Protein AF-A0A430F607-F1 (afdb_monomer_lite)

Radius of gyration: 24.44 Å; chains: 1; bounding box: 68×57×82 Å

Secondary structure (DSSP, 8-state):
-----------HHHHHHHHHHHHHHHHHHHHHHHHHHHS--TTSS-HHHHHHHHHHHHHHHHHHHHHHHHHHHHHGGGS-HHHHHHHHHHHHHHHHHHHHHHHTTS--S-HHHHHHHHHHHHHHHHHHHHHHH---HHHHHHHHHHHHHHHHHHHHHHHHHHTT--HHHHHHHHHHHHHHHHHHHHHHH----GGGT--HHHHHHH-TT---PPPTT--PPPHHHHHHHHHHHHHHHHHHHHHHHHHHHHHHHHHHHT--TT-HHHHHHHHHHHHHHHHHHHHGGGG---HHHHHHHHHHHHHHHHHHHHTHHHH-TT--GGGGHHHHHHHHHHHHHHHHHHHHHHTT---HHHHHHHHHHHHHHHHHHHHHHHHHTTHHHHHTT--

Sequence (387 aa):
MRVRGTVRGRSVAAWRRDNTLIAAYGSGLLISVCMVLIAFPASDMPSTARLAYAFGLGAVFLVCLISVDVLCVTKALATNRIIQFSVLGLTVLCSCGLGIVISQTIVATDSALLGLCMAMGCIAVNCSVLICCLKEPHLYGAVSMVWMLALLVFVSVAIVFLFDLPSAVAAATMVALGVYGIQLMPNLVVHVPDRYLVQWRDYMTQRWTVRGAIPENARALSLSDVDKDMSRFLSRYDAGVTMCGICALAGYVMLIRDIDGSSPLVRIGMIALSVALIVFLELKPRQSGRVFERMMMRFLGLAVLLMALMDMGTMVPAVHKADMLWPMLACVIVGLAMVVAILAQHGGFYSLLLSRIGDGLCVLSVLVLLPSAFFAAGGFELLRGGM

pLDDT: mean 76.17, std 14.22, range [27.59, 94.56]

Organism: NCBI:txid2306972

Foldseek 3Di:
DDPPDCPPDDDPVVVVVLVVVLVCLVVVLVVLVVCVVVVPPPVPDDPVVLVVVLVVSLVVLVVSLVVLLCCLLPVVVPDDPVSNVSSVVSNLSSLLSNQLSVLSNDDDPDSPLSSLLRSLVSLLVSLVVSCVRDPQLLSNLLSVLSNVLSVVLNVLSVVCVVVVHDPLSSLLVLLLCLLVLLVCLVVVLDDDPPLVPDLVVVVCVVDVPDDDDDPPPNDDDDPVNVVSSVSSSVSNSLSSNLSSLVSSLRSLVSLLVPDPLPDLLLLVLNVLQLVLLLLQLQLVLVVDPDPSSNVSSNVSSLSSLVSCLVSVCSSDVPDDPVCNVVSVVVSVVVVVVSVVVVVVVVVPDDDPVVNVVSVVSNVVSSVSNSVSSCSNSVVVCVVVVND

Structure (mmCIF, N/CA/C/O backbone):
data_AF-A0A430F607-F1
#
_entry.id   AF-A0A430F607-F1
#
loop_
_atom_site.group_PDB
_atom_site.id
_atom_site.type_symbol
_atom_site.label_atom_id
_atom_site.label_alt_id
_atom_site.label_comp_id
_atom_site.label_asym_id
_atom_site.label_entity_id
_atom_site.label_seq_id
_atom_site.pdbx_PDB_ins_code
_atom_site.Cartn_x
_atom_site.Cartn_y
_atom_site.Cartn_z
_atom_site.occupancy
_atom_site.B_iso_or_equiv
_atom_site.auth_seq_id
_atom_site.auth_comp_id
_atom_site.auth_asym_id
_atom_site.auth_atom_id
_atom_site.pdbx_PDB_model_num
ATOM 1 N N . MET A 1 1 ? -42.901 8.539 31.758 1.00 38.03 1 MET A N 1
ATOM 2 C CA . MET A 1 1 ? -41.540 9.093 31.591 1.00 38.03 1 MET A CA 1
ATOM 3 C C . MET A 1 1 ? -41.227 9.192 30.101 1.00 38.03 1 MET A C 1
ATOM 5 O O . MET A 1 1 ? -41.033 8.171 29.460 1.00 38.03 1 MET A O 1
ATOM 9 N N . ARG A 1 2 ? -41.280 10.403 29.523 1.00 27.59 2 ARG A N 1
ATOM 10 C CA . ARG A 1 2 ? -40.883 10.679 28.128 1.00 27.59 2 ARG A CA 1
ATOM 11 C C . ARG A 1 2 ? -39.381 10.950 28.099 1.00 27.59 2 ARG A C 1
ATOM 13 O O . ARG A 1 2 ? -38.935 11.934 28.682 1.00 27.59 2 ARG A O 1
ATOM 20 N N . VAL A 1 3 ? -38.621 10.099 27.418 1.00 33.84 3 VAL A N 1
ATOM 21 C CA . VAL A 1 3 ? -37.200 10.326 27.141 1.00 33.84 3 VAL A CA 1
ATOM 22 C C . VAL A 1 3 ? -37.100 11.472 26.130 1.00 33.84 3 VAL A C 1
ATOM 24 O O . VAL A 1 3 ? -37.459 11.321 24.964 1.00 33.84 3 VAL A O 1
ATOM 27 N N . ARG A 1 4 ? -36.672 12.653 26.592 1.00 30.00 4 ARG A N 1
ATOM 28 C CA . ARG A 1 4 ? -36.294 13.780 25.729 1.00 30.00 4 ARG A CA 1
ATOM 29 C C . ARG A 1 4 ? -35.013 13.402 24.984 1.00 30.00 4 ARG A C 1
ATOM 31 O O . ARG A 1 4 ? -33.932 13.443 25.560 1.00 30.00 4 ARG A O 1
ATOM 38 N N . GLY A 1 5 ? -35.146 13.051 23.708 1.00 33.41 5 GLY A N 1
ATOM 39 C CA . GLY A 1 5 ? -34.027 12.967 22.777 1.00 33.41 5 GLY A CA 1
ATOM 40 C C . GLY A 1 5 ? -33.478 14.363 22.491 1.00 33.41 5 GLY A C 1
ATOM 41 O O . GLY A 1 5 ? -34.105 15.158 21.796 1.00 33.41 5 GLY A O 1
ATOM 42 N N . THR A 1 6 ? -32.305 14.671 23.031 1.00 31.47 6 THR A N 1
ATOM 43 C CA . THR A 1 6 ? -31.511 15.849 22.676 1.00 31.47 6 THR A CA 1
ATOM 44 C C . THR A 1 6 ? -30.666 15.537 21.441 1.00 31.47 6 THR A C 1
ATOM 46 O O . THR A 1 6 ? -29.456 15.341 21.517 1.00 31.47 6 THR A O 1
ATOM 49 N N . VAL A 1 7 ? -31.302 15.512 20.266 1.00 40.38 7 VAL A N 1
ATOM 50 C CA . VAL A 1 7 ? -30.575 15.655 18.996 1.00 40.38 7 VAL A CA 1
ATOM 51 C C . VAL A 1 7 ? -30.113 17.109 18.922 1.00 40.38 7 VAL A C 1
ATOM 53 O O . VAL A 1 7 ? -30.897 18.026 18.687 1.00 40.38 7 VAL A O 1
ATOM 56 N N . ARG A 1 8 ? -28.832 17.327 19.223 1.00 45.06 8 ARG A N 1
ATOM 57 C CA . ARG A 1 8 ? -28.172 18.636 19.205 1.00 45.06 8 ARG A CA 1
ATOM 58 C C . ARG A 1 8 ? -28.191 19.167 17.766 1.00 45.06 8 ARG A C 1
ATOM 60 O O . ARG A 1 8 ? -27.429 18.708 16.919 1.00 45.06 8 ARG A O 1
ATOM 67 N N . GLY A 1 9 ? -29.093 20.107 17.492 1.00 42.44 9 GLY A N 1
ATOM 68 C CA . GLY A 1 9 ? -29.226 20.769 16.199 1.00 42.44 9 GLY A CA 1
ATOM 69 C C . GLY A 1 9 ? -27.960 21.540 15.834 1.00 42.44 9 GLY A C 1
ATOM 70 O O . GLY A 1 9 ? -27.730 22.643 16.322 1.00 42.44 9 GLY A O 1
ATOM 71 N N . ARG A 1 10 ? -27.139 20.972 14.949 1.00 48.53 10 ARG A N 1
ATOM 72 C CA . ARG A 1 10 ? -26.260 21.774 14.095 1.00 48.53 10 ARG A CA 1
ATOM 73 C C . ARG A 1 10 ? -27.111 22.329 12.964 1.00 48.53 10 ARG A C 1
ATOM 75 O O . ARG A 1 10 ? -27.865 21.582 12.343 1.00 48.53 10 ARG A O 1
ATOM 82 N N . SER A 1 11 ? -26.998 23.627 12.693 1.00 49.12 11 SER A N 1
ATOM 83 C CA . SER A 1 11 ? -27.644 24.211 11.522 1.00 49.12 11 SER A CA 1
ATOM 84 C C . SER A 1 11 ? -27.142 23.482 10.273 1.00 49.12 11 SER A C 1
ATOM 86 O O . SER A 1 11 ? -25.942 23.247 10.112 1.00 49.12 11 SER A O 1
ATOM 88 N N . VAL A 1 12 ? -28.058 23.113 9.379 1.00 52.56 12 VAL A N 1
ATOM 89 C CA . VAL A 1 12 ? -27.748 22.476 8.084 1.00 52.56 12 VAL A CA 1
ATOM 90 C C . VAL A 1 12 ? -26.685 23.280 7.312 1.00 52.56 12 VAL A C 1
ATOM 92 O O . VAL A 1 12 ? -25.878 22.711 6.582 1.00 52.56 12 VAL A O 1
ATOM 95 N N . ALA A 1 13 ? -26.613 24.594 7.554 1.00 48.12 13 ALA A N 1
ATOM 96 C CA . ALA A 1 13 ? -25.596 25.501 7.034 1.00 48.12 13 ALA A CA 1
ATOM 97 C C . ALA A 1 13 ? -24.163 25.188 7.508 1.00 48.12 13 ALA A C 1
ATOM 99 O O . ALA A 1 13 ? -23.243 25.254 6.698 1.00 48.12 13 ALA A O 1
ATOM 100 N N . ALA A 1 14 ? -23.951 24.818 8.777 1.00 52.56 14 ALA A N 1
ATOM 101 C CA . ALA A 1 14 ? -22.624 24.461 9.290 1.00 52.56 14 ALA A CA 1
ATOM 102 C C . ALA A 1 14 ? -22.129 23.134 8.693 1.00 52.56 14 ALA A C 1
ATOM 104 O O . ALA A 1 14 ? -20.986 23.039 8.256 1.00 52.56 14 ALA A O 1
ATOM 105 N N . TRP A 1 15 ? -23.021 22.143 8.582 1.00 49.53 15 TRP A N 1
ATOM 106 C CA . TRP A 1 15 ? -22.718 20.862 7.938 1.00 49.53 15 TRP A CA 1
ATOM 107 C C . TRP A 1 15 ? -22.427 21.020 6.439 1.00 49.53 15 TRP A C 1
ATOM 109 O O . TRP A 1 15 ? -21.465 20.452 5.925 1.00 49.53 15 TRP A O 1
ATOM 119 N N . ARG A 1 16 ? -23.212 21.851 5.738 1.00 54.03 16 ARG A N 1
ATOM 120 C CA . ARG A 1 16 ? -22.987 22.157 4.321 1.00 54.03 16 ARG A CA 1
ATOM 121 C C . ARG A 1 16 ? -21.667 22.913 4.119 1.00 54.03 16 ARG A C 1
ATOM 123 O O . ARG A 1 16 ? -20.938 22.568 3.200 1.00 54.03 16 ARG A O 1
ATOM 130 N N . ARG A 1 17 ? -21.327 23.864 5.002 1.00 57.41 17 ARG A N 1
ATOM 131 C CA . ARG A 1 17 ? -20.063 24.624 4.965 1.00 57.41 17 ARG A CA 1
ATOM 132 C C . ARG A 1 17 ? -18.837 23.729 5.197 1.00 57.41 17 ARG A C 1
ATOM 134 O O . ARG A 1 17 ? -17.857 23.856 4.467 1.00 57.41 17 ARG A O 1
ATOM 141 N N . ASP A 1 18 ? -18.894 22.801 6.154 1.00 57.28 18 ASP A N 1
ATOM 142 C CA . ASP A 1 18 ? -17.804 21.846 6.406 1.00 57.28 18 ASP A CA 1
ATOM 143 C C . ASP A 1 18 ? -17.602 20.880 5.224 1.00 57.28 18 ASP A C 1
ATOM 145 O O . ASP A 1 18 ? -16.469 20.675 4.791 1.00 57.28 18 ASP A O 1
ATOM 149 N N . ASN A 1 19 ? -18.684 20.366 4.627 1.00 55.91 19 ASN A N 1
ATOM 150 C CA . ASN A 1 19 ? -18.596 19.512 3.436 1.00 55.91 19 ASN A CA 1
ATOM 151 C C . ASN A 1 19 ? -18.080 20.264 2.205 1.00 55.91 19 ASN A C 1
ATOM 153 O O . ASN A 1 19 ? -17.307 19.701 1.437 1.00 55.91 19 ASN A O 1
ATOM 157 N N . THR A 1 20 ? -18.461 21.532 2.015 1.00 58.59 20 THR A N 1
ATOM 158 C CA . THR A 1 20 ? -17.921 22.348 0.917 1.00 58.59 20 THR A CA 1
ATOM 159 C C . THR A 1 20 ? -16.447 22.671 1.112 1.00 58.59 20 THR A C 1
ATOM 161 O O . THR A 1 20 ? -15.720 22.713 0.130 1.00 58.59 20 THR A O 1
ATOM 164 N N . LEU A 1 21 ? -15.986 22.852 2.355 1.00 57.88 21 LEU A N 1
ATOM 165 C CA . LEU A 1 21 ? -14.567 23.058 2.641 1.00 57.88 21 LEU A CA 1
ATOM 166 C C . LEU A 1 21 ? -13.770 21.788 2.345 1.00 57.88 21 LEU A C 1
ATOM 168 O O . LEU A 1 21 ? -12.776 21.859 1.640 1.00 57.88 21 LEU A O 1
ATOM 172 N N . ILE A 1 22 ? -14.226 20.620 2.804 1.00 59.88 22 ILE A N 1
ATOM 173 C CA . ILE A 1 22 ? -13.549 19.340 2.534 1.00 59.88 22 ILE A CA 1
ATOM 174 C C . ILE A 1 22 ? -13.567 19.010 1.042 1.00 59.88 22 ILE A C 1
ATOM 176 O O . ILE A 1 22 ? -12.558 18.560 0.513 1.00 59.88 22 ILE A O 1
ATOM 180 N N . ALA A 1 23 ? -14.677 19.269 0.349 1.00 56.94 23 ALA A N 1
ATOM 181 C CA . ALA A 1 23 ? -14.753 19.105 -1.096 1.00 56.94 23 ALA A CA 1
ATOM 182 C C . ALA A 1 23 ? -13.825 20.084 -1.827 1.00 56.94 23 ALA A C 1
ATOM 184 O O . ALA A 1 23 ? -13.179 19.665 -2.774 1.00 56.94 23 ALA A O 1
ATOM 185 N N . ALA A 1 24 ? -13.703 21.335 -1.370 1.00 56.69 24 ALA A N 1
ATOM 186 C CA . ALA A 1 24 ? -12.810 22.335 -1.957 1.00 56.69 24 ALA A CA 1
ATOM 187 C C . ALA A 1 24 ? -11.325 22.039 -1.692 1.00 56.69 24 ALA A C 1
ATOM 189 O O . ALA A 1 24 ? -10.508 22.181 -2.598 1.00 56.69 24 ALA A O 1
ATOM 190 N N . TYR A 1 25 ? -10.968 21.589 -0.484 1.00 57.53 25 TYR A N 1
ATOM 191 C CA . TYR A 1 25 ? -9.615 21.126 -0.168 1.00 57.53 25 TYR A CA 1
ATOM 192 C C . TYR A 1 25 ? -9.292 19.829 -0.914 1.00 57.53 25 TYR A C 1
ATOM 194 O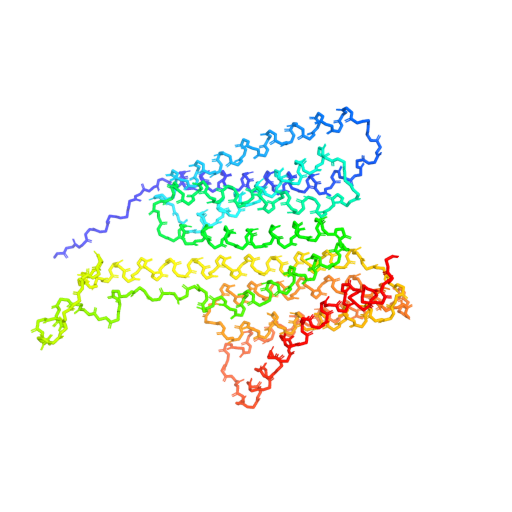 O . TYR A 1 25 ? -8.221 19.712 -1.493 1.00 57.53 25 TYR A O 1
ATOM 202 N N . GLY A 1 26 ? -10.237 18.888 -0.963 1.00 57.66 26 GLY A N 1
ATOM 203 C CA . GLY A 1 26 ? -10.117 17.636 -1.702 1.00 57.66 26 GLY A CA 1
ATOM 204 C C . GLY A 1 26 ? -9.954 17.869 -3.200 1.00 57.66 26 GLY A C 1
ATOM 205 O O . GLY A 1 26 ? -9.019 17.340 -3.781 1.00 57.66 26 GLY A O 1
ATOM 206 N N . SER A 1 27 ? -10.789 18.708 -3.820 1.00 52.12 27 SER A N 1
ATOM 207 C CA . SER A 1 27 ? -10.674 19.062 -5.238 1.00 52.12 27 SER A CA 1
ATOM 208 C C . SER A 1 27 ? -9.432 19.899 -5.519 1.00 52.12 27 SER A C 1
ATOM 210 O O . SER A 1 27 ? -8.754 19.649 -6.504 1.00 52.12 27 SER A O 1
ATOM 212 N N . GLY A 1 28 ? -9.094 20.859 -4.652 1.00 53.44 28 GLY A N 1
ATOM 213 C CA . GLY A 1 28 ? -7.896 21.688 -4.788 1.00 53.44 28 GLY A CA 1
ATOM 214 C C . GLY A 1 28 ? -6.607 20.875 -4.689 1.00 53.44 28 GLY A C 1
ATOM 215 O O . GLY A 1 28 ? -5.662 21.139 -5.426 1.00 53.44 28 GLY A O 1
ATOM 216 N N . LEU A 1 29 ? -6.592 19.839 -3.850 1.00 57.72 29 LEU A N 1
ATOM 217 C CA . LEU A 1 29 ? -5.453 18.944 -3.698 1.00 57.72 29 LEU A CA 1
ATOM 218 C C . LEU A 1 29 ? -5.397 17.864 -4.778 1.00 57.72 29 LEU A C 1
ATOM 220 O O . LEU A 1 29 ? -4.316 17.537 -5.241 1.00 57.72 29 LEU A O 1
ATOM 224 N N . LEU A 1 30 ? -6.539 17.358 -5.251 1.00 55.69 30 LEU A N 1
ATOM 225 C CA . LEU A 1 30 ? -6.581 16.495 -6.436 1.00 55.69 30 LEU A CA 1
ATOM 226 C C . LEU A 1 30 ? -6.088 17.255 -7.669 1.00 55.69 30 LEU A C 1
ATOM 228 O O . LEU A 1 30 ? -5.336 16.701 -8.459 1.00 55.69 30 LEU A O 1
ATOM 232 N N . ILE A 1 31 ? -6.442 18.538 -7.788 1.00 55.31 31 ILE A N 1
ATOM 233 C CA . ILE A 1 31 ? -5.936 19.435 -8.828 1.00 55.31 31 ILE A CA 1
ATOM 234 C C . ILE A 1 31 ? -4.448 19.733 -8.614 1.00 55.31 31 ILE A C 1
ATOM 236 O O . ILE A 1 31 ? -3.722 19.734 -9.597 1.00 55.31 31 ILE A O 1
ATOM 240 N N . SER A 1 32 ? -3.950 19.927 -7.384 1.00 52.12 32 SER A N 1
ATOM 241 C CA . SER A 1 32 ? -2.516 20.179 -7.158 1.00 52.12 32 SER A CA 1
ATOM 242 C C . SER A 1 32 ? -1.654 18.928 -7.348 1.00 52.12 32 SER A C 1
ATOM 244 O O . SER A 1 32 ? -0.588 19.020 -7.941 1.00 52.12 32 SER A O 1
ATOM 246 N N . VAL A 1 33 ? -2.125 17.749 -6.935 1.00 57.66 33 VAL A N 1
ATOM 247 C CA . VAL A 1 33 ? -1.471 16.455 -7.177 1.00 57.66 33 VAL A CA 1
ATOM 248 C C . VAL A 1 33 ? -1.526 16.106 -8.662 1.00 57.66 33 VAL A C 1
ATOM 250 O O . VAL A 1 33 ? -0.512 15.699 -9.217 1.00 57.66 33 VAL A O 1
ATOM 253 N N . CYS A 1 34 ? -2.654 16.343 -9.342 1.00 51.72 34 CYS A N 1
ATOM 254 C CA . CYS A 1 34 ? -2.720 16.229 -10.799 1.00 51.72 34 CYS A CA 1
ATOM 255 C C . CYS A 1 34 ? -1.806 17.252 -11.478 1.00 51.72 34 CYS A C 1
ATOM 257 O O . CYS A 1 34 ? -1.140 16.888 -12.427 1.00 51.72 34 CYS A O 1
ATOM 259 N N . MET A 1 35 ? -1.690 18.488 -10.989 1.00 49.00 35 MET A N 1
ATOM 260 C CA . MET A 1 35 ? -0.744 19.474 -11.527 1.00 49.00 35 MET A CA 1
ATOM 261 C C . MET A 1 35 ? 0.710 19.050 -11.298 1.00 49.00 35 MET A C 1
ATOM 263 O O . MET A 1 35 ? 1.508 19.180 -12.210 1.00 49.00 35 MET A O 1
ATOM 267 N N . VAL A 1 36 ? 1.063 18.477 -10.145 1.00 54.41 36 VAL A N 1
ATOM 268 C CA . VAL A 1 36 ? 2.414 17.941 -9.886 1.00 54.41 36 VAL A CA 1
ATOM 269 C C . VAL A 1 36 ? 2.708 16.714 -10.758 1.00 54.41 36 VAL A C 1
ATOM 271 O O . VAL A 1 36 ? 3.832 16.557 -11.220 1.00 54.41 36 VAL A O 1
ATOM 274 N N . LEU A 1 37 ? 1.708 15.871 -11.031 1.00 53.41 37 LEU A N 1
ATOM 275 C CA . LEU A 1 37 ? 1.841 14.700 -11.907 1.00 53.41 37 LEU A CA 1
ATOM 276 C C . LEU A 1 37 ? 1.809 15.052 -13.409 1.00 53.41 37 LEU A C 1
ATOM 278 O O . LEU A 1 37 ? 2.431 14.349 -14.197 1.00 53.41 37 LEU A O 1
ATOM 282 N N . ILE A 1 38 ? 1.099 16.114 -13.811 1.00 48.44 38 ILE A N 1
ATOM 283 C CA . ILE A 1 38 ? 0.925 16.556 -15.210 1.00 48.44 38 ILE A CA 1
ATOM 284 C C . ILE A 1 38 ? 1.999 17.582 -15.621 1.00 48.44 38 ILE A C 1
ATOM 286 O O . ILE A 1 38 ? 2.375 17.626 -16.788 1.00 48.44 38 ILE A O 1
ATOM 290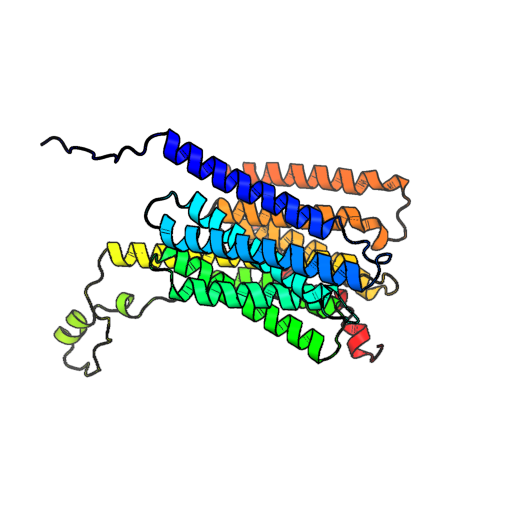 N N . ALA A 1 39 ? 2.539 18.388 -14.698 1.00 44.97 39 ALA A N 1
ATOM 291 C CA . ALA A 1 39 ? 3.506 19.449 -15.011 1.00 44.97 39 ALA A CA 1
ATOM 292 C C . ALA A 1 39 ? 4.969 18.978 -15.140 1.00 44.97 39 ALA A C 1
ATOM 294 O O . ALA A 1 39 ? 5.861 19.813 -15.280 1.00 44.97 39 ALA A O 1
ATOM 295 N N . PHE A 1 40 ? 5.242 17.670 -15.119 1.00 49.78 40 PHE A N 1
ATOM 296 C CA . PHE A 1 40 ? 6.590 17.138 -15.334 1.00 49.78 40 PHE A CA 1
ATOM 297 C C . PHE A 1 40 ? 6.804 16.696 -16.788 1.00 49.78 40 PHE A C 1
ATOM 299 O O . PHE A 1 40 ? 6.791 15.510 -17.104 1.00 49.78 40 PHE A O 1
ATOM 306 N N . PRO A 1 41 ? 7.119 17.663 -17.660 1.00 49.06 41 PRO A N 1
ATOM 307 C CA . PRO A 1 41 ? 8.376 17.589 -18.380 1.00 49.06 41 PRO A CA 1
ATOM 308 C C . PRO A 1 41 ? 9.208 18.806 -17.973 1.00 49.06 41 PRO A C 1
ATOM 310 O O . PRO A 1 41 ? 9.325 19.796 -18.686 1.00 49.06 41 PRO A O 1
ATOM 313 N N . ALA A 1 42 ? 9.795 18.746 -16.778 1.00 49.06 42 ALA A N 1
ATOM 314 C CA . ALA A 1 42 ? 10.729 19.762 -16.306 1.00 49.06 42 ALA A CA 1
ATOM 315 C C . ALA A 1 42 ? 12.111 19.647 -16.981 1.00 49.06 42 ALA A C 1
ATOM 317 O O . ALA A 1 42 ? 13.074 20.173 -16.433 1.00 49.06 42 ALA A O 1
ATOM 318 N N . SER A 1 43 ? 12.252 18.966 -18.125 1.00 53.00 43 SER A N 1
ATOM 319 C CA . SER A 1 43 ? 13.536 18.836 -18.830 1.00 53.00 43 SER A CA 1
ATOM 320 C C . SER A 1 43 ? 14.040 20.170 -19.388 1.00 53.00 43 SER A C 1
ATOM 322 O O . SER A 1 43 ? 15.249 20.359 -19.473 1.00 53.00 43 SER A O 1
ATOM 324 N N . ASP A 1 44 ? 13.138 21.120 -19.660 1.00 56.72 44 ASP A N 1
ATOM 325 C CA . ASP A 1 44 ? 13.458 22.298 -20.481 1.00 56.72 44 ASP A CA 1
ATOM 326 C C . ASP A 1 44 ? 13.547 23.616 -19.683 1.00 56.72 44 ASP A C 1
ATOM 328 O O . ASP A 1 44 ? 13.822 24.676 -20.246 1.00 56.72 44 ASP A O 1
ATOM 332 N N . MET A 1 45 ? 13.323 23.588 -18.361 1.00 64.06 45 MET A N 1
ATOM 333 C CA . MET A 1 45 ? 13.379 24.792 -17.517 1.00 64.06 45 MET A CA 1
ATOM 334 C C . MET A 1 45 ? 14.779 25.050 -16.931 1.00 64.06 45 MET A C 1
ATOM 336 O O . MET A 1 45 ? 15.414 24.117 -16.431 1.00 64.06 45 MET A O 1
ATOM 340 N N . PRO A 1 46 ? 15.235 26.321 -16.884 1.00 75.25 46 PRO A N 1
ATOM 341 C CA . PRO A 1 46 ? 16.484 26.686 -16.224 1.00 75.25 46 PRO A CA 1
ATOM 342 C C . PRO A 1 46 ? 16.438 26.350 -14.723 1.00 75.25 46 PRO A C 1
ATOM 344 O O . PRO A 1 46 ? 15.404 26.483 -14.063 1.00 75.25 46 PRO A O 1
ATOM 347 N N . SER A 1 47 ? 17.580 25.933 -14.170 1.00 74.12 47 SER A N 1
ATOM 348 C CA . SER A 1 47 ? 17.720 25.416 -12.795 1.00 74.12 47 SER A CA 1
ATOM 349 C C . SER A 1 47 ? 17.193 26.365 -11.710 1.00 74.12 47 SER A C 1
ATOM 351 O O . SER A 1 47 ? 16.620 25.919 -10.716 1.00 74.12 47 SER A O 1
ATOM 353 N N . THR A 1 48 ? 17.314 27.676 -11.920 1.00 76.12 48 THR A N 1
ATOM 354 C CA . THR A 1 48 ? 16.814 28.716 -11.009 1.00 76.12 48 THR A CA 1
ATOM 355 C C . THR A 1 48 ? 15.285 28.795 -10.977 1.00 76.12 48 THR A C 1
ATOM 357 O O . THR A 1 48 ? 14.702 28.933 -9.902 1.00 76.12 48 THR A O 1
ATOM 360 N N . ALA A 1 49 ? 14.621 28.644 -12.127 1.00 73.38 49 ALA A N 1
ATOM 361 C CA . ALA A 1 49 ? 13.161 28.623 -12.217 1.00 73.38 49 ALA A CA 1
ATOM 362 C C . ALA A 1 49 ? 12.575 27.348 -11.590 1.00 73.38 49 ALA A C 1
ATOM 364 O O . ALA A 1 49 ? 11.549 27.409 -10.912 1.00 73.38 49 ALA A O 1
ATOM 365 N N . ARG A 1 50 ? 13.266 26.208 -11.745 1.00 71.94 50 ARG A N 1
ATOM 366 C CA . ARG A 1 50 ? 12.868 24.929 -11.138 1.00 71.94 50 ARG A CA 1
ATOM 367 C C . ARG A 1 50 ? 12.887 24.994 -9.608 1.00 71.94 50 ARG A C 1
ATOM 369 O O . ARG A 1 50 ? 11.924 24.576 -8.971 1.00 71.94 50 ARG A O 1
ATOM 376 N N . LEU A 1 51 ? 13.941 25.569 -9.023 1.00 76.56 51 LEU A N 1
ATOM 377 C CA . LEU A 1 51 ? 14.040 25.757 -7.571 1.00 76.56 51 LEU A CA 1
ATOM 378 C C . LEU A 1 51 ? 12.962 26.713 -7.050 1.00 76.56 51 LEU A C 1
ATOM 380 O O . LEU A 1 51 ? 12.271 26.379 -6.092 1.00 76.56 51 LEU A O 1
ATOM 384 N N . ALA A 1 52 ? 12.762 27.865 -7.698 1.00 79.12 52 ALA A N 1
ATOM 385 C CA . ALA A 1 52 ? 11.735 28.826 -7.291 1.00 79.12 52 ALA A CA 1
ATOM 386 C C . ALA A 1 52 ? 10.318 28.220 -7.324 1.00 79.12 52 ALA A C 1
ATOM 388 O O . ALA A 1 52 ? 9.529 28.431 -6.401 1.00 79.12 52 ALA A O 1
ATOM 389 N N . TYR A 1 53 ? 10.014 27.419 -8.349 1.00 76.81 53 TYR A N 1
ATOM 390 C CA . TYR A 1 53 ? 8.743 26.707 -8.465 1.00 76.81 53 TYR A CA 1
ATOM 391 C C . TYR A 1 53 ? 8.575 25.625 -7.387 1.00 76.81 53 TYR A C 1
ATOM 393 O O . TYR A 1 53 ? 7.522 25.558 -6.750 1.00 76.81 53 TYR A O 1
ATOM 401 N N . ALA A 1 54 ? 9.622 24.836 -7.115 1.00 76.94 54 ALA A N 1
ATOM 402 C CA . ALA A 1 54 ? 9.615 23.831 -6.051 1.00 76.94 54 ALA A CA 1
ATOM 403 C C . ALA A 1 54 ? 9.413 24.464 -4.662 1.00 76.94 54 ALA A C 1
ATOM 405 O O . ALA A 1 54 ? 8.597 23.979 -3.881 1.00 76.94 54 ALA A O 1
ATOM 406 N N . PHE A 1 55 ? 10.068 25.592 -4.365 1.00 81.12 55 PHE A N 1
ATOM 407 C CA . PHE A 1 55 ? 9.844 26.331 -3.116 1.00 81.12 55 PHE A CA 1
ATOM 408 C C . PHE A 1 55 ? 8.414 26.875 -3.009 1.00 81.12 55 PHE A C 1
ATOM 410 O O . PHE A 1 55 ? 7.787 26.744 -1.955 1.00 81.12 55 PHE A O 1
ATOM 417 N N . GLY A 1 56 ? 7.877 27.444 -4.094 1.00 80.31 56 GLY A N 1
ATOM 418 C CA . GLY A 1 56 ? 6.504 27.946 -4.138 1.00 80.31 56 GLY A CA 1
ATOM 419 C C . GLY A 1 56 ? 5.471 26.846 -3.883 1.00 80.31 56 GLY A C 1
ATOM 420 O O . GLY A 1 56 ? 4.614 26.990 -3.010 1.00 80.31 56 GLY A O 1
ATOM 421 N N . LEU A 1 57 ? 5.584 25.715 -4.584 1.00 81.31 57 LEU A N 1
ATOM 422 C CA . LEU A 1 57 ? 4.712 24.558 -4.370 1.00 81.31 57 LEU A CA 1
ATOM 423 C C . LEU A 1 57 ? 4.890 23.948 -2.978 1.00 81.31 57 LEU A C 1
ATOM 425 O O . LEU A 1 57 ? 3.898 23.636 -2.320 1.00 81.31 57 LEU A O 1
ATOM 429 N N . GLY A 1 58 ? 6.130 23.808 -2.507 1.00 81.81 58 GLY A N 1
ATOM 430 C CA . GLY A 1 58 ? 6.435 23.258 -1.189 1.00 81.81 58 GLY A CA 1
ATOM 431 C C . GLY A 1 58 ? 5.782 24.067 -0.069 1.00 81.81 58 GLY A C 1
ATOM 432 O O . GLY A 1 58 ? 5.161 23.493 0.825 1.00 81.81 58 GLY A O 1
ATOM 433 N N . ALA A 1 59 ? 5.822 25.401 -0.159 1.00 83.19 59 ALA A N 1
ATOM 434 C CA . ALA A 1 59 ? 5.142 26.282 0.787 1.00 83.19 59 ALA A CA 1
ATOM 435 C C . ALA A 1 59 ? 3.615 26.090 0.769 1.00 83.19 59 ALA A C 1
ATOM 437 O O . ALA A 1 59 ? 2.993 26.024 1.829 1.00 83.19 59 ALA A O 1
ATOM 438 N N . VAL A 1 60 ? 3.007 25.939 -0.415 1.00 83.69 60 VAL A N 1
ATOM 439 C CA . VAL A 1 60 ? 1.564 25.673 -0.547 1.00 83.69 60 VAL A CA 1
ATOM 440 C C . VAL A 1 60 ? 1.188 24.335 0.093 1.00 83.69 60 VAL A C 1
ATOM 442 O O . VAL A 1 60 ? 0.233 24.282 0.870 1.00 83.69 60 VAL A O 1
ATOM 445 N N . PHE A 1 61 ? 1.948 23.268 -0.175 1.00 82.88 61 PHE A N 1
ATOM 446 C CA . PHE A 1 61 ? 1.706 21.959 0.436 1.00 82.88 61 PHE A CA 1
ATOM 447 C C . PHE A 1 61 ? 1.885 21.988 1.953 1.00 82.88 61 PHE A C 1
ATOM 449 O O . PHE A 1 61 ? 1.082 21.384 2.657 1.00 82.88 61 PHE A O 1
ATOM 456 N N . LEU A 1 62 ? 2.871 22.723 2.469 1.00 86.31 62 LEU A N 1
ATOM 457 C CA . LEU A 1 62 ? 3.116 22.846 3.905 1.00 86.31 62 LEU A CA 1
ATOM 458 C C . LEU A 1 62 ? 1.999 23.627 4.615 1.00 86.31 62 LEU A C 1
ATOM 460 O O . LEU A 1 62 ? 1.501 23.184 5.649 1.00 86.31 62 LEU A O 1
ATOM 464 N N . VAL A 1 63 ? 1.544 24.747 4.044 1.00 86.56 63 VAL A N 1
ATOM 465 C CA . VAL A 1 63 ? 0.395 25.500 4.580 1.00 86.56 63 VAL A CA 1
ATOM 466 C C . VAL A 1 63 ? -0.874 24.649 4.536 1.00 86.56 63 VAL A C 1
ATOM 468 O O . VAL A 1 63 ? -1.631 24.619 5.509 1.00 86.56 63 VAL A O 1
ATOM 471 N N . CYS A 1 64 ? -1.094 23.919 3.437 1.00 84.44 64 CYS A N 1
ATOM 472 C CA . CYS A 1 64 ? -2.220 23.001 3.318 1.00 84.44 64 CYS A CA 1
ATOM 473 C C . CYS A 1 64 ? -2.141 21.901 4.384 1.00 84.44 64 CYS A C 1
ATOM 475 O O . CYS A 1 64 ? -3.108 21.708 5.117 1.00 84.44 64 CYS A O 1
ATOM 477 N N . LEU A 1 65 ? -0.981 21.265 4.552 1.00 86.44 65 LEU A N 1
ATOM 478 C CA . LEU A 1 65 ? -0.742 20.228 5.552 1.00 86.44 65 LEU A CA 1
ATOM 479 C C . LEU A 1 65 ? -1.092 20.712 6.963 1.00 86.44 65 LEU A C 1
ATOM 481 O O . LEU A 1 65 ? -1.982 20.147 7.594 1.00 86.44 65 LEU A O 1
ATOM 485 N N . ILE A 1 66 ? -0.500 21.830 7.398 1.00 87.62 66 ILE A N 1
ATOM 486 C CA . ILE A 1 66 ? -0.762 22.415 8.720 1.00 87.62 66 ILE A CA 1
ATOM 487 C C . ILE A 1 66 ? -2.250 22.737 8.886 1.00 87.62 66 ILE A C 1
ATOM 489 O O . ILE A 1 66 ? -2.836 22.455 9.931 1.00 87.62 66 ILE A O 1
ATOM 493 N N . SER A 1 67 ? -2.893 23.306 7.860 1.00 85.25 67 SER A N 1
ATOM 494 C CA . SER A 1 67 ? -4.318 23.643 7.934 1.00 85.25 67 SER A CA 1
ATOM 495 C C . SER A 1 67 ? -5.201 22.402 8.120 1.00 85.25 67 SER A C 1
ATOM 497 O O . SER A 1 67 ? -6.139 22.426 8.920 1.00 85.25 67 SER A O 1
ATOM 499 N N . VAL A 1 68 ? -4.874 21.299 7.440 1.00 84.50 68 VAL A N 1
ATOM 500 C CA . VAL A 1 68 ? -5.614 20.037 7.522 1.00 84.50 68 VAL A CA 1
ATOM 501 C C . VAL A 1 68 ? -5.322 19.320 8.844 1.00 84.50 68 VAL A C 1
ATOM 503 O O . VAL A 1 68 ? -6.256 18.805 9.458 1.00 84.50 68 VAL A O 1
ATOM 506 N N . ASP A 1 69 ? -4.088 19.350 9.347 1.00 86.56 69 ASP A N 1
ATOM 507 C CA . ASP A 1 69 ? -3.733 18.768 10.648 1.00 86.56 69 ASP A CA 1
ATOM 508 C C . ASP A 1 69 ? -4.417 19.512 11.802 1.00 86.56 69 ASP A C 1
ATOM 510 O O . ASP A 1 69 ? -4.992 18.889 12.698 1.00 86.56 69 ASP A O 1
ATOM 514 N N . VAL A 1 70 ? -4.460 20.849 11.752 1.00 85.38 70 VAL A N 1
ATOM 515 C CA . VAL A 1 70 ? -5.215 21.659 12.720 1.00 85.38 70 VAL A CA 1
ATOM 516 C C . VAL A 1 70 ? -6.701 21.310 12.666 1.00 85.38 70 VAL A C 1
ATOM 518 O O . VAL A 1 70 ? -7.333 21.153 13.714 1.00 85.38 70 VAL A O 1
ATOM 521 N N . LEU A 1 71 ? -7.278 21.134 11.472 1.00 83.00 71 LEU A N 1
ATOM 522 C CA . LEU A 1 71 ? -8.660 20.668 11.320 1.00 83.00 71 LEU A CA 1
ATOM 523 C C . LEU A 1 71 ? -8.851 19.261 11.902 1.00 83.00 71 LEU A C 1
ATOM 525 O O . LEU A 1 71 ? -9.853 19.023 12.577 1.00 83.00 71 LEU A O 1
ATOM 529 N N . CYS A 1 72 ? -7.895 18.356 11.689 1.00 79.75 72 CYS A N 1
ATOM 530 C CA . CYS A 1 72 ? -7.916 16.996 12.218 1.00 79.75 72 CYS A CA 1
ATOM 531 C C . CYS A 1 72 ? -7.944 17.007 13.752 1.00 79.75 72 CYS A C 1
ATOM 533 O O . CYS A 1 72 ? -8.823 16.397 14.354 1.00 79.75 72 CYS A O 1
ATOM 535 N N . VAL A 1 73 ? -7.065 17.779 14.395 1.00 82.06 73 VAL A N 1
ATOM 536 C CA . VAL A 1 73 ? -6.976 17.857 15.861 1.00 82.06 73 VAL A CA 1
ATOM 537 C C . VAL A 1 73 ? -8.180 18.584 16.474 1.00 82.06 73 VAL A C 1
ATOM 539 O O . VAL A 1 73 ? -8.745 18.123 17.466 1.00 82.06 73 VAL A O 1
ATOM 542 N N . THR A 1 74 ? -8.607 19.710 15.894 1.00 78.25 74 THR A N 1
ATOM 543 C CA . THR A 1 74 ? -9.650 20.569 16.489 1.00 78.25 74 THR A CA 1
ATOM 544 C C . THR A 1 74 ? -11.075 20.093 16.203 1.00 78.25 74 THR A C 1
ATOM 546 O O . THR A 1 74 ? -11.929 20.144 17.090 1.00 78.25 74 THR A O 1
ATOM 549 N N . LYS A 1 75 ? -11.363 19.611 14.984 1.00 66.56 75 LYS A N 1
ATOM 550 C CA . LYS A 1 75 ? -12.716 19.190 14.570 1.00 66.56 75 LYS A CA 1
ATOM 551 C C . LYS A 1 75 ? -12.986 17.694 14.752 1.00 66.56 75 LYS A C 1
ATOM 553 O O . LYS A 1 75 ? -14.136 17.279 14.553 1.00 66.56 75 LYS A O 1
ATOM 558 N N . ALA A 1 76 ? -11.996 16.898 15.179 1.00 58.94 76 ALA A N 1
ATOM 559 C CA . ALA A 1 76 ? -12.190 15.487 15.532 1.00 58.94 76 ALA A CA 1
ATOM 560 C C . ALA A 1 76 ? -13.303 15.289 16.573 1.00 58.94 76 ALA A C 1
ATOM 562 O O . ALA A 1 76 ? -14.079 14.350 16.462 1.00 58.94 76 ALA A O 1
ATOM 563 N N . LEU A 1 77 ? -13.478 16.215 17.514 1.00 52.50 77 LEU A N 1
ATOM 564 C CA . LEU A 1 77 ? -14.425 16.059 18.625 1.00 52.50 77 LEU A CA 1
ATOM 565 C C . LEU A 1 77 ? -15.913 16.180 18.243 1.00 52.50 77 LEU A C 1
ATOM 567 O O . LEU A 1 77 ? -16.775 15.929 19.082 1.00 52.50 77 LEU A O 1
ATOM 571 N N . ALA A 1 78 ? -16.251 16.609 17.020 1.00 52.91 78 ALA A N 1
ATOM 572 C CA . ALA A 1 78 ? -17.613 17.071 16.741 1.00 52.91 78 ALA A CA 1
ATOM 573 C C . ALA A 1 78 ? -18.229 16.603 15.411 1.00 52.91 78 ALA A C 1
ATOM 575 O O . ALA A 1 78 ? -19.328 17.045 15.078 1.00 52.91 78 ALA A O 1
ATOM 576 N N . THR A 1 79 ? -17.562 15.744 14.636 1.00 59.91 79 THR A N 1
ATOM 577 C CA . THR A 1 79 ? -17.918 15.503 13.223 1.00 59.91 79 THR A CA 1
ATOM 578 C C . THR A 1 79 ? -18.027 14.008 12.880 1.00 59.91 79 THR A C 1
ATOM 580 O O . THR A 1 79 ? -17.398 13.177 13.526 1.00 59.91 79 THR A O 1
ATOM 583 N N . ASN A 1 80 ? -18.841 13.654 11.873 1.00 71.88 80 ASN A N 1
ATOM 584 C CA . ASN A 1 80 ? -19.057 12.274 11.406 1.00 71.88 80 ASN A CA 1
ATOM 585 C C . ASN A 1 80 ? -17.740 11.538 11.087 1.00 71.88 80 ASN A C 1
ATOM 587 O O . ASN A 1 80 ? -16.828 12.126 10.507 1.00 71.88 80 ASN A O 1
ATOM 591 N N . ARG A 1 81 ? -17.693 10.222 11.351 1.00 70.25 81 ARG A N 1
ATOM 592 C CA . ARG A 1 81 ? -16.523 9.353 11.090 1.00 70.25 81 ARG A CA 1
ATOM 593 C C . ARG A 1 81 ? -15.981 9.470 9.659 1.00 70.25 81 ARG A C 1
ATOM 595 O O . ARG A 1 81 ? -14.775 9.532 9.468 1.00 70.25 81 ARG A O 1
ATOM 602 N N . ILE A 1 82 ? -16.865 9.564 8.662 1.00 70.69 82 ILE A N 1
ATOM 603 C CA . ILE A 1 82 ? -16.493 9.684 7.238 1.00 70.69 82 ILE A CA 1
ATOM 604 C C . ILE A 1 82 ? -15.617 10.918 6.992 1.00 70.69 82 ILE A C 1
ATOM 606 O O . ILE A 1 82 ? -14.607 10.841 6.300 1.00 70.69 82 ILE A O 1
ATOM 610 N N . ILE A 1 83 ? -15.976 12.046 7.605 1.00 72.56 83 ILE A N 1
ATOM 611 C CA . ILE A 1 83 ? -15.240 13.300 7.452 1.00 72.56 83 ILE A CA 1
ATOM 612 C C . ILE A 1 83 ? -13.849 13.173 8.076 1.00 72.56 83 ILE A C 1
ATOM 614 O O . ILE A 1 83 ? -12.866 13.571 7.462 1.00 72.56 83 ILE A O 1
ATOM 618 N N . GLN A 1 84 ? -13.742 12.558 9.251 1.00 75.06 84 GLN A N 1
ATOM 619 C CA . GLN A 1 84 ? -12.452 12.372 9.915 1.00 75.06 84 GLN A CA 1
ATOM 620 C C . GLN A 1 84 ? -11.493 11.502 9.084 1.00 75.06 84 GLN A C 1
ATOM 622 O O . GLN A 1 84 ? -10.328 11.858 8.935 1.00 75.06 84 GLN A O 1
ATOM 627 N N . PHE A 1 85 ? -11.985 10.415 8.479 1.00 76.38 85 PHE A N 1
ATOM 628 C CA . PHE A 1 85 ? -11.174 9.591 7.573 1.00 76.38 85 PHE A CA 1
ATOM 629 C C . PHE A 1 85 ? -10.823 10.315 6.269 1.00 76.38 85 PHE A C 1
ATOM 631 O O . PHE A 1 85 ? -9.712 10.153 5.776 1.00 76.38 85 PHE A O 1
ATOM 638 N N . SER A 1 86 ? -11.717 11.152 5.733 1.00 77.44 86 SER A N 1
ATOM 639 C CA . SER A 1 86 ? -11.401 11.967 4.551 1.00 77.44 86 SER A CA 1
ATOM 640 C C . SER A 1 86 ? -10.320 13.014 4.832 1.00 77.44 86 SER A C 1
ATOM 642 O O . SER A 1 86 ? -9.431 13.213 4.012 1.00 77.44 86 SER A O 1
ATOM 644 N N . VAL A 1 87 ? -10.349 13.630 6.019 1.00 79.88 87 VAL A N 1
ATOM 645 C CA . VAL A 1 87 ? -9.328 14.582 6.473 1.00 79.88 87 VAL A CA 1
ATOM 646 C C . VAL A 1 87 ? -7.996 13.864 6.672 1.00 79.88 87 VAL A C 1
ATOM 648 O O . VAL A 1 87 ? -6.984 14.365 6.204 1.00 79.88 87 VAL A O 1
ATOM 651 N N . LEU A 1 88 ? -7.989 12.667 7.269 1.00 83.38 88 LEU A N 1
ATOM 652 C CA . LEU A 1 88 ? -6.781 11.843 7.375 1.00 83.38 88 LEU A CA 1
ATOM 653 C C . LEU A 1 88 ? -6.219 11.441 6.000 1.00 83.38 88 LEU A C 1
ATOM 655 O O . LEU A 1 88 ? -5.014 11.484 5.786 1.00 83.38 88 LEU A O 1
ATOM 659 N N . GLY A 1 89 ? -7.074 11.067 5.047 1.00 81.06 89 GLY A N 1
ATOM 660 C CA . GLY A 1 89 ? -6.627 10.802 3.677 1.00 81.06 89 GLY A CA 1
ATOM 661 C C . GLY A 1 89 ? -5.977 12.036 3.048 1.00 81.06 89 GLY A C 1
ATOM 662 O O . GLY A 1 89 ? -4.932 11.937 2.409 1.00 81.06 89 GLY A O 1
ATOM 663 N N . LEU A 1 90 ? -6.554 13.213 3.293 1.00 82.31 90 LEU A N 1
ATOM 664 C CA . LEU A 1 90 ? -6.018 14.478 2.811 1.00 82.31 90 LEU A CA 1
ATOM 665 C C . LEU A 1 90 ? -4.665 14.824 3.453 1.00 82.31 90 LEU A C 1
ATOM 667 O O . LEU A 1 90 ? -3.773 15.257 2.730 1.00 82.31 90 LEU A O 1
ATOM 671 N N . THR A 1 91 ? -4.470 14.593 4.759 1.00 86.06 91 THR A N 1
ATOM 672 C CA . THR A 1 91 ? -3.163 14.832 5.404 1.00 86.06 91 THR A CA 1
ATOM 673 C C . THR A 1 91 ? -2.075 13.954 4.792 1.00 86.06 91 THR A C 1
ATOM 675 O O . THR A 1 91 ? -1.003 14.457 4.465 1.00 86.06 91 THR A O 1
ATOM 678 N N . VAL A 1 92 ? -2.361 12.669 4.555 1.00 86.19 92 VAL A N 1
ATOM 679 C CA . VAL A 1 92 ? -1.414 11.737 3.920 1.00 86.19 92 VAL A CA 1
ATOM 680 C C . VAL A 1 92 ? -1.061 12.188 2.501 1.00 86.19 92 VAL A C 1
ATOM 682 O O . VAL A 1 92 ? 0.114 12.186 2.134 1.00 86.19 92 VAL A O 1
ATOM 685 N N . LEU A 1 93 ? -2.045 12.631 1.713 1.00 84.56 93 LEU A N 1
ATOM 686 C CA . LEU A 1 93 ? -1.806 13.138 0.359 1.00 84.56 93 LEU A CA 1
ATOM 687 C C . LEU A 1 93 ? -1.000 14.449 0.356 1.00 84.56 93 LEU A C 1
ATOM 689 O O . LEU A 1 93 ? -0.073 14.577 -0.443 1.00 84.56 93 LEU A O 1
ATOM 693 N N . CYS A 1 94 ? -1.293 15.390 1.264 1.00 83.62 94 CYS A N 1
ATOM 694 C CA . CYS A 1 94 ? -0.491 16.605 1.458 1.00 83.62 94 CYS A CA 1
ATOM 695 C C . CYS A 1 94 ? 0.971 16.261 1.777 1.00 83.62 94 CYS A C 1
ATOM 697 O O . CYS A 1 94 ? 1.883 16.827 1.177 1.00 83.62 94 CYS A O 1
ATOM 699 N N . SER A 1 95 ? 1.196 15.337 2.720 1.00 87.50 95 SER A N 1
ATOM 700 C CA . SER A 1 95 ? 2.540 14.910 3.123 1.00 87.50 95 SER A CA 1
ATOM 701 C C . SER A 1 95 ? 3.287 14.220 1.980 1.00 87.50 95 SER A C 1
ATOM 703 O O . SER A 1 95 ? 4.474 14.475 1.791 1.00 87.50 95 SER A O 1
ATOM 705 N N . CYS A 1 96 ? 2.592 13.396 1.190 1.00 86.69 96 CYS A N 1
ATOM 706 C CA . CYS A 1 96 ? 3.150 12.760 -0.000 1.00 86.69 96 CYS A CA 1
ATOM 707 C C . CYS A 1 96 ? 3.589 13.805 -1.039 1.00 86.69 96 CYS A C 1
ATOM 709 O O . CYS A 1 96 ? 4.733 13.789 -1.489 1.00 86.69 96 CYS A O 1
ATOM 711 N N . GLY A 1 97 ? 2.710 14.765 -1.355 1.00 82.12 97 GLY A N 1
ATOM 712 C CA . GLY A 1 97 ? 3.008 15.857 -2.284 1.00 82.12 97 GLY A CA 1
ATOM 713 C C . GLY A 1 97 ? 4.199 16.702 -1.833 1.00 82.12 97 GLY A C 1
ATOM 714 O O . GLY A 1 97 ? 5.079 17.000 -2.638 1.00 82.12 97 GLY A O 1
ATOM 715 N N . LEU A 1 98 ? 4.282 17.015 -0.535 1.00 85.12 98 LEU A N 1
ATOM 716 C CA . LEU A 1 98 ? 5.418 17.737 0.035 1.00 85.12 98 LEU A CA 1
ATOM 717 C C . LEU A 1 98 ? 6.737 16.975 -0.160 1.00 85.12 98 LEU A C 1
ATOM 719 O O . LEU A 1 98 ? 7.721 17.572 -0.590 1.00 85.12 98 LEU A O 1
ATOM 723 N N . GLY A 1 99 ? 6.761 15.667 0.105 1.00 84.19 99 GLY A N 1
ATOM 724 C CA . GLY A 1 99 ? 7.970 14.860 -0.076 1.00 84.19 99 GLY A CA 1
ATOM 725 C C . GLY A 1 99 ? 8.412 14.744 -1.537 1.00 84.19 99 GLY A C 1
ATOM 726 O O . GLY A 1 99 ? 9.604 14.858 -1.820 1.00 84.19 99 GLY A O 1
ATOM 727 N N . ILE A 1 100 ? 7.469 14.622 -2.478 1.00 83.88 100 ILE A N 1
ATOM 728 C CA . ILE A 1 100 ? 7.773 14.628 -3.921 1.00 83.88 100 ILE A CA 1
ATOM 729 C C . ILE A 1 100 ? 8.409 15.962 -4.332 1.00 83.88 100 ILE A C 1
ATOM 731 O O . ILE A 1 100 ? 9.411 15.972 -5.043 1.00 83.88 100 ILE A O 1
ATOM 735 N N . VAL A 1 101 ? 7.877 17.089 -3.851 1.00 83.50 101 VAL A N 1
ATOM 736 C CA . VAL A 1 101 ? 8.440 18.418 -4.137 1.00 83.50 101 VAL A CA 1
ATOM 737 C C . VAL A 1 101 ? 9.838 18.579 -3.530 1.00 83.50 101 VAL A C 1
ATOM 739 O O . VAL A 1 101 ? 10.736 19.092 -4.196 1.00 83.50 101 VAL A O 1
ATOM 742 N N . ILE A 1 102 ? 10.064 18.097 -2.301 1.00 83.62 102 ILE A N 1
ATOM 743 C CA . ILE A 1 102 ? 11.392 18.122 -1.663 1.00 83.62 102 ILE A CA 1
ATOM 744 C C . ILE A 1 102 ? 12.401 17.328 -2.495 1.00 83.62 102 ILE A C 1
ATOM 746 O O . ILE A 1 102 ? 13.503 17.815 -2.750 1.00 83.62 102 ILE A O 1
ATOM 750 N N . SER A 1 103 ? 12.020 16.150 -2.989 1.00 83.06 103 SER A N 1
ATOM 751 C CA . SER A 1 103 ? 12.898 15.332 -3.829 1.00 83.06 103 SER A CA 1
ATOM 752 C C . SER A 1 103 ? 13.372 16.050 -5.091 1.00 83.06 103 SER A C 1
ATOM 754 O O . SER A 1 103 ? 14.445 15.732 -5.587 1.00 83.06 103 SER A O 1
ATOM 756 N N . GLN A 1 104 ? 12.615 17.011 -5.617 1.00 76.06 104 GLN A N 1
ATOM 757 C CA . GLN A 1 104 ? 12.977 17.733 -6.843 1.00 76.06 104 GLN A CA 1
ATOM 758 C C . GLN A 1 104 ? 14.045 18.804 -6.619 1.00 76.06 104 GLN A C 1
ATOM 760 O O . GLN A 1 104 ? 14.633 19.301 -7.579 1.00 76.06 104 GLN A O 1
ATOM 765 N N . THR A 1 105 ? 14.300 19.167 -5.362 1.00 75.75 105 THR A N 1
ATOM 766 C CA . THR A 1 105 ? 15.394 20.079 -5.003 1.00 75.75 105 THR A CA 1
ATOM 767 C C . THR A 1 105 ? 16.755 19.381 -5.009 1.00 75.75 105 THR A C 1
ATOM 769 O O . THR A 1 105 ? 17.785 20.045 -5.108 1.00 75.75 105 THR A O 1
ATOM 772 N N . ILE A 1 106 ? 16.760 18.048 -4.938 1.00 79.81 106 ILE A N 1
ATOM 773 C CA . ILE A 1 106 ? 17.959 17.220 -4.885 1.00 79.81 106 ILE A CA 1
ATOM 774 C C . ILE A 1 106 ? 18.173 16.610 -6.269 1.00 79.81 106 ILE A C 1
ATOM 776 O O . ILE A 1 106 ? 17.282 15.983 -6.837 1.00 79.81 106 ILE A O 1
ATOM 780 N N . VAL A 1 107 ? 19.370 16.789 -6.822 1.00 74.44 107 VAL A N 1
ATOM 781 C CA . VAL A 1 107 ? 19.765 16.117 -8.063 1.00 74.44 107 VAL A CA 1
ATOM 782 C C . VAL A 1 107 ? 20.208 14.701 -7.704 1.00 74.44 107 VAL A C 1
ATOM 784 O O . VAL A 1 107 ? 21.197 14.529 -6.997 1.00 74.44 107 VAL A O 1
ATOM 787 N N . ALA A 1 108 ? 19.467 13.700 -8.173 1.00 71.75 108 ALA A N 1
ATOM 788 C CA . ALA A 1 108 ? 19.772 12.286 -7.984 1.00 71.75 108 ALA A CA 1
ATOM 789 C C . ALA A 1 108 ? 19.573 11.518 -9.294 1.00 71.75 108 ALA A C 1
ATOM 791 O O . ALA A 1 108 ? 18.796 11.949 -10.148 1.00 71.75 108 ALA A O 1
ATOM 792 N N . THR A 1 109 ? 20.271 10.388 -9.421 1.00 68.38 109 THR A N 1
ATOM 793 C CA . THR A 1 109 ? 20.230 9.496 -10.588 1.00 68.38 109 THR A CA 1
ATOM 794 C C . THR A 1 109 ? 18.809 8.983 -10.838 1.00 68.38 109 THR A C 1
ATOM 796 O O . THR A 1 109 ? 18.294 9.154 -11.938 1.00 68.38 109 THR A O 1
ATOM 799 N N . ASP A 1 110 ? 18.127 8.518 -9.781 1.00 75.25 110 ASP A N 1
ATOM 800 C CA . ASP A 1 110 ? 16.729 8.073 -9.825 1.00 75.25 110 ASP A CA 1
ATOM 801 C C . ASP A 1 110 ? 15.796 9.009 -9.049 1.00 75.25 110 ASP A C 1
ATOM 803 O O . ASP A 1 110 ? 15.515 8.850 -7.855 1.00 75.25 110 ASP A O 1
ATOM 807 N N . SER A 1 111 ? 15.262 9.999 -9.766 1.00 77.06 111 SER A N 1
ATOM 808 C CA . SER A 1 111 ? 14.331 10.993 -9.210 1.00 77.06 111 SER A CA 1
ATOM 809 C C . SER A 1 111 ? 13.029 10.389 -8.657 1.00 77.06 111 SER A C 1
ATOM 811 O O . SER A 1 111 ? 12.464 10.917 -7.698 1.00 77.06 111 SER A O 1
ATOM 813 N N . ALA A 1 112 ? 12.559 9.266 -9.210 1.00 78.25 112 ALA A N 1
ATOM 814 C CA . ALA A 1 112 ? 11.327 8.609 -8.769 1.00 78.25 112 ALA A CA 1
ATOM 815 C C . ALA A 1 112 ? 11.485 7.913 -7.407 1.00 78.25 112 ALA A C 1
ATOM 817 O O . ALA A 1 112 ? 10.613 8.032 -6.541 1.00 78.25 112 ALA A O 1
ATOM 818 N N . LEU A 1 113 ? 12.607 7.218 -7.196 1.00 82.31 113 LEU A N 1
ATOM 819 C CA . LEU A 1 113 ? 12.870 6.479 -5.963 1.00 82.31 113 LEU A CA 1
ATOM 820 C C . LEU A 1 113 ? 13.161 7.427 -4.794 1.00 82.31 113 LEU A C 1
ATOM 822 O O . LEU A 1 113 ? 12.644 7.232 -3.690 1.00 82.31 113 LEU A O 1
ATOM 826 N N . LEU A 1 114 ? 13.896 8.513 -5.055 1.00 84.62 114 LEU A N 1
ATOM 827 C CA . LEU A 1 114 ? 14.094 9.582 -4.078 1.00 84.62 114 LEU A CA 1
ATOM 828 C C . LEU A 1 114 ? 12.767 10.265 -3.707 1.00 84.62 114 LEU A C 1
ATOM 830 O O . LEU A 1 114 ? 12.516 10.517 -2.526 1.00 84.62 114 LEU A O 1
ATOM 834 N N . GLY A 1 115 ? 11.890 10.493 -4.691 1.00 84.31 115 GLY A N 1
ATOM 835 C CA . GLY A 1 115 ? 10.550 11.045 -4.486 1.00 84.31 115 GLY A CA 1
ATOM 836 C C . GLY A 1 115 ? 9.712 10.197 -3.541 1.00 84.31 115 GLY A C 1
ATOM 837 O O . GLY A 1 115 ? 9.130 10.716 -2.588 1.00 84.31 115 GLY A O 1
ATOM 838 N N . LEU A 1 116 ? 9.707 8.882 -3.763 1.00 86.00 116 LEU A N 1
ATOM 839 C CA . LEU A 1 116 ? 9.021 7.929 -2.901 1.00 86.00 116 LEU A CA 1
ATOM 840 C C . LEU A 1 116 ? 9.614 7.909 -1.483 1.00 86.00 116 LEU A C 1
ATOM 842 O O . LEU A 1 116 ? 8.866 7.943 -0.506 1.00 86.00 116 LEU A O 1
ATOM 846 N N . CYS A 1 117 ? 10.944 7.896 -1.361 1.00 89.38 117 CYS A N 1
ATOM 847 C CA . CYS A 1 117 ? 11.631 7.928 -0.071 1.00 89.38 117 CYS A CA 1
ATOM 848 C C . CYS A 1 117 ? 11.231 9.176 0.735 1.00 89.38 117 CYS A C 1
ATOM 850 O O . CYS A 1 117 ? 10.754 9.075 1.867 1.00 89.38 117 CYS A O 1
ATOM 852 N N . MET A 1 118 ? 11.318 10.359 0.124 1.00 90.44 118 MET A N 1
ATOM 853 C CA . MET A 1 118 ? 10.962 11.619 0.779 1.00 90.44 118 MET A CA 1
ATOM 854 C C . MET A 1 118 ? 9.465 11.706 1.102 1.00 90.44 118 MET A C 1
ATOM 856 O O . MET A 1 118 ? 9.104 12.140 2.195 1.00 90.44 118 MET A O 1
ATOM 860 N N . ALA A 1 119 ? 8.584 11.241 0.210 1.00 89.44 119 ALA A N 1
ATOM 861 C CA . ALA A 1 119 ? 7.142 11.179 0.457 1.00 89.44 119 ALA A CA 1
ATOM 862 C C . ALA A 1 119 ? 6.803 10.340 1.697 1.00 89.44 119 ALA A C 1
ATOM 864 O O . ALA A 1 119 ? 6.082 10.804 2.585 1.00 89.44 119 ALA A O 1
ATOM 865 N N . MET A 1 120 ? 7.360 9.132 1.796 1.00 92.00 120 MET A N 1
ATOM 866 C CA . MET A 1 120 ? 7.102 8.233 2.924 1.00 92.00 120 MET A CA 1
ATOM 867 C C . MET A 1 120 ? 7.720 8.752 4.228 1.00 92.00 120 MET A C 1
ATOM 869 O O . MET A 1 120 ? 7.083 8.663 5.280 1.00 92.00 120 MET A O 1
ATOM 873 N N . GLY A 1 121 ? 8.898 9.381 4.158 1.00 92.06 121 GLY A N 1
ATOM 874 C CA . GLY A 1 121 ? 9.508 10.083 5.288 1.00 92.06 121 GLY A CA 1
ATOM 875 C C . GLY A 1 121 ? 8.631 11.229 5.806 1.00 92.06 121 GLY A C 1
ATOM 876 O O . GLY A 1 121 ? 8.350 11.299 7.003 1.00 92.06 121 GLY A O 1
ATOM 877 N N . CYS A 1 122 ? 8.115 12.083 4.916 1.00 91.81 122 CYS A N 1
ATOM 878 C CA . CYS A 1 122 ? 7.204 13.171 5.281 1.00 91.81 122 CYS A CA 1
ATOM 879 C C . CYS A 1 122 ? 5.902 12.660 5.915 1.00 91.81 122 CYS A C 1
ATOM 881 O O . CYS A 1 122 ? 5.448 13.226 6.912 1.00 91.81 122 CYS A O 1
ATOM 883 N N . ILE A 1 123 ? 5.318 11.578 5.384 1.00 92.62 123 ILE A N 1
ATOM 884 C CA . ILE A 1 123 ? 4.127 10.943 5.972 1.00 92.62 123 ILE A CA 1
ATOM 885 C C . ILE A 1 123 ? 4.435 10.432 7.385 1.00 92.62 123 ILE A C 1
ATOM 887 O O . ILE A 1 123 ? 3.654 10.680 8.305 1.00 92.62 123 ILE A O 1
ATOM 891 N N . ALA A 1 124 ? 5.567 9.749 7.581 1.00 93.94 124 ALA A N 1
ATOM 892 C CA . ALA A 1 124 ? 5.960 9.218 8.883 1.00 93.94 124 ALA A CA 1
ATOM 893 C C . ALA A 1 124 ? 6.194 10.339 9.912 1.00 93.94 124 ALA A C 1
ATOM 895 O O . ALA A 1 124 ? 5.683 10.265 11.032 1.00 93.94 124 ALA A O 1
ATOM 896 N N . VAL A 1 125 ? 6.892 11.412 9.529 1.00 94.56 125 VAL A N 1
ATOM 897 C CA . VAL A 1 125 ? 7.102 12.575 10.403 1.00 94.56 125 VAL A CA 1
ATOM 898 C C . VAL A 1 125 ? 5.765 13.222 10.762 1.00 94.56 125 VAL A C 1
ATOM 900 O O . VAL A 1 125 ? 5.497 13.415 11.948 1.00 94.56 125 VAL A O 1
ATOM 903 N N . ASN A 1 126 ? 4.879 13.473 9.794 1.00 93.06 126 ASN A N 1
ATOM 904 C CA . ASN A 1 126 ? 3.587 14.087 10.100 1.00 93.06 126 ASN A CA 1
ATOM 905 C C . ASN A 1 126 ? 2.724 13.205 11.020 1.00 93.06 126 ASN A C 1
ATOM 907 O O . ASN A 1 126 ? 2.180 13.663 12.026 1.00 93.06 126 ASN A O 1
ATOM 911 N N . CYS A 1 127 ? 2.652 11.904 10.733 1.00 92.38 127 CYS A N 1
ATOM 912 C CA . CYS A 1 127 ? 1.890 10.980 11.566 1.00 92.38 127 CYS A CA 1
ATOM 913 C C . CYS A 1 127 ? 2.445 10.903 12.997 1.00 92.38 127 CYS A C 1
ATOM 915 O O . CYS A 1 127 ? 1.661 10.765 13.933 1.00 92.38 127 CYS A O 1
ATOM 917 N N . SER A 1 128 ? 3.761 11.047 13.195 1.00 92.88 128 SER A N 1
ATOM 918 C CA . SER A 1 128 ? 4.354 11.091 14.539 1.00 92.88 128 SER A CA 1
ATOM 919 C C . SER A 1 128 ? 3.874 12.301 15.354 1.00 92.88 128 SER A C 1
ATOM 921 O O 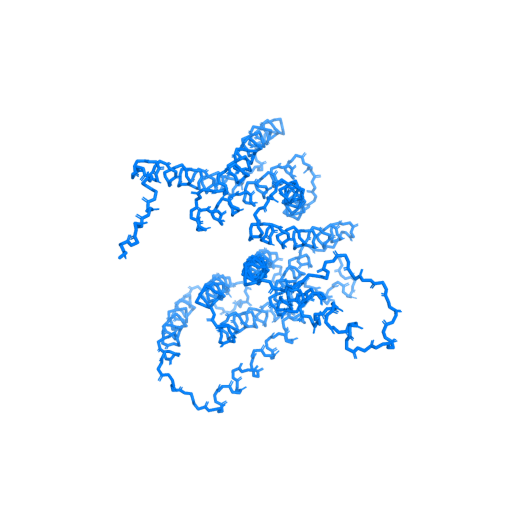. SER A 1 128 ? 3.537 12.155 16.529 1.00 92.88 128 SER A O 1
ATOM 923 N N . VAL A 1 129 ? 3.731 13.469 14.716 1.00 92.50 129 VAL A N 1
ATOM 924 C CA . VAL A 1 129 ? 3.179 14.677 15.347 1.00 92.50 129 VAL A CA 1
ATOM 925 C C . VAL A 1 129 ? 1.698 14.477 15.674 1.00 92.50 129 VAL A C 1
ATOM 927 O O . VAL A 1 129 ? 1.271 14.729 16.802 1.00 92.50 129 VAL A O 1
ATOM 930 N N . LEU A 1 130 ? 0.916 13.948 14.727 1.00 90.00 130 LEU A N 1
ATOM 931 C CA . LEU A 1 130 ? -0.511 13.678 14.927 1.00 90.00 130 LEU A CA 1
ATOM 932 C C . LEU A 1 130 ? -0.767 12.690 16.074 1.00 90.00 130 LEU A C 1
ATOM 934 O O . LEU A 1 130 ? -1.692 12.899 16.858 1.00 90.00 130 LEU A O 1
ATOM 938 N N . ILE A 1 131 ? 0.056 11.649 16.224 1.00 91.06 131 ILE A N 1
ATOM 939 C CA . ILE A 1 131 ? -0.044 10.678 17.329 1.00 91.06 131 ILE A CA 1
ATOM 940 C C . ILE A 1 131 ? 0.064 11.370 18.696 1.00 91.06 131 ILE A C 1
ATOM 942 O O . ILE A 1 131 ? -0.670 11.005 19.614 1.00 91.06 131 ILE A O 1
ATOM 946 N N . CYS A 1 132 ? 0.922 12.385 18.828 1.00 89.50 132 CYS A N 1
ATOM 947 C CA . CYS A 1 132 ? 1.085 13.155 20.065 1.00 89.50 132 CYS A CA 1
ATOM 948 C C . CYS A 1 132 ? -0.095 14.100 20.350 1.00 89.50 132 CYS A C 1
ATOM 950 O O . CYS A 1 132 ? -0.358 14.433 21.506 1.00 89.50 132 CYS A O 1
ATOM 952 N N . CYS A 1 133 ? -0.814 14.541 19.315 1.00 87.31 133 CYS A N 1
ATOM 953 C CA . CYS A 1 133 ? -1.907 15.507 19.444 1.00 87.31 133 CYS A CA 1
ATOM 954 C C . CYS A 1 133 ? -3.301 14.861 19.549 1.00 87.31 133 CYS A C 1
ATOM 956 O O . CYS A 1 133 ? -4.229 15.476 20.085 1.00 87.31 133 CYS A O 1
ATOM 958 N N . LEU A 1 134 ? -3.479 13.642 19.033 1.00 86.38 134 LEU A N 1
ATOM 959 C CA . LEU A 1 134 ? -4.779 12.976 18.953 1.00 86.38 134 LEU A CA 1
ATOM 960 C C . LEU A 1 134 ? -5.195 12.344 20.286 1.00 86.38 134 LEU A C 1
ATOM 962 O O . LEU A 1 134 ? -4.512 11.488 20.840 1.00 86.38 134 LEU A O 1
ATOM 966 N N . LYS A 1 135 ? -6.387 12.721 20.762 1.00 81.00 135 LYS A N 1
ATOM 967 C CA . LYS A 1 135 ? -7.010 12.164 21.978 1.00 81.00 135 LYS A CA 1
ATOM 968 C C . LYS A 1 135 ? -8.059 11.084 21.690 1.00 81.00 135 LYS A C 1
ATOM 970 O O . LYS A 1 135 ? -8.398 10.303 22.574 1.00 81.00 135 LYS A O 1
ATOM 975 N N . GLU A 1 136 ? -8.582 11.050 20.467 1.00 83.44 136 GLU A N 1
ATOM 976 C CA . GLU A 1 136 ? -9.638 10.126 20.046 1.00 83.44 136 GLU A CA 1
ATOM 977 C C . GLU A 1 136 ? -9.061 8.743 19.675 1.00 83.44 136 GLU A C 1
ATOM 979 O O . GLU A 1 136 ? -8.160 8.668 18.831 1.00 83.44 136 GLU A O 1
ATOM 984 N N . PRO A 1 137 ? -9.570 7.633 20.247 1.00 80.69 137 PRO A N 1
ATOM 985 C CA . PRO A 1 137 ? -8.948 6.312 20.126 1.00 80.69 137 PRO A CA 1
ATOM 986 C C . PRO A 1 137 ? -9.010 5.728 18.708 1.00 80.69 137 PRO A C 1
ATOM 988 O O . PRO A 1 137 ? -8.074 5.049 18.283 1.00 80.69 137 PRO A O 1
ATOM 991 N N . HIS A 1 138 ? -10.077 6.002 17.950 1.00 83.44 138 HIS A N 1
ATOM 992 C CA . HIS A 1 138 ? -10.228 5.513 16.576 1.00 83.44 138 HIS A CA 1
ATOM 993 C C . HIS A 1 138 ? -9.270 6.219 15.612 1.00 83.44 138 HIS A C 1
ATOM 995 O O . HIS A 1 138 ? -8.629 5.551 14.801 1.00 83.44 138 HIS A O 1
ATOM 1001 N N . LEU A 1 139 ? -9.116 7.543 15.724 1.00 84.94 139 LEU A N 1
ATOM 1002 C CA . LEU A 1 139 ? -8.174 8.304 14.898 1.00 84.94 139 LEU A CA 1
ATOM 1003 C C . LEU A 1 139 ? -6.733 7.958 15.247 1.00 84.94 139 LEU A C 1
ATOM 1005 O O . LEU A 1 139 ? -5.947 7.668 14.351 1.00 84.94 139 LEU A O 1
ATOM 1009 N N . TYR A 1 140 ? -6.418 7.892 16.541 1.00 88.06 140 TYR A N 1
ATOM 1010 C CA . TYR A 1 140 ? -5.116 7.427 17.008 1.00 88.06 140 TYR A CA 1
ATOM 1011 C C . TYR A 1 140 ? -4.772 6.054 16.415 1.00 88.06 140 TYR A C 1
ATOM 1013 O O . TYR A 1 140 ? -3.660 5.833 15.940 1.00 88.06 140 TYR A O 1
ATOM 1021 N N . GLY A 1 141 ? -5.739 5.128 16.419 1.00 86.25 141 GLY A N 1
ATOM 1022 C CA . GLY A 1 141 ? -5.587 3.810 15.815 1.00 86.25 141 GLY A CA 1
ATOM 1023 C C . GLY A 1 141 ? -5.172 3.883 14.345 1.00 86.25 141 GLY A C 1
ATOM 1024 O O . GLY A 1 141 ? -4.145 3.316 13.977 1.00 86.25 141 GLY A O 1
ATOM 1025 N N . ALA A 1 142 ? -5.920 4.627 13.531 1.00 89.69 142 ALA A N 1
ATOM 1026 C CA . ALA A 1 142 ? -5.640 4.768 12.106 1.00 89.69 142 ALA A CA 1
ATOM 1027 C C . ALA A 1 142 ? -4.266 5.411 11.840 1.00 89.69 142 ALA A C 1
ATOM 1029 O O . ALA A 1 142 ? -3.456 4.836 11.114 1.00 89.69 142 ALA A O 1
ATOM 1030 N N . VAL A 1 143 ? -3.961 6.547 12.481 1.00 91.44 143 VAL A N 1
ATOM 1031 C CA . VAL A 1 143 ? -2.680 7.259 12.298 1.00 91.44 143 VAL A CA 1
ATOM 1032 C C . VAL A 1 143 ? -1.491 6.401 12.728 1.00 91.44 143 VAL A C 1
ATOM 1034 O O . VAL A 1 143 ? -0.483 6.353 12.032 1.00 91.44 143 VAL A O 1
ATOM 1037 N N . SER A 1 144 ? -1.616 5.667 13.835 1.00 90.75 144 SER A N 1
ATOM 1038 C CA . SER A 1 144 ? -0.574 4.757 14.323 1.00 90.75 144 SER A CA 1
ATOM 1039 C C . SER A 1 144 ? -0.214 3.671 13.303 1.00 90.75 144 SER A C 1
ATOM 1041 O O . SER A 1 144 ? 0.957 3.314 13.199 1.00 90.75 144 SER A O 1
ATOM 1043 N N . MET A 1 145 ? -1.181 3.162 12.533 1.00 90.69 145 MET A N 1
ATOM 1044 C CA . MET A 1 145 ? -0.912 2.160 11.492 1.00 90.69 145 MET A CA 1
ATOM 1045 C C . MET A 1 145 ? -0.310 2.773 10.237 1.00 90.69 145 MET A C 1
ATOM 1047 O O . MET A 1 145 ? 0.636 2.213 9.688 1.00 90.69 145 MET A O 1
ATOM 1051 N N . VAL A 1 146 ? -0.826 3.930 9.810 1.00 91.44 146 VAL A N 1
ATOM 1052 C CA . VAL A 1 146 ? -0.258 4.690 8.687 1.00 91.44 146 VAL A CA 1
ATOM 1053 C C . VAL A 1 146 ? 1.206 5.020 8.974 1.00 91.44 146 VAL A C 1
ATOM 1055 O O . VAL A 1 146 ? 2.049 4.805 8.113 1.00 91.44 146 VAL A O 1
ATOM 1058 N N . TRP A 1 147 ? 1.522 5.446 10.200 1.00 94.44 147 TRP A N 1
ATOM 1059 C CA . TRP A 1 147 ? 2.889 5.702 10.649 1.00 94.44 147 TRP A CA 1
ATOM 1060 C C . TRP A 1 147 ? 3.791 4.467 10.535 1.00 94.44 147 TRP A C 1
ATOM 1062 O O . TRP A 1 147 ? 4.846 4.550 9.911 1.00 94.44 147 TRP A O 1
ATOM 1072 N N . MET A 1 148 ? 3.377 3.321 11.093 1.00 91.56 148 MET A N 1
ATOM 1073 C CA . MET A 1 148 ? 4.190 2.095 11.060 1.00 91.56 148 MET A CA 1
ATOM 1074 C C . MET A 1 148 ? 4.462 1.628 9.629 1.00 91.56 148 MET A C 1
ATOM 1076 O O . MET A 1 148 ? 5.600 1.305 9.296 1.00 91.56 148 MET A O 1
ATOM 1080 N N . LEU A 1 149 ? 3.436 1.616 8.774 1.00 91.44 149 LEU A N 1
ATOM 1081 C CA . LEU A 1 149 ? 3.587 1.215 7.375 1.00 91.44 149 LEU A CA 1
ATOM 1082 C C . LEU A 1 149 ? 4.431 2.218 6.589 1.00 91.44 149 LEU A C 1
ATOM 1084 O O . LEU A 1 149 ? 5.276 1.804 5.800 1.00 91.44 149 LEU A O 1
ATOM 1088 N N . ALA A 1 150 ? 4.244 3.519 6.829 1.00 91.94 150 ALA A N 1
ATOM 1089 C CA . ALA A 1 150 ? 5.033 4.548 6.171 1.00 91.94 150 ALA A CA 1
ATOM 1090 C C . ALA A 1 150 ? 6.518 4.442 6.524 1.00 91.94 150 ALA A C 1
ATOM 1092 O O . ALA A 1 150 ? 7.363 4.512 5.637 1.00 91.94 150 ALA A O 1
ATOM 1093 N N . LEU A 1 151 ? 6.825 4.194 7.800 1.00 93.19 151 LEU A N 1
ATOM 1094 C CA . LEU A 1 151 ? 8.186 3.976 8.277 1.00 93.19 151 LEU A CA 1
ATOM 1095 C C . LEU A 1 151 ? 8.797 2.713 7.663 1.00 93.19 151 LEU A C 1
ATOM 1097 O O . LEU A 1 151 ? 9.940 2.749 7.220 1.00 93.19 151 LEU A O 1
ATOM 1101 N N . LEU A 1 152 ? 8.044 1.613 7.592 1.00 91.94 152 LEU A N 1
ATOM 1102 C CA . LEU A 1 152 ? 8.545 0.365 7.016 1.00 91.94 152 LEU A CA 1
ATOM 1103 C C . LEU A 1 152 ? 8.891 0.547 5.529 1.00 91.94 152 LEU A C 1
ATOM 1105 O O . LEU A 1 152 ? 9.995 0.208 5.105 1.00 91.94 152 LEU A O 1
ATOM 1109 N N . VAL A 1 153 ? 7.992 1.163 4.754 1.00 90.81 153 VAL A N 1
ATOM 1110 C CA . VAL A 1 153 ? 8.260 1.466 3.341 1.00 90.81 153 VAL A CA 1
ATOM 1111 C C . VAL A 1 153 ? 9.439 2.432 3.210 1.00 90.81 153 VAL A C 1
ATOM 1113 O O . VAL A 1 153 ? 10.336 2.171 2.415 1.00 90.81 153 VAL A O 1
ATOM 1116 N N . PHE A 1 154 ? 9.500 3.489 4.026 1.00 93.00 154 PHE A N 1
ATOM 1117 C CA . PHE A 1 154 ? 10.625 4.426 4.044 1.00 93.00 154 PHE A CA 1
ATOM 1118 C C . PHE A 1 154 ? 11.964 3.712 4.255 1.00 93.00 154 PHE A C 1
ATOM 1120 O O . PHE A 1 154 ? 12.879 3.898 3.462 1.00 93.00 154 PHE A O 1
ATOM 1127 N N . VAL A 1 155 ? 12.065 2.849 5.270 1.00 92.75 155 VAL A N 1
ATOM 1128 C CA . VAL A 1 155 ? 13.288 2.083 5.547 1.00 92.75 155 VAL A CA 1
ATOM 1129 C C . VAL A 1 155 ? 13.623 1.153 4.382 1.00 92.75 155 VAL A C 1
ATOM 1131 O O . VAL A 1 155 ? 14.777 1.104 3.971 1.00 92.75 155 VAL A O 1
ATOM 1134 N N . SER A 1 156 ? 12.637 0.458 3.806 1.00 90.44 156 SER A N 1
ATOM 1135 C CA . SER A 1 156 ? 12.881 -0.438 2.667 1.00 90.44 156 SER A CA 1
ATOM 1136 C C . SER A 1 156 ? 13.412 0.303 1.435 1.00 90.44 156 SER A C 1
ATOM 1138 O O . SER A 1 156 ? 14.397 -0.126 0.842 1.00 90.44 156 SER A O 1
ATOM 1140 N N . VAL A 1 157 ? 12.828 1.456 1.097 1.00 90.06 157 VAL A N 1
ATOM 1141 C CA . VAL A 1 157 ? 13.249 2.276 -0.047 1.00 90.06 157 VAL A CA 1
ATOM 1142 C C . VAL A 1 157 ? 14.596 2.943 0.232 1.00 90.06 157 VAL A C 1
ATOM 1144 O O . VAL A 1 157 ? 15.446 2.992 -0.651 1.00 90.06 157 VAL A O 1
ATOM 1147 N N . ALA A 1 158 ? 14.833 3.401 1.464 1.00 89.44 158 ALA A N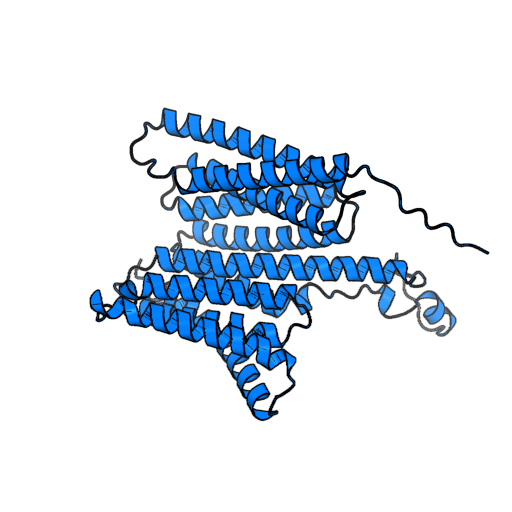 1
ATOM 1148 C CA . ALA A 1 158 ? 16.117 3.962 1.871 1.00 89.44 158 ALA A CA 1
ATOM 1149 C C . ALA A 1 158 ? 17.246 2.927 1.775 1.00 89.44 158 ALA A C 1
ATOM 1151 O O . ALA A 1 158 ? 18.336 3.274 1.341 1.00 89.44 158 ALA A O 1
ATOM 1152 N N . ILE A 1 159 ? 16.991 1.662 2.126 1.00 90.12 159 ILE A N 1
ATOM 1153 C CA . ILE A 1 159 ? 17.953 0.566 1.940 1.00 90.12 159 ILE A CA 1
ATOM 1154 C C . ILE A 1 159 ? 18.262 0.381 0.452 1.00 90.12 159 ILE A C 1
ATOM 1156 O O . ILE A 1 159 ? 19.432 0.352 0.087 1.00 90.12 159 ILE A O 1
ATOM 1160 N N . VAL A 1 160 ? 17.240 0.308 -0.409 1.00 88.38 160 VAL A N 1
ATOM 1161 C CA . VAL A 1 160 ? 17.440 0.178 -1.866 1.00 88.38 160 VAL A CA 1
ATOM 1162 C C . VAL A 1 160 ? 18.285 1.336 -2.404 1.00 88.38 160 VAL A C 1
ATOM 1164 O O . VAL A 1 160 ? 19.236 1.101 -3.140 1.00 88.38 160 VAL A O 1
ATOM 1167 N N . PHE A 1 161 ? 18.009 2.562 -1.957 1.00 86.00 161 PHE A N 1
ATOM 1168 C CA . PHE A 1 161 ? 18.774 3.747 -2.343 1.00 86.00 161 PHE A CA 1
ATOM 1169 C C . PHE A 1 161 ? 20.220 3.733 -1.820 1.00 86.00 161 PHE A C 1
ATOM 1171 O O . PHE A 1 161 ? 21.143 4.069 -2.551 1.00 86.00 161 PHE A O 1
ATOM 1178 N N . LEU A 1 162 ? 20.442 3.341 -0.560 1.00 87.94 162 LEU A N 1
ATOM 1179 C CA . LEU A 1 162 ? 21.774 3.316 0.063 1.00 87.94 162 LEU A CA 1
ATOM 1180 C C . LEU A 1 162 ? 22.708 2.274 -0.562 1.00 87.94 162 LEU A C 1
ATOM 1182 O O . LEU A 1 162 ? 23.921 2.469 -0.548 1.00 87.94 162 LEU A O 1
ATOM 1186 N N . PHE A 1 163 ? 22.151 1.175 -1.071 1.00 87.81 163 PHE A N 1
ATOM 1187 C CA . PHE A 1 163 ? 22.904 0.107 -1.729 1.00 87.81 163 PHE A CA 1
ATOM 1188 C C . PHE A 1 163 ? 22.915 0.217 -3.260 1.00 87.81 163 PHE A C 1
ATOM 1190 O O . PHE A 1 163 ? 23.402 -0.708 -3.903 1.00 87.81 163 PHE A O 1
ATOM 1197 N N . ASP A 1 164 ? 22.399 1.315 -3.825 1.00 84.81 164 ASP A N 1
ATOM 1198 C CA . ASP A 1 164 ? 22.339 1.558 -5.275 1.00 84.81 164 ASP A CA 1
ATOM 1199 C C . ASP A 1 164 ? 21.704 0.382 -6.049 1.00 84.81 164 ASP A C 1
ATOM 1201 O O . ASP A 1 164 ? 22.186 -0.084 -7.080 1.00 84.81 164 ASP A O 1
ATOM 1205 N N . LEU A 1 165 ? 20.631 -0.170 -5.475 1.00 84.94 165 LEU A N 1
ATOM 1206 C CA . LEU A 1 165 ? 19.876 -1.280 -6.050 1.00 84.94 165 LEU A CA 1
ATOM 1207 C C . LEU A 1 165 ? 18.866 -0.759 -7.090 1.00 84.94 165 LEU A C 1
ATOM 1209 O O . LEU A 1 165 ? 18.333 0.339 -6.919 1.00 84.94 165 LEU A O 1
ATOM 1213 N N . PRO A 1 166 ? 18.505 -1.570 -8.105 1.00 84.44 166 PRO A N 1
ATOM 1214 C CA . PRO A 1 166 ? 17.510 -1.182 -9.099 1.00 84.44 166 PRO A CA 1
ATOM 1215 C C . PRO A 1 166 ? 16.170 -0.791 -8.467 1.00 84.44 166 PRO A C 1
ATOM 1217 O O . PRO A 1 166 ? 15.677 -1.456 -7.546 1.00 84.44 166 PRO A O 1
ATOM 1220 N N . SER A 1 167 ? 15.525 0.236 -9.019 1.00 83.88 167 SER A N 1
ATOM 1221 C CA . SER A 1 167 ? 14.201 0.721 -8.604 1.00 83.88 167 SER A CA 1
ATOM 1222 C C . SER A 1 167 ? 13.120 -0.366 -8.618 1.00 83.88 167 SER A C 1
ATOM 1224 O O . SER A 1 167 ? 12.230 -0.382 -7.759 1.00 83.88 167 SER A O 1
ATOM 1226 N N . ALA A 1 168 ? 13.252 -1.342 -9.519 1.00 86.81 168 ALA A N 1
ATOM 1227 C CA . ALA A 1 168 ? 12.387 -2.512 -9.603 1.00 86.81 168 ALA A CA 1
ATOM 1228 C C . ALA A 1 168 ? 12.390 -3.352 -8.308 1.00 86.81 168 ALA A C 1
ATOM 1230 O O . ALA A 1 168 ? 11.358 -3.908 -7.923 1.00 86.81 168 ALA A O 1
ATOM 1231 N N . VAL A 1 169 ? 13.511 -3.394 -7.574 1.00 88.06 169 VAL A N 1
ATOM 1232 C CA . VAL A 1 169 ? 13.604 -4.086 -6.278 1.00 88.06 169 VAL A CA 1
ATOM 1233 C C . VAL A 1 169 ? 12.757 -3.373 -5.227 1.00 88.06 169 VAL A C 1
ATOM 1235 O O . VAL A 1 169 ? 11.981 -4.025 -4.526 1.00 88.06 169 VAL A O 1
ATOM 1238 N N . ALA A 1 170 ? 12.826 -2.039 -5.145 1.00 87.94 170 ALA A N 1
ATOM 1239 C CA . ALA A 1 170 ? 11.951 -1.271 -4.255 1.00 87.94 170 ALA A CA 1
ATOM 1240 C C . ALA A 1 170 ? 10.474 -1.507 -4.598 1.00 87.94 170 ALA A C 1
ATOM 1242 O O . ALA A 1 170 ? 9.672 -1.809 -3.711 1.00 87.94 170 ALA A O 1
ATOM 1243 N N . ALA A 1 171 ? 10.121 -1.466 -5.881 1.00 89.38 171 ALA A N 1
ATOM 1244 C CA . ALA A 1 171 ? 8.755 -1.688 -6.333 1.00 89.38 171 ALA A CA 1
ATOM 1245 C C . ALA A 1 171 ? 8.239 -3.097 -5.962 1.00 89.38 171 ALA A C 1
ATOM 1247 O O . ALA A 1 171 ? 7.149 -3.234 -5.399 1.00 89.38 171 ALA A O 1
ATOM 1248 N N . ALA A 1 172 ? 9.051 -4.141 -6.155 1.00 90.75 172 ALA A N 1
ATOM 1249 C CA . ALA A 1 172 ? 8.713 -5.501 -5.734 1.00 90.75 172 ALA A CA 1
ATOM 1250 C C . ALA A 1 172 ? 8.585 -5.643 -4.211 1.00 90.75 172 ALA A C 1
ATOM 1252 O O . ALA A 1 172 ? 7.663 -6.315 -3.734 1.00 90.75 172 ALA A O 1
ATOM 1253 N N . THR A 1 173 ? 9.448 -4.982 -3.430 1.00 90.44 173 THR A N 1
ATOM 1254 C CA . THR A 1 173 ? 9.324 -4.990 -1.963 1.00 90.44 173 THR A CA 1
ATOM 1255 C C . THR A 1 173 ? 8.020 -4.344 -1.504 1.00 90.44 173 THR A C 1
ATOM 1257 O O . THR A 1 173 ? 7.369 -4.896 -0.622 1.00 90.44 173 THR A O 1
ATOM 1260 N N . MET A 1 174 ? 7.570 -3.254 -2.136 1.00 91.25 174 MET A N 1
ATOM 1261 C CA . MET A 1 174 ? 6.278 -2.625 -1.833 1.00 91.25 174 MET A CA 1
ATOM 1262 C C . MET A 1 174 ? 5.096 -3.552 -2.126 1.00 91.25 174 MET A C 1
ATOM 1264 O O . MET A 1 174 ? 4.182 -3.660 -1.305 1.00 91.25 174 MET A O 1
ATOM 1268 N N . VAL A 1 175 ? 5.129 -4.260 -3.262 1.00 92.62 175 VAL A N 1
ATOM 1269 C CA . VAL A 1 175 ? 4.104 -5.254 -3.617 1.00 92.62 175 VAL A CA 1
ATOM 1270 C C . VAL A 1 175 ? 4.044 -6.366 -2.573 1.00 92.62 175 VAL A C 1
ATOM 1272 O O . VAL A 1 175 ? 2.968 -6.662 -2.044 1.00 92.62 175 VAL A O 1
ATOM 1275 N N . ALA A 1 176 ? 5.197 -6.938 -2.220 1.00 91.75 176 ALA A N 1
ATOM 1276 C CA . ALA A 1 176 ? 5.287 -7.977 -1.202 1.00 91.75 176 ALA A CA 1
ATOM 1277 C C . ALA A 1 176 ? 4.781 -7.475 0.159 1.00 91.75 176 ALA A C 1
ATOM 1279 O O . ALA A 1 176 ? 3.939 -8.120 0.788 1.00 91.75 176 ALA A O 1
ATOM 1280 N N . LEU A 1 177 ? 5.237 -6.297 0.594 1.00 91.12 177 LEU A N 1
ATOM 1281 C CA . LEU A 1 177 ? 4.846 -5.708 1.870 1.00 91.12 177 LEU A CA 1
ATOM 1282 C C . LEU A 1 177 ? 3.343 -5.433 1.941 1.00 91.12 177 LEU A C 1
ATOM 1284 O O . LEU A 1 177 ? 2.723 -5.641 2.981 1.00 91.12 177 LEU A O 1
ATOM 1288 N N . GLY A 1 178 ? 2.749 -4.986 0.834 1.00 91.38 178 GLY A N 1
ATOM 1289 C CA . GLY A 1 178 ? 1.316 -4.766 0.729 1.00 91.38 178 GLY A CA 1
ATOM 1290 C C . GLY A 1 178 ? 0.529 -6.067 0.874 1.00 91.38 178 GLY A C 1
ATOM 1291 O O . GLY A 1 178 ? -0.326 -6.183 1.750 1.00 91.38 178 GLY A O 1
ATOM 1292 N N . VAL A 1 179 ? 0.848 -7.090 0.080 1.00 92.19 179 VAL A N 1
ATOM 1293 C CA . VAL A 1 179 ? 0.124 -8.373 0.094 1.00 92.19 179 VAL A CA 1
ATOM 1294 C C . VAL A 1 179 ? 0.263 -9.093 1.437 1.00 92.19 179 VAL A C 1
ATOM 1296 O O . VAL A 1 179 ? -0.748 -9.457 2.055 1.00 92.19 179 VAL A O 1
ATOM 1299 N N . TYR A 1 180 ? 1.494 -9.263 1.929 1.00 91.12 180 TYR A N 1
ATOM 1300 C CA . TYR A 1 180 ? 1.733 -9.900 3.226 1.00 91.12 180 TYR A CA 1
ATOM 1301 C C . TYR A 1 180 ? 1.221 -9.045 4.379 1.00 91.12 180 TYR A C 1
ATOM 1303 O O . TYR A 1 180 ? 0.691 -9.595 5.342 1.00 91.12 180 TYR A O 1
ATOM 1311 N N . GLY A 1 181 ? 1.282 -7.718 4.263 1.00 89.69 181 GLY A N 1
ATOM 1312 C CA . GLY A 1 181 ? 0.684 -6.796 5.222 1.00 89.69 181 GLY A CA 1
ATOM 1313 C C . GLY A 1 181 ? -0.816 -7.037 5.380 1.00 89.69 181 GLY A C 1
ATOM 1314 O O . GLY A 1 181 ? -1.283 -7.221 6.500 1.00 89.69 181 GLY A O 1
ATOM 1315 N N . ILE A 1 182 ? -1.567 -7.164 4.279 1.00 91.38 182 ILE A N 1
ATOM 1316 C CA . ILE A 1 182 ? -3.002 -7.505 4.331 1.00 91.38 182 ILE A CA 1
ATOM 1317 C C . ILE A 1 182 ? -3.207 -8.899 4.958 1.00 91.38 182 ILE A C 1
ATOM 1319 O O . ILE A 1 182 ? -4.207 -9.135 5.63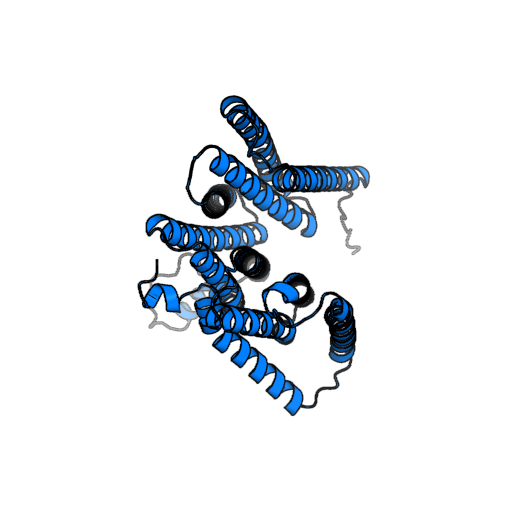1 1.00 91.38 182 ILE A O 1
ATOM 1323 N N . GLN A 1 183 ? -2.310 -9.868 4.735 1.00 89.75 183 GLN A N 1
ATOM 1324 C CA . GLN A 1 183 ? -2.423 -11.222 5.316 1.00 89.75 183 GLN A CA 1
ATOM 1325 C C . GLN A 1 183 ? -2.153 -11.248 6.821 1.00 89.75 183 GLN A C 1
ATOM 1327 O O . GLN A 1 183 ? -2.859 -11.929 7.560 1.00 89.75 183 GLN A O 1
ATOM 1332 N N . LEU A 1 184 ? -1.155 -10.495 7.272 1.00 89.44 184 LEU A N 1
ATOM 1333 C CA . LEU A 1 184 ? -0.731 -10.443 8.666 1.00 89.44 184 LEU A CA 1
ATOM 1334 C C . LEU A 1 184 ? -1.534 -9.431 9.489 1.00 89.44 184 LEU A C 1
ATOM 1336 O O . LEU A 1 184 ? -1.463 -9.466 10.713 1.00 89.44 184 LEU A O 1
ATOM 1340 N N . MET A 1 185 ? -2.333 -8.568 8.851 1.00 88.94 185 MET A N 1
ATOM 1341 C CA . MET A 1 185 ? -3.080 -7.499 9.519 1.00 88.94 185 MET A CA 1
ATOM 1342 C C . MET A 1 185 ? -3.915 -7.968 10.724 1.00 88.94 185 MET A C 1
ATOM 1344 O O . MET A 1 185 ? -3.828 -7.318 11.767 1.00 88.94 185 MET A O 1
ATOM 1348 N N . PRO A 1 186 ? -4.674 -9.086 10.666 1.00 85.62 186 PRO A N 1
ATOM 1349 C CA . PRO A 1 186 ? -5.402 -9.572 11.839 1.00 85.62 186 PRO A CA 1
ATOM 1350 C C . PRO A 1 186 ? -4.474 -9.873 13.025 1.00 85.62 186 PRO A C 1
ATOM 1352 O O . PRO A 1 186 ? -4.788 -9.509 14.154 1.00 85.62 186 PRO A O 1
ATOM 1355 N N . ASN A 1 187 ? -3.304 -10.460 12.759 1.00 87.38 187 ASN A N 1
ATOM 1356 C CA . ASN A 1 187 ? -2.319 -10.813 13.783 1.00 87.38 187 ASN A CA 1
ATOM 1357 C C . ASN A 1 187 ? -1.571 -9.585 14.321 1.00 87.38 187 ASN A C 1
ATOM 1359 O O . ASN A 1 187 ? -1.199 -9.556 15.488 1.00 87.38 187 ASN A O 1
ATOM 1363 N N . LEU A 1 188 ? -1.353 -8.568 13.482 1.00 83.19 188 LEU A N 1
ATOM 1364 C CA . LEU A 1 188 ? -0.660 -7.335 13.867 1.00 83.19 188 LEU A CA 1
ATOM 1365 C C . LEU A 1 188 ? -1.550 -6.387 14.677 1.00 83.19 188 LEU A C 1
ATOM 1367 O O . LEU A 1 188 ? -1.063 -5.646 15.530 1.00 83.19 188 LEU A O 1
ATOM 1371 N N . VAL A 1 189 ? -2.854 -6.377 14.396 1.00 84.00 189 VAL A N 1
ATOM 1372 C CA . VAL A 1 189 ? -3.787 -5.414 14.989 1.00 84.00 189 VAL A CA 1
ATOM 1373 C C . VAL A 1 189 ? -4.432 -5.942 16.265 1.00 84.00 189 VAL A C 1
ATOM 1375 O O . VAL A 1 189 ? -4.649 -5.160 17.196 1.00 84.00 189 VAL A O 1
ATOM 1378 N N . VAL A 1 190 ? -4.739 -7.241 16.332 1.00 77.38 190 VAL A N 1
ATOM 1379 C CA . VAL A 1 190 ? -5.377 -7.847 17.504 1.00 77.38 190 VAL A CA 1
ATOM 1380 C C . VAL A 1 190 ? -4.320 -8.110 18.570 1.00 77.38 190 VAL A C 1
ATOM 1382 O O . VAL A 1 190 ? -3.747 -9.188 18.673 1.00 77.38 190 VAL A O 1
ATOM 1385 N N . HIS A 1 191 ? -4.081 -7.098 19.395 1.00 72.50 191 HIS A N 1
ATOM 1386 C CA . HIS A 1 191 ? -3.333 -7.253 20.632 1.00 72.50 191 HIS A CA 1
ATOM 1387 C C . HIS A 1 191 ? -4.311 -7.133 21.792 1.00 72.50 191 HIS A C 1
ATOM 1389 O O . HIS A 1 191 ? -4.749 -6.028 22.105 1.00 72.50 191 HIS A O 1
ATOM 1395 N N . VAL A 1 192 ? -4.705 -8.265 22.380 1.00 68.25 192 VAL A N 1
ATOM 1396 C CA . VAL A 1 192 ? -5.635 -8.298 23.515 1.00 68.25 192 VAL A CA 1
ATOM 1397 C C . VAL A 1 192 ? -4.900 -7.772 24.749 1.00 68.25 192 VAL A C 1
ATOM 1399 O O . VAL A 1 192 ? -3.957 -8.419 25.194 1.00 68.25 192 VAL A O 1
ATOM 1402 N N . PRO A 1 193 ? -5.294 -6.616 25.314 1.00 68.81 193 PRO A N 1
ATOM 1403 C CA . PRO A 1 193 ? -4.665 -6.113 26.529 1.00 68.81 193 PRO A CA 1
ATOM 1404 C C . PRO A 1 193 ? -4.869 -7.087 27.699 1.00 68.81 193 PRO A C 1
ATOM 1406 O O . PRO A 1 193 ? -5.958 -7.643 27.844 1.00 68.81 193 PRO A O 1
ATOM 1409 N N . ASP A 1 194 ? -3.889 -7.205 28.597 1.00 65.31 194 ASP A N 1
ATOM 1410 C CA . ASP A 1 194 ? -3.924 -8.144 29.738 1.00 65.31 194 ASP A CA 1
ATOM 1411 C C . ASP A 1 194 ? -5.192 -8.030 30.607 1.00 65.31 194 ASP A C 1
ATOM 1413 O O . ASP A 1 194 ? -5.667 -9.016 31.172 1.00 65.31 194 ASP A O 1
ATOM 1417 N N . ARG A 1 195 ? -5.813 -6.840 30.648 1.00 68.50 195 ARG A N 1
ATOM 1418 C CA . ARG A 1 195 ? -7.084 -6.573 31.352 1.00 68.50 195 ARG A CA 1
ATOM 1419 C C . ARG A 1 195 ? -8.280 -7.412 30.874 1.00 68.50 195 ARG A C 1
ATOM 1421 O O . ARG A 1 195 ? -9.273 -7.483 31.590 1.00 68.50 195 ARG A O 1
ATOM 1428 N N . TYR A 1 196 ? -8.221 -8.006 29.681 1.00 65.56 196 TYR A N 1
ATOM 1429 C CA . TYR A 1 196 ? -9.302 -8.832 29.125 1.00 65.56 196 TYR A CA 1
ATOM 1430 C C . TYR A 1 196 ? -9.199 -10.310 29.498 1.00 65.56 196 TYR A C 1
ATOM 1432 O O . TYR A 1 196 ? -10.181 -11.034 29.362 1.00 65.56 196 TYR A O 1
ATOM 1440 N N . LEU A 1 197 ? -8.025 -10.769 29.936 1.00 67.25 197 LEU A N 1
ATOM 1441 C CA . LEU A 1 197 ? -7.774 -12.193 30.150 1.00 67.25 197 LEU A CA 1
ATOM 1442 C C . LEU A 1 197 ? -8.276 -12.656 31.518 1.00 67.25 197 LEU A C 1
ATOM 1444 O O . LEU A 1 197 ? -8.855 -13.733 31.629 1.00 67.25 197 LEU A O 1
ATOM 1448 N N . VAL A 1 198 ? -8.072 -11.846 32.559 1.00 69.25 198 VAL A N 1
ATOM 1449 C CA . VAL A 1 198 ? -8.432 -12.193 33.939 1.00 69.25 198 VAL A CA 1
ATOM 1450 C C . VAL A 1 198 ? -8.794 -10.930 34.721 1.00 69.25 198 VAL A C 1
ATOM 1452 O O . VAL A 1 198 ? -8.052 -9.947 34.719 1.00 69.25 198 VAL A O 1
ATOM 1455 N N . GLN A 1 199 ? -9.904 -10.966 35.466 1.00 72.56 199 GLN A N 1
ATOM 1456 C CA . GLN A 1 199 ? -10.206 -9.943 36.472 1.00 72.56 199 GLN A CA 1
ATOM 1457 C C . GLN A 1 199 ? -9.266 -10.123 37.668 1.00 72.56 199 GLN A C 1
ATOM 1459 O O . GLN A 1 199 ? -9.534 -10.883 38.594 1.00 72.56 199 GLN A O 1
ATOM 1464 N N . TRP A 1 200 ? -8.123 -9.435 37.623 1.00 70.50 200 TRP A N 1
ATOM 1465 C CA . TRP A 1 200 ? -6.998 -9.669 38.534 1.00 70.50 200 TRP A CA 1
ATOM 1466 C C . TRP A 1 200 ? -7.354 -9.503 40.020 1.00 70.50 200 TRP A C 1
ATOM 1468 O O . TRP A 1 200 ? -6.842 -10.242 40.858 1.00 70.50 200 TRP A O 1
ATOM 1478 N N . ARG A 1 201 ? -8.264 -8.570 40.350 1.00 69.31 201 ARG A N 1
ATOM 1479 C CA . ARG A 1 201 ? -8.740 -8.359 41.732 1.00 69.31 201 ARG A CA 1
ATOM 1480 C C . ARG A 1 201 ? -9.528 -9.556 42.257 1.00 69.31 201 ARG A C 1
ATOM 1482 O O . ARG A 1 201 ? -9.256 -9.990 43.369 1.00 69.31 201 ARG A O 1
ATOM 1489 N N . ASP A 1 202 ? -10.433 -10.114 41.461 1.00 73.81 202 ASP A N 1
ATOM 1490 C CA . ASP A 1 202 ? -11.244 -11.269 41.868 1.00 73.81 202 ASP A CA 1
ATOM 1491 C C . ASP A 1 202 ? -10.436 -12.571 41.828 1.00 73.81 202 ASP A C 1
ATOM 1493 O O . ASP A 1 202 ? -10.607 -13.467 42.652 1.00 73.81 202 ASP A O 1
ATOM 1497 N N . TYR A 1 203 ? -9.478 -12.656 40.908 1.00 74.38 203 TYR A N 1
ATOM 1498 C CA . TYR A 1 203 ? -8.582 -13.800 40.813 1.00 74.38 203 TYR A CA 1
ATOM 1499 C C . TYR A 1 203 ? -7.631 -13.902 42.015 1.00 74.38 203 TYR A C 1
ATOM 1501 O O . TYR A 1 203 ? -7.447 -14.991 42.560 1.00 74.38 203 TYR A O 1
ATOM 1509 N N . MET A 1 204 ? -7.070 -12.778 42.481 1.00 71.00 204 MET A N 1
ATOM 1510 C CA . MET A 1 204 ? -6.229 -12.767 43.684 1.00 71.00 204 MET A CA 1
ATOM 1511 C C . MET A 1 204 ? -7.014 -13.047 44.970 1.00 71.00 204 MET A C 1
ATOM 1513 O O . MET A 1 204 ? -6.478 -13.691 45.869 1.00 71.00 204 MET A O 1
ATOM 1517 N N . THR A 1 205 ? -8.270 -12.595 45.081 1.00 72.19 205 THR A N 1
ATOM 1518 C CA . THR A 1 205 ? -9.091 -12.876 46.274 1.00 72.19 205 THR A CA 1
ATOM 1519 C C . THR A 1 205 ? -9.512 -14.342 46.348 1.00 72.19 205 THR A C 1
ATOM 1521 O O . THR A 1 205 ? -9.620 -14.884 47.446 1.00 72.19 205 THR A O 1
ATOM 1524 N N . GLN A 1 206 ? -9.697 -15.011 45.205 1.00 76.44 206 GLN A N 1
ATOM 1525 C CA . GLN A 1 206 ? -10.057 -16.431 45.151 1.00 76.44 206 GLN A CA 1
ATOM 1526 C C . GLN A 1 206 ? -8.853 -17.384 45.228 1.00 76.44 206 GLN A C 1
ATOM 1528 O O . GLN A 1 206 ? -9.009 -18.518 45.685 1.00 76.44 206 GLN A O 1
ATOM 1533 N N . ARG A 1 207 ? -7.650 -16.970 44.801 1.00 74.94 207 ARG A N 1
ATOM 1534 C CA . ARG A 1 207 ? -6.440 -17.814 44.837 1.00 74.94 207 ARG A CA 1
ATOM 1535 C C . ARG A 1 207 ? -5.293 -17.168 45.612 1.00 74.94 207 ARG A C 1
ATOM 1537 O O . ARG A 1 207 ? -4.486 -16.420 45.068 1.00 74.94 207 ARG A O 1
ATOM 1544 N N . TRP A 1 208 ? -5.149 -17.598 46.865 1.00 72.00 208 TRP A N 1
ATOM 1545 C CA . TRP A 1 208 ? -4.119 -17.169 47.825 1.00 72.00 208 TRP A CA 1
ATOM 1546 C C . TRP A 1 208 ? -2.656 -17.434 47.401 1.00 72.00 208 TRP A C 1
ATOM 1548 O O . TRP A 1 208 ? -1.725 -16.925 48.029 1.00 72.00 208 TRP A O 1
ATOM 1558 N N . THR A 1 209 ? -2.435 -18.224 46.346 1.00 79.25 209 THR A N 1
ATOM 1559 C CA . THR A 1 209 ? -1.105 -18.586 45.828 1.00 79.25 209 THR A CA 1
ATOM 1560 C C . THR A 1 209 ? -0.548 -17.592 44.806 1.00 79.25 209 THR A C 1
ATOM 1562 O O . THR A 1 209 ? 0.630 -17.672 44.465 1.00 79.25 209 THR A O 1
ATOM 1565 N N . VAL A 1 210 ? -1.357 -16.658 44.296 1.00 72.19 210 VAL A N 1
ATOM 1566 C CA . VAL A 1 210 ? -0.924 -15.685 43.282 1.00 72.19 210 VAL A CA 1
ATOM 1567 C C . VAL A 1 210 ? -0.350 -14.458 43.985 1.00 72.19 210 VAL A C 1
ATOM 1569 O O . VAL A 1 210 ? -1.081 -13.605 44.474 1.00 72.19 210 VAL A O 1
ATOM 1572 N N . ARG A 1 211 ? 0.981 -14.376 44.052 1.00 66.19 211 ARG A N 1
ATOM 1573 C CA . ARG A 1 211 ? 1.719 -13.234 44.610 1.00 66.19 211 ARG A CA 1
ATOM 1574 C C . ARG A 1 211 ? 2.516 -12.576 43.490 1.00 66.19 211 ARG A C 1
ATOM 1576 O O . ARG A 1 211 ? 3.669 -12.916 43.259 1.00 66.19 211 ARG A O 1
ATOM 1583 N N . GLY A 1 212 ? 1.866 -11.690 42.747 1.00 70.81 212 GLY A N 1
ATOM 1584 C CA . GLY A 1 212 ? 2.487 -10.919 41.673 1.00 70.81 212 GLY A CA 1
ATOM 1585 C C . GLY A 1 212 ? 2.101 -9.452 41.780 1.00 70.81 212 GLY A C 1
ATOM 1586 O O . GLY A 1 212 ? 1.071 -9.125 42.373 1.00 70.81 212 GLY A O 1
ATOM 1587 N N . ALA A 1 213 ? 2.920 -8.570 41.210 1.00 67.44 213 ALA A N 1
ATOM 1588 C CA . ALA A 1 213 ? 2.560 -7.165 41.088 1.00 67.44 213 ALA A CA 1
ATOM 1589 C C . ALA A 1 213 ? 1.234 -7.039 40.319 1.00 67.44 213 ALA A C 1
ATOM 1591 O O . ALA A 1 213 ? 1.014 -7.716 39.312 1.00 67.44 213 ALA A O 1
ATOM 1592 N N . ILE A 1 214 ? 0.328 -6.203 40.824 1.00 67.81 214 ILE A N 1
ATOM 1593 C CA . ILE A 1 214 ? -0.933 -5.901 40.148 1.00 67.81 214 ILE A CA 1
ATOM 1594 C C . ILE A 1 214 ? -0.583 -5.081 38.895 1.00 67.81 214 ILE A C 1
ATOM 1596 O O . ILE A 1 214 ? 0.066 -4.044 39.043 1.00 67.81 214 ILE A O 1
ATOM 1600 N N . PRO A 1 215 ? -0.990 -5.500 37.682 1.00 68.50 215 PRO A N 1
ATOM 1601 C CA . PRO A 1 215 ? -0.804 -4.691 36.484 1.00 68.50 215 PRO A CA 1
ATOM 1602 C C . PRO A 1 215 ? -1.435 -3.308 36.674 1.00 68.50 215 PRO A C 1
ATOM 1604 O O . PRO A 1 215 ? -2.549 -3.215 37.193 1.00 68.50 215 PRO A O 1
ATOM 1607 N N . GLU A 1 216 ? -0.777 -2.244 36.203 1.00 61.00 216 GLU A N 1
ATOM 1608 C CA . GLU A 1 216 ? -1.221 -0.847 36.401 1.00 61.00 216 GLU A CA 1
ATOM 1609 C C . GLU A 1 216 ? -2.671 -0.579 35.942 1.00 61.00 216 GLU A C 1
ATOM 1611 O O . GLU A 1 216 ? -3.314 0.352 36.417 1.00 61.00 216 GLU A O 1
ATOM 1616 N N . ASN A 1 217 ? -3.224 -1.425 35.063 1.00 62.62 217 ASN A N 1
ATOM 1617 C CA . ASN A 1 217 ? -4.569 -1.294 34.494 1.00 62.62 217 ASN A CA 1
ATOM 1618 C C . ASN A 1 217 ? -5.565 -2.394 34.925 1.00 62.62 217 ASN A C 1
ATOM 1620 O O . ASN A 1 217 ? -6.547 -2.644 34.221 1.00 62.62 217 ASN A O 1
ATOM 1624 N N . ALA A 1 218 ? -5.349 -3.062 36.061 1.00 62.19 218 ALA A N 1
ATOM 1625 C CA . ALA A 1 218 ? -6.245 -4.101 36.578 1.00 62.19 218 ALA A CA 1
ATOM 1626 C C . ALA A 1 218 ? -7.530 -3.518 37.213 1.00 62.19 218 ALA A C 1
ATOM 1628 O O . ALA A 1 218 ? -7.694 -3.486 38.435 1.00 62.19 218 ALA A O 1
ATOM 1629 N N . ARG A 1 219 ? -8.463 -3.053 36.375 1.00 70.44 219 ARG A N 1
ATOM 1630 C CA . ARG A 1 219 ? -9.813 -2.622 36.781 1.00 70.44 219 ARG A CA 1
ATOM 1631 C C . ARG A 1 219 ? -10.892 -3.502 36.154 1.00 70.44 219 ARG A C 1
ATOM 1633 O O . ARG A 1 219 ? -10.652 -4.128 35.126 1.00 70.44 219 ARG A O 1
ATOM 1640 N N . ALA A 1 220 ? -12.082 -3.515 36.756 1.00 69.94 220 ALA A N 1
ATOM 1641 C CA . ALA A 1 220 ? -13.240 -4.189 36.177 1.00 69.94 220 ALA A CA 1
ATOM 1642 C C . ALA A 1 220 ? -13.527 -3.636 34.771 1.00 69.94 220 ALA A C 1
ATOM 1644 O O . ALA A 1 220 ? -13.560 -2.419 34.564 1.00 69.94 220 ALA A O 1
ATOM 1645 N N . LEU A 1 221 ? -13.695 -4.541 33.808 1.00 73.38 221 LEU A N 1
ATOM 1646 C CA . LEU A 1 221 ? -13.884 -4.194 32.407 1.00 73.38 221 LEU A CA 1
ATOM 1647 C C . LEU A 1 221 ? -15.288 -3.614 32.203 1.00 73.38 221 LEU A C 1
ATOM 1649 O O . LEU A 1 221 ? -16.287 -4.290 32.447 1.00 73.38 221 LEU A O 1
ATOM 1653 N N . SER A 1 222 ? -15.370 -2.362 31.754 1.00 80.38 222 SER A N 1
ATOM 1654 C CA . SER A 1 222 ? -16.648 -1.733 31.414 1.00 80.38 222 SER A CA 1
ATOM 1655 C C . SER A 1 222 ? -16.960 -1.901 29.926 1.00 80.38 222 SER A C 1
ATOM 1657 O O . SER A 1 222 ? -16.053 -1.907 29.095 1.00 80.38 222 SER A O 1
ATOM 1659 N N . LEU A 1 223 ? -18.246 -1.952 29.561 1.00 81.19 223 LEU A N 1
ATOM 1660 C CA . LEU A 1 223 ? -18.675 -1.989 28.152 1.00 81.19 223 LEU A CA 1
ATOM 1661 C C . LEU A 1 223 ? -18.101 -0.823 27.328 1.00 81.19 223 LEU A C 1
ATOM 1663 O O . LEU A 1 223 ? -17.804 -0.987 26.149 1.00 81.19 223 LEU A O 1
ATOM 1667 N N . SER A 1 224 ? -17.897 0.341 27.954 1.00 83.31 224 SER A N 1
ATOM 1668 C CA . SER A 1 224 ? -17.325 1.506 27.272 1.00 83.31 224 SER A CA 1
ATOM 1669 C C . SER A 1 224 ? -15.828 1.373 26.982 1.00 83.31 224 SER A C 1
ATOM 1671 O O . SER A 1 224 ? -15.340 1.976 26.030 1.00 83.31 224 SER A O 1
ATOM 1673 N N . ASP A 1 225 ? -15.097 0.577 27.767 1.00 80.88 225 ASP A N 1
ATOM 1674 C CA . ASP A 1 225 ? -13.693 0.263 27.492 1.00 80.88 225 ASP A CA 1
ATOM 1675 C C . ASP A 1 225 ? -13.572 -0.719 26.322 1.00 80.88 225 ASP A C 1
ATOM 1677 O O . ASP A 1 225 ? -12.739 -0.519 25.439 1.00 80.88 225 ASP A O 1
ATOM 1681 N N . VAL A 1 226 ? -14.469 -1.713 26.266 1.00 82.88 226 VAL A N 1
ATOM 1682 C CA . VAL A 1 226 ? -14.546 -2.671 25.152 1.00 82.88 226 VAL A CA 1
ATOM 1683 C C . VAL A 1 226 ? -14.835 -1.968 23.834 1.00 82.88 226 VAL A C 1
ATOM 1685 O O . VAL A 1 226 ? -14.150 -2.215 22.845 1.00 82.88 226 VAL A O 1
ATOM 1688 N N . ASP A 1 227 ? -15.808 -1.056 23.819 1.00 84.56 227 ASP A N 1
ATOM 1689 C CA . ASP A 1 227 ? -16.162 -0.315 22.606 1.00 84.56 227 ASP A CA 1
ATOM 1690 C C . ASP A 1 227 ? -15.003 0.574 22.119 1.00 84.56 227 ASP A C 1
ATOM 1692 O O . ASP A 1 227 ? -14.689 0.605 20.928 1.00 84.56 227 ASP A O 1
ATOM 1696 N N . LYS A 1 228 ? -14.283 1.233 23.038 1.00 82.56 228 LYS A N 1
ATOM 1697 C CA . LYS A 1 228 ? -13.104 2.046 22.696 1.00 82.56 228 LYS A CA 1
ATOM 1698 C C . LYS A 1 228 ? -11.981 1.207 22.100 1.00 82.56 228 LYS A C 1
ATOM 1700 O O . LYS A 1 228 ? -11.453 1.574 21.048 1.00 82.56 228 LYS A O 1
ATOM 1705 N N . ASP A 1 229 ? -11.629 0.092 22.730 1.00 83.88 229 ASP A N 1
ATOM 1706 C CA . ASP A 1 229 ? -10.561 -0.777 22.235 1.00 83.88 229 ASP A CA 1
ATOM 1707 C C . ASP A 1 229 ? -10.939 -1.418 20.903 1.00 83.88 229 ASP A C 1
ATOM 1709 O O . ASP A 1 229 ? -10.148 -1.391 19.961 1.00 83.88 229 ASP A O 1
ATOM 1713 N N . MET A 1 230 ? -12.179 -1.899 20.780 1.00 85.88 230 MET A N 1
ATOM 1714 C CA . MET A 1 230 ? -12.698 -2.430 19.527 1.00 85.88 230 MET A CA 1
ATOM 1715 C C . MET A 1 230 ? -12.643 -1.362 18.434 1.00 85.88 230 MET A C 1
ATOM 1717 O O . MET A 1 230 ? -12.084 -1.605 17.372 1.00 85.88 230 MET A O 1
ATOM 1721 N N . SER A 1 231 ? -13.119 -0.141 18.690 1.00 84.00 231 SER A N 1
ATOM 1722 C CA . SER A 1 231 ? -13.068 0.948 17.706 1.00 84.00 231 SER A CA 1
ATOM 1723 C C . SER A 1 231 ? -11.642 1.262 17.234 1.00 84.00 231 SER A C 1
ATOM 1725 O O . SER A 1 231 ? -11.438 1.526 16.048 1.00 84.00 231 SER A O 1
ATOM 1727 N N . ARG A 1 232 ? -10.652 1.161 18.132 1.00 86.50 232 ARG A N 1
ATOM 1728 C CA . ARG A 1 232 ? -9.229 1.331 17.826 1.00 86.50 232 ARG A CA 1
ATOM 1729 C C . ARG A 1 232 ? -8.679 0.171 17.002 1.00 86.50 232 ARG A C 1
ATOM 1731 O O . ARG A 1 232 ? -7.933 0.414 16.061 1.00 86.50 232 ARG A O 1
ATOM 1738 N N . PHE A 1 233 ? -9.023 -1.075 17.322 1.00 87.50 233 PHE A N 1
ATOM 1739 C CA . PHE A 1 233 ? -8.607 -2.229 16.520 1.00 87.50 233 PHE A CA 1
ATOM 1740 C C . PHE A 1 233 ? -9.212 -2.178 15.125 1.00 87.50 233 PHE A C 1
ATOM 1742 O O . PHE A 1 233 ? -8.514 -2.371 14.138 1.00 87.50 233 PHE A O 1
ATOM 1749 N N . LEU A 1 234 ? -10.492 -1.839 15.022 1.00 87.88 234 LEU A N 1
ATOM 1750 C CA . LEU A 1 234 ? -11.170 -1.761 13.738 1.00 87.88 234 LEU A CA 1
ATOM 1751 C C . LEU A 1 234 ? -10.601 -0.642 12.864 1.00 87.88 234 LEU A C 1
ATOM 1753 O O . LEU A 1 234 ? -10.356 -0.874 11.686 1.00 87.88 234 LEU A O 1
ATOM 1757 N N . SER A 1 235 ? -10.326 0.537 13.429 1.00 87.44 235 SER A N 1
ATOM 1758 C CA . SER A 1 235 ? -9.725 1.631 12.661 1.00 87.44 235 SER A CA 1
ATOM 1759 C C . SER A 1 235 ? -8.279 1.345 12.258 1.00 87.44 235 SER A C 1
ATOM 1761 O O . SER A 1 235 ? -7.882 1.692 11.149 1.00 87.44 235 SER A O 1
ATOM 1763 N N . ARG A 1 236 ? -7.502 0.680 13.126 1.00 90.44 236 ARG A N 1
ATOM 1764 C CA . ARG A 1 236 ? -6.157 0.181 12.805 1.00 90.44 236 ARG A CA 1
ATOM 1765 C C . ARG A 1 236 ? -6.194 -0.800 11.645 1.00 90.44 236 ARG A C 1
ATOM 1767 O O . ARG A 1 236 ? -5.417 -0.671 10.707 1.00 90.44 236 ARG A O 1
ATOM 1774 N N . TYR A 1 237 ? -7.109 -1.757 11.713 1.00 90.62 237 TYR A N 1
ATOM 1775 C CA . TYR A 1 237 ? -7.290 -2.761 10.681 1.00 90.62 237 TYR A CA 1
ATOM 1776 C C . TYR A 1 237 ? -7.679 -2.121 9.347 1.00 90.62 237 TYR A C 1
ATOM 1778 O O . TYR A 1 237 ? -6.981 -2.319 8.358 1.00 90.62 237 TYR A O 1
ATOM 1786 N N . ASP A 1 238 ? -8.721 -1.285 9.329 1.00 88.62 238 ASP A N 1
ATOM 1787 C CA . ASP A 1 238 ? -9.199 -0.644 8.102 1.00 88.62 238 ASP A CA 1
ATOM 1788 C C . ASP A 1 238 ? -8.105 0.252 7.480 1.00 88.62 238 ASP A C 1
ATOM 1790 O O . ASP A 1 238 ? -7.820 0.150 6.285 1.00 88.62 238 ASP A O 1
ATOM 1794 N N . ALA A 1 239 ? -7.416 1.068 8.292 1.00 89.19 239 ALA A N 1
ATOM 1795 C CA . ALA A 1 239 ? -6.294 1.892 7.833 1.00 89.19 239 ALA A CA 1
ATOM 1796 C C . ALA A 1 239 ? -5.119 1.043 7.321 1.00 89.19 239 ALA A C 1
ATOM 1798 O O . ALA A 1 239 ? -4.539 1.346 6.282 1.00 89.19 239 ALA A O 1
ATOM 1799 N N . GLY A 1 240 ? -4.793 -0.053 8.004 1.00 90.88 240 GLY A N 1
ATOM 1800 C CA . GLY A 1 240 ? -3.731 -0.957 7.589 1.00 90.88 240 GLY A CA 1
ATOM 1801 C C . GLY A 1 240 ? -4.023 -1.626 6.246 1.00 90.88 240 GLY A C 1
ATOM 1802 O O . GLY A 1 240 ? -3.183 -1.581 5.352 1.00 90.88 240 GLY A O 1
ATOM 1803 N N . VAL A 1 241 ? -5.218 -2.199 6.065 1.00 91.12 241 VAL A N 1
ATOM 1804 C CA . VAL A 1 241 ? -5.607 -2.842 4.796 1.00 91.12 241 VAL A CA 1
ATOM 1805 C C . VAL A 1 241 ? -5.615 -1.815 3.656 1.00 91.12 241 VAL A C 1
ATOM 1807 O O . VAL A 1 241 ? -5.107 -2.115 2.577 1.00 91.12 241 VAL A O 1
ATOM 1810 N N . THR A 1 242 ? -6.125 -0.595 3.886 1.00 89.81 242 THR A N 1
ATOM 1811 C CA . THR A 1 242 ? -6.117 0.470 2.860 1.00 89.81 242 THR A CA 1
ATOM 1812 C C . THR A 1 242 ? -4.701 0.847 2.430 1.00 89.81 242 THR A C 1
ATOM 1814 O O . THR A 1 242 ? -4.400 0.821 1.239 1.00 89.81 242 THR A O 1
ATOM 1817 N N . MET A 1 243 ? -3.806 1.124 3.382 1.00 89.88 243 MET A N 1
ATOM 1818 C CA . MET A 1 243 ? -2.426 1.513 3.091 1.00 89.88 243 MET A CA 1
ATOM 1819 C C . MET A 1 243 ? -1.635 0.381 2.440 1.00 89.88 243 MET A C 1
ATOM 1821 O O . MET A 1 243 ? -0.916 0.623 1.476 1.00 89.88 243 MET A O 1
ATOM 1825 N N . CYS A 1 244 ? -1.785 -0.858 2.912 1.00 92.88 244 CYS A N 1
ATOM 1826 C CA . CYS A 1 244 ? -1.140 -2.012 2.293 1.00 92.88 244 CYS A CA 1
ATOM 1827 C C . CYS A 1 244 ? -1.644 -2.253 0.861 1.00 92.88 244 CYS A C 1
ATOM 1829 O O . CYS A 1 244 ? -0.842 -2.555 -0.018 1.00 92.88 244 CYS A O 1
ATOM 1831 N N . GLY A 1 245 ? -2.944 -2.077 0.607 1.00 91.44 245 GLY A N 1
ATOM 1832 C CA . GLY A 1 245 ? -3.517 -2.176 -0.736 1.00 91.44 245 GLY A CA 1
ATOM 1833 C C . GLY A 1 245 ? -3.005 -1.089 -1.684 1.00 91.44 245 GLY A C 1
ATOM 1834 O O . GLY A 1 245 ? -2.624 -1.391 -2.813 1.00 91.44 245 GLY A O 1
ATOM 1835 N N . ILE A 1 246 ? -2.922 0.158 -1.208 1.00 89.44 246 ILE A N 1
ATOM 1836 C CA . ILE A 1 246 ? -2.329 1.274 -1.962 1.00 89.44 246 ILE A CA 1
ATOM 1837 C C . ILE A 1 246 ? -0.846 1.009 -2.237 1.00 89.44 246 ILE A C 1
ATOM 1839 O O . ILE A 1 246 ? -0.395 1.226 -3.355 1.00 89.44 246 ILE A O 1
ATOM 1843 N N . CYS A 1 247 ? -0.098 0.504 -1.253 1.00 90.81 247 CYS A N 1
ATOM 1844 C CA . CYS A 1 247 ? 1.317 0.168 -1.405 1.00 90.81 247 CYS A CA 1
ATOM 1845 C C . CYS A 1 247 ? 1.527 -0.939 -2.450 1.00 90.81 247 CYS A C 1
ATOM 1847 O O . CYS A 1 247 ? 2.396 -0.813 -3.309 1.00 90.81 247 CYS A O 1
ATOM 1849 N N . ALA A 1 248 ? 0.675 -1.973 -2.440 1.00 92.31 248 ALA A N 1
ATOM 1850 C CA . ALA A 1 248 ? 0.711 -3.031 -3.444 1.00 92.31 248 ALA A CA 1
ATOM 1851 C C . ALA A 1 248 ? 0.420 -2.504 -4.855 1.00 92.31 248 ALA A C 1
ATOM 1853 O O . ALA A 1 248 ? 1.135 -2.837 -5.796 1.00 92.31 248 ALA A O 1
ATOM 1854 N N . LEU A 1 249 ? -0.596 -1.648 -5.002 1.00 91.12 249 LEU A N 1
ATOM 1855 C CA . LEU A 1 249 ? -0.926 -1.044 -6.291 1.00 91.12 249 LEU A CA 1
ATOM 1856 C C . LEU A 1 249 ? 0.185 -0.106 -6.778 1.00 91.12 249 LEU A C 1
ATOM 1858 O O . LEU A 1 249 ? 0.572 -0.173 -7.939 1.00 91.12 249 LEU A O 1
ATOM 1862 N N . ALA A 1 250 ? 0.716 0.747 -5.901 1.00 87.69 250 ALA A N 1
ATOM 1863 C CA . ALA A 1 250 ? 1.794 1.673 -6.231 1.00 87.69 250 ALA A CA 1
ATOM 1864 C C . ALA A 1 250 ? 3.067 0.927 -6.654 1.00 87.69 250 ALA A C 1
ATOM 1866 O O . ALA A 1 250 ? 3.638 1.253 -7.690 1.00 87.69 250 ALA A O 1
ATOM 1867 N N . GLY A 1 251 ? 3.460 -0.116 -5.914 1.00 88.56 251 GLY A N 1
ATOM 1868 C CA . GLY A 1 251 ? 4.585 -0.971 -6.288 1.00 88.56 251 GLY A CA 1
ATOM 1869 C C . GLY A 1 251 ? 4.367 -1.663 -7.636 1.00 88.56 251 GLY A C 1
ATOM 1870 O O . GLY A 1 251 ? 5.272 -1.701 -8.460 1.00 88.56 251 GLY A O 1
ATOM 1871 N N . TYR A 1 252 ? 3.149 -2.134 -7.919 1.00 89.69 252 TYR A N 1
ATOM 1872 C CA . TYR A 1 252 ? 2.824 -2.742 -9.212 1.00 89.69 252 TYR A CA 1
ATOM 1873 C C . TYR A 1 252 ? 2.896 -1.734 -10.375 1.00 89.69 252 TYR A C 1
ATOM 1875 O O . TYR A 1 252 ? 3.450 -2.045 -11.427 1.00 89.69 252 TYR A O 1
ATOM 1883 N N . VAL A 1 253 ? 2.406 -0.505 -10.175 1.00 87.62 253 VAL A N 1
ATOM 1884 C CA . VAL A 1 253 ? 2.526 0.591 -11.156 1.00 87.62 253 VAL A CA 1
ATOM 1885 C C . VAL A 1 253 ? 3.987 0.937 -11.425 1.00 87.62 253 VAL A C 1
ATOM 1887 O O . VAL A 1 253 ? 4.350 1.177 -12.574 1.00 87.62 253 VAL A O 1
ATOM 1890 N N . MET A 1 254 ? 4.819 0.985 -10.382 1.00 85.00 254 MET A N 1
ATOM 1891 C CA . MET A 1 254 ? 6.250 1.250 -10.533 1.00 85.00 254 MET A CA 1
ATOM 1892 C C . MET A 1 254 ? 6.943 0.121 -11.298 1.00 85.00 254 MET A C 1
ATOM 1894 O O . MET A 1 254 ? 7.682 0.413 -12.229 1.00 85.00 254 MET A O 1
ATOM 1898 N N . LEU A 1 255 ? 6.627 -1.146 -10.996 1.00 87.44 255 LEU A N 1
ATOM 1899 C CA . LEU A 1 255 ? 7.155 -2.288 -11.748 1.00 87.44 255 LEU A CA 1
ATOM 1900 C C . LEU A 1 255 ? 6.809 -2.202 -13.233 1.00 87.44 255 LEU A C 1
ATOM 1902 O O . LEU A 1 255 ? 7.705 -2.349 -14.045 1.00 87.44 255 LEU A O 1
ATOM 1906 N N . ILE A 1 256 ? 5.552 -1.916 -13.590 1.00 84.62 256 ILE A N 1
ATOM 1907 C CA . ILE A 1 256 ? 5.137 -1.765 -14.996 1.00 84.62 256 ILE A CA 1
ATOM 1908 C C . ILE A 1 256 ? 5.969 -0.703 -15.728 1.00 84.62 256 ILE A C 1
ATOM 1910 O O . ILE A 1 256 ? 6.350 -0.895 -16.878 1.00 84.62 256 ILE A O 1
ATOM 1914 N N . ARG A 1 257 ? 6.248 0.429 -15.072 1.00 80.56 257 ARG A N 1
ATOM 1915 C CA . ARG A 1 257 ? 6.974 1.544 -15.695 1.00 80.56 257 ARG A CA 1
ATOM 1916 C C . ARG A 1 257 ? 8.448 1.238 -15.949 1.00 80.56 257 ARG A C 1
ATOM 1918 O O . ARG A 1 257 ? 8.981 1.738 -16.933 1.00 80.56 257 ARG A O 1
ATOM 1925 N N . ASP A 1 258 ? 9.060 0.435 -15.086 1.00 76.00 258 ASP A N 1
ATOM 1926 C CA . ASP A 1 258 ? 10.491 0.115 -15.125 1.00 76.00 258 ASP A CA 1
ATOM 1927 C C . ASP A 1 258 ? 10.808 -1.181 -15.898 1.00 76.00 258 ASP A C 1
ATOM 1929 O O . ASP A 1 258 ? 11.953 -1.631 -15.888 1.00 76.00 258 ASP A O 1
ATOM 1933 N N . ILE A 1 259 ? 9.833 -1.810 -16.572 1.00 69.69 259 ILE A N 1
ATOM 1934 C CA . ILE A 1 259 ? 10.090 -3.020 -17.370 1.00 69.69 259 ILE A CA 1
ATOM 1935 C C . ILE A 1 259 ? 11.027 -2.687 -18.533 1.00 69.69 259 ILE A C 1
ATOM 1937 O O . ILE A 1 259 ? 10.614 -2.117 -19.545 1.00 69.69 259 ILE A O 1
ATOM 1941 N N . ASP A 1 260 ? 12.267 -3.166 -18.444 1.00 64.56 260 ASP A N 1
ATOM 1942 C CA . ASP A 1 260 ? 13.081 -3.408 -19.625 1.00 64.56 260 ASP A CA 1
ATOM 1943 C C . ASP A 1 260 ? 12.709 -4.788 -20.179 1.00 64.56 260 ASP A C 1
ATOM 1945 O O . ASP A 1 260 ? 13.080 -5.846 -19.665 1.00 64.56 260 ASP A O 1
ATOM 1949 N N . GLY A 1 261 ? 11.865 -4.791 -21.208 1.00 59.00 261 GLY A N 1
ATOM 1950 C CA . GLY A 1 261 ? 11.271 -6.001 -21.767 1.00 59.00 261 GLY A CA 1
ATOM 1951 C C . GLY A 1 261 ? 12.268 -6.914 -22.484 1.00 59.00 261 GLY A C 1
ATOM 1952 O O . GLY A 1 261 ? 11.827 -7.779 -23.231 1.00 59.00 261 GLY A O 1
ATOM 1953 N N . SER A 1 262 ? 13.578 -6.741 -22.345 1.00 63.88 262 SER A N 1
ATOM 1954 C CA . SER A 1 262 ? 14.587 -7.490 -23.095 1.00 63.88 262 SER A CA 1
ATOM 1955 C C . SER A 1 262 ? 14.697 -8.962 -22.667 1.00 63.88 262 SER A C 1
ATOM 1957 O O . SER A 1 262 ? 14.894 -9.828 -23.526 1.00 63.88 262 SER A O 1
ATOM 1959 N N . SER A 1 263 ? 14.493 -9.287 -21.382 1.00 78.81 263 SER A N 1
ATOM 1960 C CA . SER A 1 263 ? 14.675 -10.651 -20.872 1.00 78.81 263 SER A CA 1
ATOM 1961 C C . SER A 1 263 ? 13.362 -11.447 -20.724 1.00 78.81 263 SER A C 1
ATOM 1963 O O . SER A 1 263 ? 12.343 -10.945 -20.237 1.00 78.81 263 SER A O 1
ATOM 1965 N N . PRO A 1 264 ? 13.336 -12.733 -21.134 1.00 80.75 264 PRO A N 1
ATOM 1966 C CA . PRO A 1 264 ? 12.123 -13.551 -21.072 1.00 80.75 264 PRO A CA 1
ATOM 1967 C C . PRO A 1 264 ? 11.710 -13.893 -19.633 1.00 80.75 264 PRO A C 1
ATOM 1969 O O . PRO A 1 264 ? 10.528 -14.113 -19.372 1.00 80.75 264 PRO A O 1
ATOM 1972 N N . LEU A 1 265 ? 12.661 -13.924 -18.692 1.00 83.81 265 LEU A N 1
ATOM 1973 C CA . LEU A 1 265 ? 12.401 -14.253 -17.288 1.00 83.81 265 LEU A CA 1
ATOM 1974 C C . LEU A 1 265 ? 11.633 -13.140 -16.568 1.00 83.81 265 LEU A C 1
ATOM 1976 O O . LEU A 1 265 ? 10.675 -13.445 -15.857 1.00 83.81 265 LEU A O 1
ATOM 1980 N N . VAL A 1 266 ? 11.990 -11.873 -16.800 1.00 84.69 266 VAL A N 1
ATOM 1981 C CA . VAL A 1 266 ? 11.279 -10.713 -16.233 1.00 84.69 266 VAL A CA 1
ATOM 1982 C C . VAL A 1 266 ? 9.828 -10.686 -16.714 1.00 84.69 266 VAL A C 1
ATOM 1984 O O . VAL A 1 266 ? 8.910 -10.507 -15.914 1.00 84.69 266 VAL A O 1
ATOM 1987 N N . ARG A 1 267 ? 9.590 -10.988 -17.997 1.00 82.00 267 ARG A N 1
ATOM 1988 C CA . ARG A 1 267 ? 8.233 -11.069 -18.569 1.00 82.00 267 ARG A CA 1
ATOM 1989 C C . ARG A 1 267 ? 7.384 -12.167 -17.931 1.00 82.00 267 ARG A C 1
ATOM 1991 O O . ARG A 1 267 ? 6.239 -11.917 -17.563 1.00 82.00 267 ARG A O 1
ATOM 1998 N N . ILE A 1 268 ? 7.934 -13.375 -17.779 1.00 83.69 268 ILE A N 1
ATOM 1999 C CA . ILE A 1 268 ? 7.230 -14.482 -17.109 1.00 83.69 268 ILE A CA 1
ATOM 2000 C C . ILE A 1 268 ? 6.930 -14.108 -15.652 1.00 83.69 268 ILE A C 1
ATOM 2002 O O . ILE A 1 268 ? 5.817 -14.347 -15.181 1.00 83.69 268 ILE A O 1
ATOM 2006 N N . GLY A 1 269 ? 7.892 -13.483 -14.963 1.00 85.75 269 GLY A N 1
ATOM 2007 C CA . GLY A 1 269 ? 7.725 -12.957 -13.609 1.00 85.75 269 GLY A CA 1
ATOM 2008 C C . GLY A 1 269 ? 6.572 -11.961 -13.507 1.00 85.75 269 GLY A C 1
ATOM 2009 O O . GLY A 1 269 ? 5.704 -12.132 -12.655 1.00 85.75 269 GLY A O 1
ATOM 2010 N N . MET A 1 270 ? 6.501 -10.987 -14.418 1.00 86.31 270 MET A N 1
ATOM 2011 C CA . MET A 1 270 ? 5.428 -9.987 -14.455 1.00 86.31 270 MET A CA 1
ATOM 2012 C C . MET A 1 270 ? 4.056 -10.593 -14.745 1.00 86.31 270 MET A C 1
ATOM 2014 O O . MET A 1 270 ? 3.103 -10.286 -14.033 1.00 86.31 270 MET A O 1
ATOM 2018 N N . ILE A 1 271 ? 3.942 -11.501 -15.721 1.00 84.31 271 ILE A N 1
ATOM 2019 C CA . ILE A 1 271 ? 2.670 -12.180 -16.021 1.00 84.31 271 ILE A CA 1
ATOM 2020 C C . ILE A 1 271 ? 2.201 -12.987 -14.805 1.00 84.31 271 ILE A C 1
ATOM 2022 O O . ILE A 1 271 ? 1.038 -12.897 -14.403 1.00 84.31 271 ILE A O 1
ATOM 2026 N N . ALA A 1 272 ? 3.105 -13.756 -14.192 1.00 86.75 272 ALA A N 1
ATOM 2027 C CA . ALA A 1 272 ? 2.798 -14.530 -12.996 1.00 86.75 272 ALA A CA 1
ATOM 2028 C C . ALA A 1 272 ? 2.387 -13.621 -11.826 1.00 86.75 272 ALA A C 1
ATOM 2030 O O . ALA A 1 272 ? 1.412 -13.929 -11.138 1.00 86.75 272 ALA A O 1
ATOM 2031 N N . LEU A 1 273 ? 3.073 -12.488 -11.641 1.00 89.44 273 LEU A N 1
ATOM 2032 C CA . LEU A 1 273 ? 2.773 -11.501 -10.607 1.00 89.44 273 LEU A CA 1
ATOM 2033 C C . LEU A 1 273 ? 1.391 -10.878 -10.811 1.00 89.44 273 LEU A C 1
ATOM 2035 O O . LEU A 1 273 ? 0.606 -10.831 -9.867 1.00 89.44 273 LEU A O 1
ATOM 2039 N N . SER A 1 274 ? 1.065 -10.448 -12.032 1.00 88.25 274 SER A N 1
ATOM 2040 C CA . SER A 1 274 ? -0.246 -9.894 -12.381 1.00 88.25 274 SER A CA 1
ATOM 2041 C C . SER A 1 274 ? -1.368 -10.878 -12.075 1.00 88.25 274 SER A C 1
ATOM 2043 O O . SER A 1 274 ? -2.325 -10.530 -11.385 1.00 88.25 274 SER A O 1
ATOM 2045 N N . VAL A 1 275 ? -1.240 -12.124 -12.542 1.00 86.00 275 VAL A N 1
ATOM 2046 C CA . VAL A 1 275 ? -2.256 -13.160 -12.316 1.00 86.00 275 VAL A CA 1
ATOM 2047 C C . VAL A 1 275 ? -2.389 -13.468 -10.825 1.00 86.00 275 VAL A C 1
ATOM 2049 O O . VAL A 1 275 ? -3.507 -13.517 -10.314 1.00 86.00 275 VAL A O 1
ATOM 2052 N N . ALA A 1 276 ? -1.273 -13.630 -10.109 1.00 87.88 276 ALA A N 1
ATOM 2053 C CA . ALA A 1 276 ? -1.284 -13.902 -8.676 1.00 87.88 276 ALA A CA 1
ATOM 2054 C C . ALA A 1 276 ? -1.918 -12.750 -7.881 1.00 87.88 276 ALA A C 1
ATOM 2056 O O . ALA A 1 276 ? -2.744 -12.997 -7.003 1.00 87.88 276 ALA A O 1
ATOM 2057 N N . LEU A 1 277 ? -1.587 -11.499 -8.211 1.00 89.06 277 LEU A N 1
ATOM 2058 C CA . LEU A 1 277 ? -2.102 -10.315 -7.527 1.00 89.06 277 LEU A CA 1
ATOM 2059 C C . LEU A 1 277 ? -3.605 -10.122 -7.777 1.00 89.06 277 LEU A C 1
ATOM 2061 O O . LEU A 1 277 ? -4.342 -9.848 -6.831 1.00 89.06 277 LEU A O 1
ATOM 2065 N N . ILE A 1 278 ? -4.077 -10.337 -9.011 1.00 88.00 278 ILE A N 1
ATOM 2066 C CA . ILE A 1 278 ? -5.510 -10.307 -9.345 1.00 88.00 278 ILE A CA 1
ATOM 2067 C C . ILE A 1 278 ? -6.247 -11.407 -8.576 1.00 88.00 278 ILE A C 1
ATOM 2069 O O . ILE A 1 278 ? -7.212 -11.127 -7.870 1.00 88.00 278 ILE A O 1
ATOM 2073 N N . VAL A 1 279 ? -5.773 -12.654 -8.650 1.00 85.81 279 VAL A N 1
ATOM 2074 C CA . VAL A 1 279 ? -6.406 -13.788 -7.958 1.00 85.81 279 VAL A CA 1
ATOM 2075 C C . VAL A 1 279 ? -6.463 -13.547 -6.449 1.00 85.81 279 VAL A C 1
ATOM 2077 O O . VAL A 1 279 ? -7.502 -13.785 -5.832 1.00 85.81 279 VAL A O 1
ATOM 2080 N N . PHE A 1 280 ? -5.391 -13.019 -5.857 1.00 89.00 280 PHE A N 1
ATOM 2081 C CA . PHE A 1 280 ? -5.349 -12.666 -4.442 1.00 89.00 280 PHE A CA 1
ATOM 2082 C C . PHE A 1 280 ? -6.382 -11.589 -4.083 1.00 89.00 280 PHE A C 1
ATOM 2084 O O . PHE A 1 280 ? -7.183 -11.789 -3.169 1.00 89.00 280 PHE A O 1
ATOM 2091 N N . LEU A 1 281 ? -6.397 -10.466 -4.806 1.00 88.44 281 LEU A N 1
ATOM 2092 C CA . LEU A 1 281 ? -7.278 -9.327 -4.525 1.00 88.44 281 LEU A CA 1
ATOM 2093 C C . LEU A 1 281 ? -8.762 -9.641 -4.769 1.00 88.44 281 LEU A C 1
ATOM 2095 O O . LEU A 1 281 ? -9.620 -9.079 -4.091 1.00 88.44 281 LEU A O 1
ATOM 2099 N N . GLU A 1 282 ? -9.068 -10.578 -5.666 1.00 85.19 282 GLU A N 1
ATOM 2100 C CA . GLU A 1 282 ? -10.437 -11.006 -5.967 1.00 85.19 282 GLU A CA 1
ATOM 2101 C C . GLU A 1 282 ? -10.969 -12.087 -5.021 1.00 85.19 282 GLU A C 1
ATOM 2103 O O . GLU A 1 282 ? -12.140 -12.063 -4.614 1.00 85.19 282 GLU A O 1
ATOM 2108 N N . LEU A 1 283 ? -10.121 -13.048 -4.639 1.00 84.06 283 LEU A N 1
ATOM 2109 C CA . LEU A 1 283 ? -10.534 -14.164 -3.787 1.00 84.06 283 LEU A CA 1
ATOM 2110 C C . LEU A 1 283 ? -10.485 -13.823 -2.300 1.00 84.06 283 LEU A C 1
ATOM 2112 O O . LEU A 1 283 ? -11.363 -14.262 -1.554 1.00 84.06 283 LEU A O 1
ATOM 2116 N N . LYS A 1 284 ? -9.517 -13.019 -1.854 1.00 85.00 284 LYS A N 1
ATOM 2117 C CA . LYS A 1 284 ? -9.376 -12.651 -0.441 1.00 85.00 284 LYS A CA 1
ATOM 2118 C C . LYS A 1 284 ? -10.600 -11.959 0.183 1.00 85.00 284 LYS A C 1
ATOM 2120 O O . LYS A 1 284 ? -10.948 -12.324 1.309 1.00 85.00 284 LYS A O 1
ATOM 2125 N N . PRO A 1 285 ? -11.336 -11.068 -0.515 1.00 84.88 285 PRO A N 1
ATOM 2126 C CA . PRO A 1 285 ? -12.621 -10.530 -0.061 1.00 84.88 285 PRO A CA 1
ATOM 2127 C C . PRO A 1 285 ? -13.604 -11.563 0.503 1.00 84.88 285 PRO A C 1
ATOM 2129 O O . PRO A 1 285 ? -14.422 -11.231 1.356 1.00 84.88 285 PRO A O 1
ATOM 2132 N N . ARG A 1 286 ? -13.548 -12.824 0.058 1.00 78.50 286 ARG A N 1
ATOM 2133 C CA . ARG A 1 286 ? -14.447 -13.892 0.526 1.00 78.50 286 ARG A CA 1
ATOM 2134 C C . ARG A 1 286 ? -14.317 -14.193 2.016 1.00 78.50 286 ARG A C 1
ATOM 2136 O O . ARG A 1 286 ? -15.283 -14.646 2.618 1.00 78.50 286 ARG A O 1
ATOM 2143 N N . GLN A 1 287 ? -13.136 -13.962 2.582 1.00 77.38 287 GLN A N 1
ATOM 2144 C CA . GLN A 1 287 ? -12.835 -14.226 3.987 1.00 77.38 287 GLN A CA 1
ATOM 2145 C C . GLN A 1 287 ? -13.165 -13.019 4.881 1.00 77.38 287 GLN A C 1
ATOM 2147 O O . GLN A 1 287 ? -13.210 -13.149 6.102 1.00 77.38 287 GLN A O 1
ATOM 2152 N N . SER A 1 288 ? -13.441 -11.852 4.285 1.00 78.88 288 SER A N 1
ATOM 2153 C CA . SER A 1 288 ? -13.811 -10.646 5.020 1.00 78.88 288 SER A CA 1
ATOM 2154 C C . SER A 1 288 ? -15.318 -10.558 5.262 1.00 78.88 288 SER A C 1
ATOM 2156 O O . SER A 1 288 ? -16.135 -10.629 4.342 1.00 78.88 288 SER A O 1
ATOM 2158 N N . GLY A 1 289 ? -15.695 -10.299 6.517 1.00 72.25 289 GLY A N 1
ATOM 2159 C CA . GLY A 1 289 ? -17.077 -9.998 6.898 1.00 72.25 289 GLY A CA 1
ATOM 2160 C C . GLY A 1 289 ? -17.531 -8.570 6.558 1.00 72.25 289 GLY A C 1
ATOM 2161 O O . GLY A 1 289 ? -18.709 -8.251 6.714 1.00 72.25 289 GLY A O 1
ATOM 2162 N N . ARG A 1 290 ? -16.633 -7.682 6.108 1.00 79.50 290 ARG A N 1
ATOM 2163 C CA . ARG A 1 290 ? -16.911 -6.242 5.957 1.00 79.50 290 ARG A CA 1
ATOM 2164 C C . ARG A 1 290 ? -17.144 -5.849 4.507 1.00 79.50 290 ARG A C 1
ATOM 2166 O O . ARG A 1 290 ? -16.380 -6.192 3.616 1.00 79.50 290 ARG A O 1
ATOM 2173 N N . VAL A 1 291 ? -18.183 -5.051 4.252 1.00 80.94 291 VAL A N 1
ATOM 2174 C CA . VAL A 1 291 ? -18.480 -4.541 2.897 1.00 80.94 291 VAL A CA 1
ATOM 2175 C C . VAL A 1 291 ? -17.346 -3.659 2.369 1.00 80.94 291 VAL A C 1
ATOM 2177 O O . VAL A 1 291 ? -16.952 -3.815 1.219 1.00 80.94 291 VAL A O 1
ATOM 2180 N N . PHE A 1 292 ? -16.804 -2.775 3.212 1.00 79.62 292 PHE A N 1
ATOM 2181 C CA . PHE A 1 292 ? -15.734 -1.851 2.831 1.00 79.62 292 PHE A CA 1
ATOM 2182 C C . PHE A 1 292 ? -14.489 -2.581 2.315 1.00 79.62 292 PHE A C 1
ATOM 2184 O O . PHE A 1 292 ? -14.056 -2.340 1.193 1.00 79.62 292 PHE A O 1
ATOM 2191 N N . GLU A 1 293 ? -13.968 -3.519 3.105 1.00 82.25 293 GLU A N 1
ATOM 2192 C CA . GLU A 1 293 ? -12.773 -4.291 2.765 1.00 82.25 293 GLU A CA 1
ATOM 2193 C C . GLU A 1 293 ? -12.971 -5.098 1.475 1.00 82.25 293 GLU A C 1
ATOM 2195 O O . GLU A 1 293 ? -12.110 -5.085 0.594 1.00 82.25 293 GLU A O 1
ATOM 2200 N N . ARG A 1 294 ? -14.145 -5.728 1.324 1.00 83.94 294 ARG A N 1
ATOM 2201 C CA . ARG A 1 294 ? -14.495 -6.480 0.114 1.00 83.94 294 ARG A CA 1
ATOM 2202 C C . ARG A 1 294 ? -14.484 -5.614 -1.134 1.00 83.94 294 ARG A C 1
ATOM 2204 O O . ARG A 1 294 ? -13.924 -6.020 -2.145 1.00 83.94 294 ARG A O 1
ATOM 2211 N N . MET A 1 295 ? -15.114 -4.444 -1.072 1.00 82.19 295 MET A N 1
ATOM 2212 C CA . MET A 1 295 ? -15.185 -3.544 -2.221 1.00 82.19 295 MET A CA 1
ATOM 2213 C C . MET A 1 295 ? -13.820 -2.949 -2.536 1.00 82.19 295 MET A C 1
ATOM 2215 O O . MET A 1 295 ? -13.427 -2.920 -3.694 1.00 82.19 295 MET A O 1
ATOM 2219 N N . MET A 1 296 ? -13.064 -2.538 -1.520 1.00 84.31 296 MET A N 1
ATOM 2220 C CA . MET A 1 296 ? -11.736 -1.969 -1.717 1.00 84.31 296 MET A CA 1
ATOM 2221 C C . MET A 1 296 ? -10.773 -2.954 -2.385 1.00 84.31 296 MET A C 1
ATOM 2223 O O . MET A 1 296 ? -10.148 -2.599 -3.379 1.00 84.31 296 MET A O 1
ATOM 2227 N N . MET A 1 297 ? -10.667 -4.186 -1.878 1.00 86.50 297 MET A N 1
ATOM 2228 C CA . MET A 1 297 ? -9.783 -5.195 -2.472 1.00 86.50 297 MET A CA 1
ATOM 2229 C C . MET A 1 297 ? -10.189 -5.537 -3.912 1.00 86.50 297 MET A C 1
ATOM 2231 O O . MET A 1 297 ? -9.322 -5.645 -4.771 1.00 86.50 297 MET A O 1
ATOM 2235 N N . ARG A 1 298 ? -11.491 -5.573 -4.209 1.00 85.25 298 ARG A N 1
ATOM 2236 C CA . ARG A 1 298 ? -12.016 -5.737 -5.574 1.00 85.25 298 ARG A CA 1
ATOM 2237 C C . ARG A 1 298 ? -11.681 -4.577 -6.505 1.00 85.25 298 ARG A C 1
ATOM 2239 O O . ARG A 1 298 ? -11.288 -4.793 -7.643 1.00 85.25 298 ARG A O 1
ATOM 2246 N N . PHE A 1 299 ? -11.811 -3.336 -6.038 1.00 83.31 299 PHE A N 1
ATOM 2247 C CA . PHE A 1 299 ? -11.405 -2.173 -6.830 1.00 83.31 299 PHE A CA 1
ATOM 2248 C C . PHE A 1 299 ? -9.900 -2.182 -7.111 1.00 83.31 299 PHE A C 1
ATOM 2250 O O . PHE A 1 299 ? -9.492 -1.833 -8.216 1.00 83.31 299 PHE A O 1
ATOM 2257 N N . LEU A 1 300 ? -9.084 -2.620 -6.148 1.00 83.81 300 LEU A N 1
ATOM 2258 C CA . LEU A 1 300 ? -7.647 -2.809 -6.352 1.00 83.81 300 LEU A CA 1
ATOM 2259 C C . LEU A 1 300 ? -7.368 -3.920 -7.376 1.00 83.81 300 LEU A C 1
ATOM 2261 O O . LEU A 1 300 ? -6.550 -3.712 -8.266 1.00 83.81 300 LEU A O 1
ATOM 2265 N N . GLY A 1 301 ? -8.070 -5.055 -7.298 1.00 84.81 301 GLY A N 1
ATOM 2266 C CA . GLY A 1 301 ? -7.960 -6.147 -8.272 1.00 84.81 301 GLY A CA 1
ATOM 2267 C C . GLY A 1 301 ? -8.314 -5.696 -9.690 1.00 84.81 301 GLY A C 1
ATOM 2268 O O . GLY A 1 301 ? -7.553 -5.932 -10.629 1.00 84.81 301 GLY A O 1
ATOM 2269 N N . LEU A 1 302 ? -9.405 -4.939 -9.832 1.00 83.44 302 LEU A N 1
ATOM 2270 C CA . LEU A 1 302 ? -9.810 -4.326 -11.097 1.00 83.44 302 LEU A CA 1
ATOM 2271 C C . LEU A 1 302 ? -8.773 -3.322 -11.621 1.00 83.44 302 LEU A C 1
ATOM 2273 O O . LEU A 1 302 ? -8.503 -3.297 -12.819 1.00 83.44 302 LEU A O 1
ATOM 2277 N N . ALA A 1 303 ? -8.185 -2.500 -10.749 1.00 83.69 303 ALA A N 1
ATOM 2278 C CA . ALA A 1 303 ? -7.152 -1.544 -11.141 1.00 83.69 303 ALA A CA 1
ATOM 2279 C C . ALA A 1 303 ? -5.895 -2.255 -11.669 1.00 83.69 303 ALA A C 1
ATOM 2281 O O . ALA A 1 303 ? -5.401 -1.893 -12.735 1.00 83.69 303 ALA A O 1
ATOM 2282 N N . VAL A 1 304 ? -5.429 -3.301 -10.975 1.00 85.75 304 VAL A N 1
ATOM 2283 C CA . VAL A 1 304 ? -4.302 -4.142 -11.418 1.00 85.75 304 VAL A CA 1
ATOM 2284 C C . VAL A 1 304 ? -4.613 -4.795 -12.764 1.00 85.75 304 VAL A C 1
ATOM 2286 O O . VAL A 1 304 ? -3.773 -4.769 -13.657 1.00 85.75 304 VAL A O 1
ATOM 2289 N N . LEU A 1 305 ? -5.827 -5.326 -12.942 1.00 83.12 305 LEU A N 1
ATOM 2290 C CA . LEU A 1 305 ? -6.266 -5.910 -14.210 1.00 83.12 305 LEU A CA 1
ATOM 2291 C C . LEU A 1 305 ? -6.237 -4.885 -15.352 1.00 83.12 305 LEU A C 1
ATOM 2293 O O . LEU A 1 305 ? -5.681 -5.169 -16.408 1.00 83.12 305 LEU A O 1
ATOM 2297 N N . LEU A 1 306 ? -6.813 -3.697 -15.150 1.00 82.19 306 LEU A N 1
ATOM 2298 C CA . LEU A 1 306 ? -6.831 -2.638 -16.163 1.00 82.19 306 LEU A CA 1
ATOM 2299 C C . LEU A 1 306 ? -5.413 -2.218 -16.562 1.00 82.19 306 LEU A C 1
ATOM 2301 O O . LEU A 1 306 ? -5.134 -2.075 -17.750 1.00 82.19 306 LEU A O 1
ATOM 2305 N N . MET A 1 307 ? -4.515 -2.071 -15.587 1.00 82.88 307 MET A N 1
ATOM 2306 C CA . MET A 1 307 ? -3.109 -1.740 -15.834 1.00 82.88 307 MET A CA 1
ATOM 2307 C C . MET A 1 307 ? -2.384 -2.860 -16.589 1.00 82.88 307 MET A C 1
ATOM 2309 O O . MET A 1 307 ? -1.709 -2.581 -17.576 1.00 82.88 307 MET A O 1
ATOM 2313 N N . ALA A 1 308 ? -2.581 -4.120 -16.191 1.00 79.81 308 ALA A N 1
ATOM 2314 C CA . ALA A 1 308 ? -2.001 -5.278 -16.872 1.00 79.81 308 ALA A CA 1
ATOM 2315 C C . ALA A 1 308 ? -2.466 -5.385 -18.335 1.00 79.81 308 ALA A C 1
ATOM 2317 O O . ALA A 1 308 ? -1.694 -5.757 -19.212 1.00 79.81 308 ALA A O 1
ATOM 2318 N N . LEU A 1 309 ? -3.729 -5.045 -18.612 1.00 75.81 309 LEU A N 1
ATOM 2319 C CA . LEU A 1 309 ? -4.285 -5.066 -19.967 1.00 75.81 309 LEU A CA 1
ATOM 2320 C C . LEU A 1 309 ? -3.799 -3.890 -20.817 1.00 75.81 309 LEU A C 1
ATOM 2322 O O . LEU A 1 309 ? -3.547 -4.073 -22.006 1.00 75.81 309 LEU A O 1
ATOM 2326 N N . MET A 1 310 ? -3.647 -2.702 -20.223 1.00 75.75 310 MET A N 1
ATOM 2327 C CA . MET A 1 310 ? -3.065 -1.540 -20.902 1.00 75.75 310 MET A CA 1
ATOM 2328 C C . MET A 1 310 ? -1.615 -1.790 -21.327 1.00 75.75 310 MET A C 1
ATOM 2330 O O . MET A 1 310 ? -1.212 -1.331 -22.393 1.00 75.75 310 MET A O 1
ATOM 2334 N N . ASP A 1 311 ? -0.864 -2.548 -20.529 1.00 74.00 311 ASP A N 1
ATOM 2335 C CA . ASP A 1 311 ? 0.550 -2.848 -20.767 1.00 74.00 311 ASP A CA 1
ATOM 2336 C C . ASP A 1 311 ? 0.787 -4.233 -21.408 1.00 74.00 311 ASP A C 1
ATOM 2338 O O . ASP A 1 311 ? 1.911 -4.684 -21.602 1.00 74.00 311 ASP A O 1
ATOM 2342 N N . MET A 1 312 ? -0.274 -4.930 -21.828 1.00 67.06 312 MET A N 1
ATOM 2343 C CA . MET A 1 312 ? -0.161 -6.270 -22.422 1.00 67.06 312 MET A CA 1
ATOM 2344 C C . MET A 1 312 ? 0.716 -6.292 -23.690 1.00 67.06 312 MET A C 1
ATOM 2346 O O . MET A 1 312 ? 1.356 -7.302 -23.990 1.00 67.06 312 MET A O 1
ATOM 2350 N N . GLY A 1 313 ? 0.769 -5.173 -24.422 1.00 62.81 313 GLY A N 1
ATOM 2351 C CA . GLY A 1 313 ? 1.567 -5.033 -25.641 1.00 62.81 313 GLY A CA 1
ATOM 2352 C C . GLY A 1 313 ? 3.083 -5.059 -25.414 1.00 62.81 313 GLY A C 1
ATOM 2353 O O . GLY A 1 313 ? 3.813 -5.465 -26.315 1.00 62.81 313 GLY A O 1
ATOM 2354 N N . THR A 1 314 ? 3.567 -4.674 -24.229 1.00 64.88 314 THR A N 1
ATOM 2355 C CA . THR A 1 314 ? 4.995 -4.764 -23.872 1.00 64.88 314 THR A CA 1
ATOM 2356 C C . THR A 1 314 ? 5.342 -6.161 -23.347 1.00 64.88 314 THR A C 1
ATOM 2358 O O . THR A 1 314 ? 6.420 -6.689 -23.629 1.00 64.88 314 THR A O 1
ATOM 2361 N N . MET A 1 315 ? 4.398 -6.812 -22.658 1.00 61.56 315 MET A N 1
ATOM 2362 C CA . MET A 1 315 ? 4.575 -8.150 -22.085 1.00 61.56 315 MET A CA 1
ATOM 2363 C C . MET A 1 315 ? 4.525 -9.278 -23.130 1.00 61.56 315 MET A C 1
ATOM 2365 O O . MET A 1 315 ? 5.206 -10.295 -22.965 1.00 61.56 315 MET A O 1
ATOM 2369 N N . VAL A 1 316 ? 3.754 -9.116 -24.215 1.00 63.12 316 VAL A N 1
ATOM 2370 C CA . VAL A 1 316 ? 3.597 -10.125 -25.278 1.00 63.12 316 VAL A CA 1
ATOM 2371 C C . VAL A 1 316 ? 3.867 -9.505 -26.661 1.00 63.12 316 VAL A C 1
ATOM 2373 O O . VAL A 1 316 ? 2.958 -8.961 -27.285 1.00 63.12 316 VAL A O 1
ATOM 2376 N N . PRO A 1 317 ? 5.089 -9.632 -27.214 1.00 57.53 317 PRO A N 1
ATOM 2377 C CA . PRO A 1 317 ? 5.485 -8.954 -28.457 1.00 57.53 317 PRO A CA 1
ATOM 2378 C C . PRO A 1 317 ? 4.832 -9.515 -29.735 1.00 57.53 317 PRO A C 1
ATOM 2380 O O . PRO A 1 317 ? 5.038 -8.969 -30.814 1.00 57.53 317 PRO A O 1
ATOM 2383 N N . ALA A 1 318 ? 4.074 -10.614 -29.647 1.00 57.06 318 ALA A N 1
ATOM 2384 C CA . ALA A 1 318 ? 3.453 -11.272 -30.801 1.00 57.06 318 ALA A CA 1
ATOM 2385 C C . ALA A 1 318 ? 2.043 -10.747 -31.140 1.00 57.06 318 ALA A C 1
ATOM 2387 O O . ALA A 1 318 ? 1.463 -11.162 -32.142 1.00 57.06 318 ALA A O 1
ATOM 2388 N N . VAL A 1 319 ? 1.482 -9.852 -30.323 1.00 55.41 319 VAL A N 1
ATOM 2389 C CA . VAL A 1 319 ? 0.113 -9.353 -30.496 1.00 55.41 319 VAL A CA 1
ATOM 2390 C C . VAL A 1 319 ? 0.143 -8.117 -31.399 1.00 55.41 319 VAL A C 1
ATOM 2392 O O . VAL A 1 319 ? 0.675 -7.070 -31.032 1.00 55.41 319 VAL A O 1
ATOM 2395 N N . HIS A 1 320 ? -0.404 -8.231 -32.612 1.00 54.84 320 HIS A N 1
ATOM 2396 C CA . HIS A 1 320 ? -0.559 -7.083 -33.509 1.00 54.84 320 HIS A CA 1
ATOM 2397 C C . HIS A 1 320 ? -1.526 -6.061 -32.887 1.00 54.84 320 HIS A C 1
ATOM 2399 O O . HIS A 1 320 ? -2.484 -6.429 -32.212 1.00 54.84 320 HIS A O 1
ATOM 2405 N N . LYS A 1 321 ? -1.348 -4.762 -33.177 1.00 55.47 321 LYS A N 1
ATOM 2406 C CA . LYS A 1 321 ? -2.223 -3.667 -32.688 1.00 55.47 321 LYS A CA 1
ATOM 2407 C C . LYS A 1 321 ? -3.726 -3.869 -32.986 1.00 55.47 321 LYS A C 1
ATOM 2409 O O . LYS A 1 321 ? -4.555 -3.224 -32.353 1.00 55.47 321 LYS A O 1
ATOM 2414 N N . ALA A 1 322 ? -4.079 -4.757 -33.920 1.00 52.03 322 ALA A N 1
ATOM 2415 C CA . ALA A 1 322 ? -5.455 -5.132 -34.255 1.00 52.03 322 ALA A CA 1
ATOM 2416 C C . ALA A 1 322 ? -6.134 -6.045 -33.206 1.00 52.03 322 ALA A C 1
ATOM 2418 O O . ALA A 1 322 ? -7.359 -6.061 -33.117 1.00 52.03 322 ALA A O 1
ATOM 2419 N N . ASP A 1 323 ? -5.365 -6.737 -32.362 1.00 55.38 323 ASP A N 1
ATOM 2420 C CA . ASP A 1 323 ? -5.874 -7.693 -31.369 1.00 55.38 323 ASP A CA 1
ATOM 2421 C C . ASP A 1 323 ? -6.160 -7.054 -29.996 1.00 55.38 323 ASP A C 1
ATOM 2423 O O . ASP A 1 323 ? -6.573 -7.736 -29.061 1.00 55.38 323 ASP A O 1
ATOM 2427 N N . MET A 1 324 ? -6.017 -5.728 -29.877 1.00 54.97 324 MET A N 1
ATOM 2428 C CA . MET A 1 324 ? -6.309 -4.933 -28.669 1.00 54.97 324 MET A CA 1
ATOM 2429 C C . MET A 1 324 ? -7.797 -4.978 -28.247 1.00 54.97 324 MET A C 1
ATOM 2431 O O . MET A 1 324 ? -8.152 -4.605 -27.129 1.00 54.97 324 MET A O 1
ATOM 2435 N N . LEU A 1 325 ? -8.671 -5.510 -29.107 1.00 58.44 325 LEU A N 1
ATOM 2436 C CA . LEU A 1 325 ? -10.065 -5.825 -28.785 1.00 58.44 325 LEU A CA 1
ATOM 2437 C C . LEU A 1 325 ? -10.202 -6.994 -27.797 1.00 58.44 325 LEU A C 1
ATOM 2439 O O . LEU A 1 325 ? -11.096 -6.967 -26.956 1.00 58.44 325 LEU A O 1
ATOM 2443 N N . TRP A 1 326 ? -9.317 -7.993 -27.846 1.00 59.69 326 TRP A N 1
ATOM 2444 C CA . TRP A 1 326 ? -9.344 -9.146 -26.940 1.00 59.69 326 TRP A CA 1
ATOM 2445 C C . TRP A 1 326 ? -9.099 -8.796 -25.465 1.00 59.69 326 TRP A C 1
ATOM 2447 O O . TRP A 1 326 ? -9.879 -9.263 -24.633 1.00 59.69 326 TRP A O 1
ATOM 2457 N N . PRO A 1 327 ? -8.108 -7.958 -25.094 1.00 57.53 327 PRO A N 1
ATOM 2458 C CA . PRO A 1 327 ? -7.950 -7.521 -23.712 1.00 57.53 327 PRO A CA 1
ATOM 2459 C C . PRO A 1 327 ? -9.118 -6.647 -23.238 1.00 57.53 327 PRO A C 1
ATOM 2461 O O . PRO A 1 327 ? -9.567 -6.813 -22.107 1.00 57.53 327 PRO A O 1
ATOM 2464 N N . MET A 1 328 ? -9.690 -5.789 -24.094 1.00 55.75 328 MET A N 1
ATOM 2465 C CA . MET A 1 328 ? -10.918 -5.045 -23.766 1.00 55.75 328 MET A CA 1
ATOM 2466 C C . MET A 1 328 ? -12.112 -5.980 -23.518 1.00 55.75 328 MET A C 1
ATOM 2468 O O . MET A 1 328 ? -12.831 -5.811 -22.532 1.00 55.75 328 MET A O 1
ATOM 2472 N N . LEU A 1 329 ? -12.301 -6.994 -24.368 1.00 61.44 329 LEU A N 1
ATOM 2473 C CA . LEU A 1 329 ? -13.356 -7.997 -24.220 1.00 61.44 329 LEU A CA 1
ATOM 2474 C C . LEU A 1 329 ? -13.153 -8.836 -22.949 1.00 61.44 329 LEU A C 1
ATOM 2476 O O . LEU A 1 329 ? -14.104 -9.055 -22.203 1.00 61.44 329 LEU A O 1
ATOM 2480 N N . ALA A 1 330 ? -11.915 -9.243 -22.654 1.00 65.00 330 ALA A N 1
ATOM 2481 C CA . ALA A 1 330 ? -11.560 -9.938 -21.420 1.00 65.00 330 ALA A CA 1
ATOM 2482 C C . ALA A 1 330 ? -11.859 -9.075 -20.187 1.00 65.00 330 ALA A C 1
ATOM 2484 O O . ALA A 1 330 ? -12.410 -9.574 -19.210 1.00 65.00 330 ALA A O 1
ATOM 2485 N N . CYS A 1 331 ? -11.592 -7.770 -20.251 1.00 61.31 331 CYS A N 1
ATOM 2486 C CA . CYS A 1 331 ? -11.911 -6.825 -19.186 1.00 61.31 331 CYS A CA 1
ATOM 2487 C C . CYS A 1 331 ? -13.420 -6.721 -18.928 1.00 61.31 331 CYS A C 1
ATOM 2489 O O . CYS A 1 331 ? -13.859 -6.730 -17.777 1.00 61.31 331 CYS A O 1
ATOM 2491 N N . VAL A 1 332 ? -14.221 -6.667 -19.998 1.00 56.88 332 VAL A N 1
ATOM 2492 C CA . VAL A 1 332 ? -15.689 -6.668 -19.916 1.00 56.88 332 VAL A CA 1
ATOM 2493 C C . VAL A 1 332 ? -16.196 -7.994 -19.349 1.00 56.88 332 VAL A C 1
ATOM 2495 O O . VAL A 1 332 ? -17.045 -7.976 -18.466 1.00 56.88 332 VAL A O 1
ATOM 2498 N N . ILE A 1 333 ? -15.651 -9.133 -19.786 1.00 72.00 333 ILE A N 1
ATOM 2499 C CA . ILE A 1 333 ? -16.034 -10.468 -19.299 1.00 72.00 333 ILE A CA 1
ATOM 2500 C C . ILE A 1 333 ? -15.678 -10.638 -17.820 1.00 72.00 333 ILE A C 1
ATOM 2502 O O . ILE A 1 333 ? -16.513 -11.103 -17.047 1.00 72.00 333 ILE A O 1
ATOM 2506 N N . VAL A 1 334 ? -14.478 -10.229 -17.402 1.00 68.19 334 VAL A N 1
ATOM 2507 C CA . VAL A 1 334 ? -14.054 -10.284 -15.996 1.00 68.19 334 VAL A CA 1
ATOM 2508 C C . VAL A 1 334 ? -14.889 -9.327 -15.147 1.00 68.19 334 VAL A C 1
ATOM 2510 O O . VAL A 1 334 ? -15.351 -9.724 -14.082 1.00 68.19 334 VAL A O 1
ATOM 2513 N N . GLY A 1 335 ? -15.170 -8.114 -15.636 1.00 56.19 335 GLY A N 1
ATOM 2514 C CA . GLY A 1 335 ? -16.074 -7.166 -14.982 1.00 56.19 335 GLY A CA 1
ATOM 2515 C C . GLY A 1 335 ? -17.490 -7.725 -14.811 1.00 56.19 335 GLY A C 1
ATOM 2516 O O . GLY A 1 335 ? -18.072 -7.623 -13.731 1.00 56.19 335 GLY A O 1
ATOM 2517 N N . LEU A 1 336 ? -18.023 -8.397 -15.835 1.00 57.84 336 LEU A N 1
ATOM 2518 C CA . LEU A 1 336 ? -19.329 -9.055 -15.777 1.00 57.84 336 LEU A CA 1
ATOM 2519 C C . LEU A 1 336 ? -19.317 -10.244 -14.805 1.00 57.84 336 LEU A C 1
ATOM 2521 O O . LEU A 1 336 ? -20.230 -10.388 -13.994 1.00 57.84 336 LEU A O 1
ATOM 2525 N N . ALA A 1 337 ? -18.265 -11.066 -14.836 1.00 66.88 337 ALA A N 1
ATOM 2526 C CA . ALA A 1 337 ? -18.077 -12.194 -13.926 1.00 66.88 337 ALA A CA 1
ATOM 2527 C C . ALA A 1 337 ? -17.960 -11.734 -12.466 1.00 66.88 337 ALA A C 1
ATOM 2529 O O . ALA A 1 337 ? -18.495 -12.383 -11.571 1.00 66.88 337 ALA A O 1
ATOM 2530 N N . MET A 1 338 ? -17.337 -10.581 -12.225 1.00 61.94 338 MET A N 1
ATOM 2531 C CA . MET A 1 338 ? -17.265 -9.917 -10.924 1.00 61.94 338 MET A CA 1
ATOM 2532 C C . MET A 1 338 ? -18.637 -9.479 -10.416 1.00 61.94 338 MET A C 1
ATOM 2534 O O . MET A 1 338 ? -18.993 -9.769 -9.274 1.00 61.94 338 MET A O 1
ATOM 2538 N N . VAL A 1 339 ? -19.439 -8.830 -11.267 1.00 58.50 339 VAL A N 1
ATOM 2539 C CA . VAL A 1 339 ? -20.822 -8.445 -10.938 1.00 58.50 339 VAL A CA 1
ATOM 2540 C C . VAL A 1 339 ? -21.660 -9.684 -10.614 1.00 58.50 339 VAL A C 1
ATOM 2542 O O . VAL A 1 339 ? -22.371 -9.705 -9.608 1.00 58.50 339 VAL A O 1
ATOM 2545 N N . VAL A 1 340 ? -21.514 -10.755 -11.397 1.00 60.78 340 VAL A N 1
ATOM 2546 C CA . VAL A 1 340 ? -22.173 -12.042 -11.136 1.00 60.78 340 VAL A CA 1
ATOM 2547 C C . VAL A 1 340 ? -21.674 -12.670 -9.832 1.00 60.78 340 VAL A C 1
ATOM 2549 O O . VAL A 1 340 ? -22.489 -13.157 -9.056 1.00 60.78 340 VAL A O 1
ATOM 2552 N N . ALA A 1 341 ? -20.377 -12.612 -9.522 1.00 61.28 341 ALA A N 1
ATOM 2553 C CA . ALA A 1 341 ? -19.814 -13.133 -8.275 1.00 61.28 341 ALA A CA 1
ATOM 2554 C C . ALA A 1 341 ? -20.278 -12.341 -7.038 1.00 61.28 341 ALA A C 1
ATOM 2556 O O . ALA A 1 341 ? -20.524 -12.937 -5.988 1.00 61.28 341 ALA A O 1
ATOM 2557 N N . ILE A 1 342 ? -20.447 -11.017 -7.155 1.00 59.22 342 ILE A N 1
ATOM 2558 C CA . ILE A 1 342 ? -21.038 -10.155 -6.117 1.00 59.22 342 ILE A CA 1
ATOM 2559 C C . ILE A 1 342 ? -22.492 -10.562 -5.847 1.00 59.22 342 ILE A C 1
ATOM 2561 O O . ILE A 1 342 ? -22.886 -10.714 -4.691 1.00 59.22 342 ILE A O 1
ATOM 2565 N N . LEU A 1 343 ? -23.279 -10.764 -6.906 1.00 55.66 343 LEU A N 1
ATOM 2566 C CA . LEU A 1 343 ? -24.689 -11.147 -6.803 1.00 55.66 343 LEU A CA 1
ATOM 2567 C C . LEU A 1 343 ? -24.857 -12.586 -6.289 1.00 55.66 343 LEU A C 1
ATOM 2569 O O . LEU A 1 343 ? -25.685 -12.837 -5.415 1.00 55.66 343 LEU A O 1
ATOM 2573 N N . ALA A 1 344 ? -24.029 -13.520 -6.760 1.00 56.78 344 ALA A N 1
ATOM 2574 C CA . ALA A 1 344 ? -24.062 -14.926 -6.360 1.00 56.78 344 ALA A CA 1
ATOM 2575 C C . ALA A 1 344 ? -23.674 -15.129 -4.885 1.00 56.78 344 ALA A C 1
ATOM 2577 O O . ALA A 1 344 ? -24.240 -15.989 -4.211 1.00 56.78 344 ALA A O 1
ATOM 2578 N N . GLN A 1 345 ? -22.771 -14.302 -4.347 1.00 58.69 345 GLN A N 1
ATOM 2579 C CA . GLN A 1 345 ? -22.390 -14.345 -2.931 1.00 58.69 345 GLN A CA 1
ATOM 2580 C C . GLN A 1 345 ? -23.535 -14.007 -1.972 1.00 58.69 345 GLN A C 1
ATOM 2582 O O . GLN A 1 345 ? -23.535 -14.489 -0.841 1.00 58.69 345 GLN A O 1
ATOM 2587 N N . HIS A 1 346 ? -24.524 -13.223 -2.406 1.00 53.22 346 HIS A N 1
ATOM 2588 C CA . HIS A 1 346 ? -25.718 -12.953 -1.604 1.00 53.22 346 HIS A CA 1
ATOM 2589 C C . HIS A 1 346 ? -26.732 -14.111 -1.615 1.00 53.22 346 HIS A C 1
ATOM 2591 O O . HIS A 1 346 ? -27.576 -14.170 -0.725 1.00 53.22 346 HIS A O 1
ATOM 2597 N N . GLY A 1 347 ? -26.636 -15.041 -2.573 1.00 51.66 347 GLY A N 1
ATOM 2598 C CA . GLY A 1 347 ? -27.624 -16.102 -2.803 1.00 51.66 347 GLY A CA 1
ATOM 2599 C C . GLY A 1 347 ? -27.379 -17.435 -2.084 1.00 51.66 347 GLY A C 1
ATOM 2600 O O . GLY A 1 347 ? -28.188 -18.342 -2.235 1.00 51.66 347 GLY A O 1
ATOM 2601 N N . GLY A 1 348 ? -26.284 -17.601 -1.331 1.00 56.19 348 GLY A N 1
ATOM 2602 C CA . GLY A 1 348 ? -26.036 -18.816 -0.531 1.00 56.19 348 GLY A CA 1
ATOM 2603 C C . GLY A 1 348 ? -25.757 -20.108 -1.321 1.00 56.19 348 GLY A C 1
ATOM 2604 O O . GLY A 1 348 ? -25.628 -21.173 -0.721 1.00 56.19 348 GLY A O 1
ATOM 2605 N N . PHE A 1 349 ? -25.617 -20.044 -2.646 1.00 51.16 349 PHE A N 1
ATOM 2606 C CA . PHE A 1 349 ? -25.299 -21.200 -3.488 1.00 51.16 349 PHE A CA 1
ATOM 2607 C C . PHE A 1 349 ? -23.803 -21.532 -3.424 1.00 51.16 349 PHE A C 1
ATOM 2609 O O . PHE A 1 349 ? -23.033 -21.153 -4.304 1.00 51.16 349 PHE A O 1
ATOM 2616 N N . TYR A 1 350 ? -23.369 -22.253 -2.390 1.00 60.88 350 TYR A N 1
ATOM 2617 C CA . TYR A 1 350 ? -22.006 -22.783 -2.334 1.00 60.88 350 TYR A CA 1
ATOM 2618 C C . TYR A 1 350 ? -22.001 -24.299 -2.160 1.00 60.88 350 TYR A C 1
ATOM 2620 O O . TYR A 1 350 ? -22.284 -24.831 -1.091 1.00 60.88 350 TYR A O 1
ATOM 2628 N N . SER A 1 351 ? -21.582 -25.001 -3.216 1.00 66.94 351 SER A N 1
ATOM 2629 C CA . SER A 1 351 ? -20.991 -26.328 -3.057 1.00 66.94 351 SER A CA 1
ATOM 2630 C C . SER A 1 351 ? -19.706 -26.184 -2.238 1.00 66.94 351 SER A C 1
ATOM 2632 O O . SER A 1 351 ? -18.829 -25.379 -2.566 1.00 66.94 351 SER A O 1
ATOM 2634 N N . LEU A 1 352 ? -19.588 -26.974 -1.172 1.00 74.38 352 LEU A N 1
ATOM 2635 C CA . LEU A 1 352 ? -18.454 -26.971 -0.244 1.00 74.38 352 LEU A CA 1
ATOM 2636 C C . LEU A 1 352 ? -17.108 -27.190 -0.968 1.00 74.38 352 LEU A C 1
ATOM 2638 O O . LEU A 1 352 ? -16.079 -26.648 -0.566 1.00 74.38 352 LEU A O 1
ATOM 2642 N N . LEU A 1 353 ? -17.133 -27.914 -2.092 1.00 76.25 353 LEU A N 1
ATOM 2643 C CA . LEU A 1 353 ? -15.976 -28.172 -2.948 1.00 76.25 353 LEU A CA 1
ATOM 2644 C C . LEU A 1 353 ? -15.474 -26.901 -3.656 1.00 76.25 353 LEU A C 1
ATOM 2646 O O . LEU A 1 353 ? -14.273 -26.637 -3.659 1.00 76.25 353 LEU A O 1
ATOM 2650 N N . LEU A 1 354 ? -16.378 -26.062 -4.175 1.00 72.88 354 LEU A N 1
ATOM 2651 C CA . LEU A 1 354 ? -16.019 -24.799 -4.836 1.00 72.88 354 LEU A CA 1
ATOM 2652 C C . LEU A 1 354 ? -15.447 -23.776 -3.841 1.00 72.88 354 LEU A C 1
ATOM 2654 O O . LEU A 1 354 ? -14.612 -22.942 -4.198 1.00 72.88 354 LEU A O 1
ATOM 2658 N N . SER A 1 355 ? -15.864 -23.853 -2.572 1.00 75.62 355 SER A N 1
ATOM 2659 C CA . SER A 1 355 ? -15.250 -23.043 -1.520 1.00 75.62 355 SER A CA 1
ATOM 2660 C C . SER A 1 355 ? -13.795 -23.430 -1.284 1.00 75.62 355 SER A C 1
ATOM 2662 O O . SER A 1 355 ? -12.930 -22.561 -1.339 1.00 75.62 355 SER A O 1
ATOM 2664 N N . ARG A 1 356 ? -13.517 -24.730 -1.131 1.00 82.38 356 ARG A N 1
ATOM 2665 C CA . ARG A 1 356 ? -12.159 -25.240 -0.892 1.00 82.38 356 ARG A CA 1
ATOM 2666 C C . ARG A 1 356 ? -11.196 -24.947 -2.042 1.00 82.38 356 ARG A C 1
ATOM 2668 O O . ARG A 1 356 ? -10.045 -24.613 -1.785 1.00 82.38 356 ARG A O 1
ATOM 2675 N N . ILE A 1 357 ? -11.658 -25.030 -3.294 1.00 80.25 357 ILE A N 1
ATOM 2676 C CA . ILE A 1 357 ? -10.837 -24.657 -4.461 1.00 80.25 357 ILE A CA 1
ATOM 2677 C C . ILE A 1 357 ? -10.452 -23.175 -4.395 1.00 80.25 357 ILE A C 1
ATOM 2679 O O . ILE A 1 357 ? -9.297 -22.831 -4.628 1.00 80.25 357 ILE A O 1
ATOM 2683 N N . GLY A 1 358 ? -11.396 -22.299 -4.037 1.00 78.44 358 GLY A N 1
ATOM 2684 C CA . GLY A 1 358 ? -11.122 -20.871 -3.876 1.00 78.44 358 GLY A CA 1
ATOM 2685 C C . GLY A 1 358 ? -10.097 -20.574 -2.780 1.00 78.44 358 GLY A C 1
ATOM 2686 O O . GLY A 1 358 ? -9.199 -19.765 -2.997 1.00 78.44 358 GLY A O 1
ATOM 2687 N N . ASP A 1 359 ? -10.188 -21.258 -1.638 1.00 83.44 359 ASP A N 1
ATOM 2688 C CA . ASP A 1 359 ? -9.198 -21.120 -0.564 1.00 83.44 359 ASP A CA 1
ATOM 2689 C C . ASP A 1 359 ? -7.814 -21.618 -1.010 1.00 83.44 359 ASP A C 1
ATOM 2691 O O . ASP A 1 359 ? -6.812 -20.944 -0.777 1.00 83.44 359 ASP A O 1
ATOM 2695 N N . GLY A 1 360 ? -7.757 -22.746 -1.728 1.00 83.69 360 GLY A N 1
ATOM 2696 C CA . GLY A 1 360 ? -6.515 -23.276 -2.296 1.00 83.69 360 GLY A CA 1
ATOM 2697 C C . GLY A 1 360 ? -5.855 -22.320 -3.294 1.00 83.69 360 GLY A C 1
ATOM 2698 O O . GLY A 1 360 ? -4.653 -22.077 -3.203 1.00 83.69 360 GLY A O 1
ATOM 2699 N N . LEU A 1 361 ? -6.635 -21.721 -4.199 1.00 81.44 361 LEU A N 1
ATOM 2700 C CA . LEU A 1 361 ? -6.141 -20.721 -5.153 1.00 81.44 361 LEU A CA 1
ATOM 2701 C C . LEU A 1 361 ? -5.658 -19.443 -4.459 1.00 81.44 361 LEU A C 1
ATOM 2703 O O . LEU A 1 361 ? -4.640 -18.887 -4.858 1.00 81.44 361 LEU A O 1
ATOM 2707 N N . CYS A 1 362 ? -6.341 -19.002 -3.399 1.00 84.81 362 CYS A N 1
ATOM 2708 C CA . CYS A 1 362 ? -5.903 -17.860 -2.600 1.00 84.81 362 CYS A CA 1
ATOM 2709 C C . CYS A 1 362 ? -4.541 -18.141 -1.941 1.00 84.81 362 CYS A C 1
ATOM 2711 O O . CYS A 1 362 ? -3.611 -17.348 -2.083 1.00 84.81 362 CYS A O 1
ATOM 2713 N N . VAL A 1 363 ? -4.369 -19.306 -1.307 1.00 88.12 363 VAL A N 1
ATOM 2714 C CA . VAL A 1 363 ? -3.083 -19.697 -0.700 1.00 88.12 363 VAL A CA 1
ATOM 2715 C C . VAL A 1 363 ? -1.982 -19.817 -1.756 1.00 88.12 363 VAL A C 1
ATOM 2717 O O . VAL A 1 363 ? -0.892 -19.279 -1.567 1.00 88.12 363 VAL A O 1
ATOM 2720 N N . LEU A 1 364 ? -2.270 -20.461 -2.889 1.00 87.44 364 LEU A N 1
ATOM 2721 C CA . LEU A 1 364 ? -1.317 -20.604 -3.990 1.00 87.44 364 LEU A CA 1
ATOM 2722 C C . LEU A 1 364 ? -0.903 -19.242 -4.557 1.00 87.44 364 LEU A C 1
ATOM 2724 O O . LEU A 1 364 ? 0.281 -19.025 -4.800 1.00 87.44 364 LEU A O 1
ATOM 2728 N N . SER A 1 365 ? -1.847 -18.306 -4.697 1.00 86.56 365 SER A N 1
ATOM 2729 C CA . SER A 1 365 ? -1.547 -16.952 -5.170 1.00 86.56 365 SER A CA 1
ATOM 2730 C C . SER A 1 365 ? -0.553 -16.237 -4.255 1.00 86.56 365 SER A C 1
ATOM 2732 O O . SER A 1 365 ? 0.424 -15.689 -4.750 1.00 86.56 365 SER A O 1
ATOM 2734 N N . VAL A 1 366 ? -0.712 -16.336 -2.929 1.00 89.56 366 VAL A N 1
ATOM 2735 C CA . VAL A 1 366 ? 0.214 -15.736 -1.952 1.00 89.56 366 VAL A CA 1
ATOM 2736 C C . VAL A 1 366 ? 1.599 -16.387 -2.000 1.00 89.56 366 VAL A C 1
ATOM 2738 O O . VAL A 1 366 ? 2.604 -15.693 -1.850 1.00 89.56 366 VAL A O 1
ATOM 2741 N N . LEU A 1 367 ? 1.669 -17.705 -2.213 1.00 90.69 367 LEU A N 1
ATOM 2742 C CA . LEU A 1 367 ? 2.939 -18.435 -2.304 1.00 90.69 367 LEU A CA 1
ATOM 2743 C C . LEU A 1 367 ? 3.737 -18.063 -3.558 1.00 90.69 367 LEU A C 1
ATOM 2745 O O . LEU A 1 367 ? 4.956 -17.933 -3.486 1.00 90.69 367 LEU A O 1
ATOM 2749 N N . VAL A 1 368 ? 3.059 -17.883 -4.695 1.00 88.94 368 VAL A N 1
ATOM 2750 C CA . VAL A 1 368 ? 3.695 -17.540 -5.978 1.00 88.94 368 VAL A CA 1
ATOM 2751 C C . VAL A 1 368 ? 4.039 -16.049 -6.065 1.00 88.94 368 VAL A C 1
ATOM 2753 O O . VAL A 1 368 ? 4.966 -15.680 -6.786 1.00 88.94 368 VAL A O 1
ATOM 2756 N N . LEU A 1 369 ? 3.359 -15.195 -5.294 1.00 89.12 369 LEU A N 1
ATOM 2757 C CA . LEU A 1 369 ? 3.496 -13.743 -5.386 1.00 89.12 369 LEU A CA 1
ATOM 2758 C C . LEU A 1 369 ? 4.926 -13.255 -5.124 1.00 89.12 369 LEU A C 1
ATOM 2760 O O . LEU A 1 369 ? 5.467 -12.515 -5.937 1.00 89.12 369 LEU A O 1
ATOM 2764 N N . LEU A 1 370 ? 5.571 -13.705 -4.044 1.00 88.81 370 LEU A N 1
ATOM 2765 C CA . LEU A 1 370 ? 6.931 -13.268 -3.707 1.00 88.81 370 LEU A CA 1
ATOM 2766 C C . LEU A 1 370 ? 7.987 -13.740 -4.726 1.00 88.81 370 LEU A C 1
ATOM 2768 O O . LEU A 1 370 ? 8.742 -12.892 -5.203 1.00 88.81 370 LEU A O 1
ATOM 2772 N N . PRO A 1 371 ? 8.030 -15.028 -5.132 1.00 89.94 371 PRO A N 1
ATOM 2773 C CA . PRO A 1 371 ? 8.895 -15.462 -6.228 1.00 89.94 371 PRO A CA 1
ATOM 2774 C C . PRO A 1 371 ? 8.647 -14.681 -7.520 1.00 89.94 371 PRO A C 1
ATOM 2776 O O . PRO A 1 371 ? 9.595 -14.246 -8.166 1.00 89.94 371 PRO A O 1
ATOM 2779 N N . SER A 1 372 ? 7.380 -14.461 -7.887 1.00 87.38 372 SER A N 1
ATOM 2780 C CA . SER A 1 372 ? 7.041 -13.725 -9.108 1.00 87.38 372 SER A CA 1
ATOM 2781 C C . SER A 1 372 ? 7.480 -12.260 -9.049 1.00 87.38 372 SER A C 1
ATOM 2783 O O . SER A 1 372 ? 8.046 -11.772 -10.020 1.00 87.38 372 SER A O 1
ATOM 2785 N N . ALA A 1 373 ? 7.327 -11.594 -7.899 1.00 88.75 373 ALA A N 1
ATOM 2786 C CA . ALA A 1 373 ? 7.803 -10.232 -7.677 1.00 88.75 373 ALA A CA 1
ATOM 2787 C C . ALA A 1 373 ? 9.335 -10.145 -7.755 1.00 88.75 373 ALA A C 1
ATOM 2789 O O . ALA A 1 373 ? 9.869 -9.197 -8.320 1.00 88.75 373 ALA A O 1
ATOM 2790 N N . PHE A 1 374 ? 10.048 -11.153 -7.245 1.00 89.50 374 PHE A N 1
ATOM 2791 C CA . PHE A 1 374 ? 11.505 -11.229 -7.348 1.00 89.50 374 PHE A CA 1
ATOM 2792 C C . PHE A 1 374 ? 11.982 -11.391 -8.800 1.00 89.50 374 PHE A C 1
ATOM 2794 O O . PHE A 1 374 ? 12.909 -10.702 -9.222 1.00 89.50 374 PHE A O 1
ATOM 2801 N N . PHE A 1 375 ? 11.339 -12.261 -9.586 1.00 88.69 375 PHE A N 1
ATOM 2802 C CA . PHE A 1 375 ? 11.659 -12.407 -11.011 1.00 88.69 375 PHE A CA 1
ATOM 2803 C C . PHE A 1 375 ? 11.280 -11.166 -11.822 1.00 88.69 375 PHE A C 1
ATOM 2805 O O . PHE A 1 375 ? 12.046 -10.756 -12.688 1.00 88.69 375 PHE A O 1
ATOM 2812 N N . ALA A 1 376 ? 10.139 -10.550 -11.511 1.00 86.06 376 ALA A N 1
ATOM 2813 C CA . ALA A 1 376 ? 9.704 -9.286 -12.097 1.00 86.06 376 ALA A CA 1
ATOM 2814 C C . ALA A 1 376 ? 10.693 -8.142 -11.828 1.00 86.06 376 ALA A C 1
ATOM 2816 O O . ALA A 1 376 ? 10.901 -7.305 -12.695 1.00 86.06 376 ALA A O 1
ATOM 2817 N N . ALA A 1 377 ? 11.338 -8.131 -10.660 1.00 85.75 377 ALA A N 1
ATOM 2818 C CA . ALA A 1 377 ? 12.356 -7.144 -10.310 1.00 85.75 377 ALA A CA 1
ATOM 2819 C C . ALA A 1 377 ? 13.729 -7.379 -10.966 1.00 85.75 377 ALA A C 1
ATOM 2821 O O . ALA A 1 377 ? 14.683 -6.688 -10.619 1.00 85.75 377 ALA A O 1
ATOM 2822 N N . GLY A 1 378 ? 13.876 -8.384 -11.838 1.00 83.62 378 GLY A N 1
ATOM 2823 C CA . GLY A 1 378 ? 15.179 -8.742 -12.407 1.00 83.62 378 GLY A CA 1
ATOM 2824 C C . GLY A 1 378 ? 16.114 -9.432 -11.407 1.00 83.62 378 GLY A C 1
ATOM 2825 O O . GLY A 1 378 ? 17.326 -9.469 -11.602 1.00 83.62 378 GLY A O 1
ATOM 2826 N N . GLY A 1 379 ? 15.581 -10.032 -10.334 1.00 81.12 379 GLY A N 1
ATOM 2827 C CA . GLY A 1 379 ? 16.382 -10.642 -9.266 1.00 81.12 379 GLY A CA 1
ATOM 2828 C C . GLY A 1 379 ? 17.386 -11.705 -9.740 1.00 81.12 379 GLY A C 1
ATOM 2829 O O . GLY A 1 379 ? 18.443 -11.882 -9.137 1.00 81.12 379 GLY A O 1
ATOM 2830 N N . PHE A 1 380 ? 17.101 -12.394 -10.848 1.00 81.12 380 PHE A N 1
ATOM 2831 C CA . PHE A 1 380 ? 18.035 -13.356 -11.441 1.00 81.12 380 PHE A CA 1
ATOM 2832 C C . PHE A 1 380 ? 19.243 -12.683 -12.115 1.00 81.12 380 PHE A C 1
ATOM 2834 O O . PHE A 1 380 ? 20.349 -13.216 -12.063 1.00 81.12 380 PHE A O 1
ATOM 2841 N N . GLU A 1 381 ? 19.049 -11.516 -12.725 1.00 80.50 381 GLU A N 1
ATOM 2842 C CA . GLU A 1 381 ? 20.118 -10.734 -13.358 1.00 80.50 381 GLU A CA 1
ATOM 2843 C C . GLU A 1 381 ? 21.027 -10.114 -12.289 1.00 80.50 381 GLU A C 1
ATOM 2845 O O . GLU A 1 381 ? 22.250 -10.243 -12.376 1.00 80.50 381 GLU A O 1
ATOM 2850 N N . LEU A 1 382 ? 20.421 -9.630 -11.197 1.00 77.75 382 LEU A N 1
ATOM 2851 C CA . LEU A 1 382 ? 21.109 -9.219 -9.969 1.00 77.75 382 LEU A CA 1
ATOM 2852 C C . LEU A 1 382 ? 22.000 -10.333 -9.394 1.00 77.75 382 LEU A C 1
ATOM 2854 O O . LEU A 1 382 ? 23.168 -10.102 -9.093 1.00 77.75 382 LEU A O 1
ATOM 2858 N N . LEU A 1 383 ? 21.487 -11.565 -9.280 1.00 81.69 383 LEU A N 1
ATOM 2859 C CA . LEU A 1 383 ? 22.270 -12.711 -8.791 1.00 81.69 383 LEU A CA 1
ATOM 2860 C C . LEU A 1 383 ? 23.389 -13.135 -9.749 1.00 81.69 383 LEU A C 1
ATOM 2862 O O . LEU A 1 383 ? 24.394 -13.697 -9.314 1.00 81.69 383 LEU A O 1
ATOM 2866 N N . ARG A 1 384 ? 23.225 -12.883 -11.050 1.00 77.56 384 ARG A N 1
ATOM 2867 C CA . ARG A 1 384 ? 24.234 -13.189 -12.070 1.00 77.56 384 ARG A CA 1
ATOM 2868 C C . ARG A 1 384 ? 25.372 -12.159 -12.099 1.00 77.56 384 ARG A C 1
ATOM 2870 O O . ARG A 1 384 ? 26.347 -12.374 -12.815 1.00 77.56 384 ARG A O 1
ATOM 2877 N N . GLY A 1 385 ? 25.272 -11.076 -11.323 1.00 66.25 385 GLY A N 1
ATOM 2878 C CA . GLY A 1 385 ? 26.232 -9.972 -11.337 1.00 66.25 385 GLY A CA 1
ATOM 2879 C C . GLY A 1 385 ? 26.127 -9.102 -12.591 1.00 66.25 385 GLY A C 1
ATOM 2880 O O . GLY A 1 385 ? 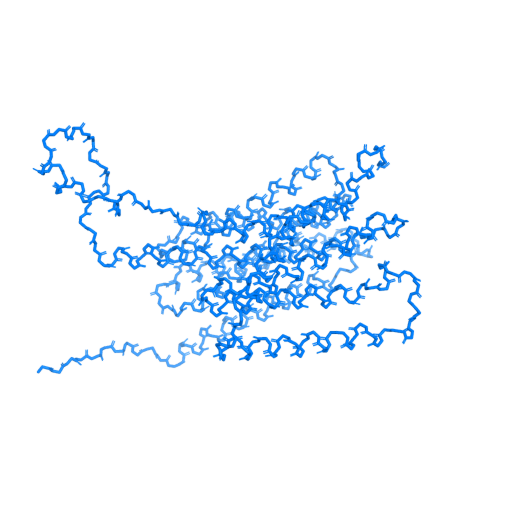27.070 -8.384 -12.905 1.00 66.25 385 GLY A O 1
ATOM 2881 N N . GLY A 1 386 ? 25.012 -9.196 -13.323 1.00 55.22 386 GLY A N 1
ATOM 2882 C CA . GLY A 1 386 ? 24.691 -8.255 -14.387 1.00 55.22 386 GLY A CA 1
ATOM 2883 C C . GLY A 1 386 ? 24.115 -6.996 -13.755 1.00 55.22 386 GLY A C 1
ATOM 2884 O O . GLY A 1 386 ? 22.908 -6.930 -13.547 1.00 55.22 386 GLY A O 1
ATOM 2885 N N . MET A 1 387 ? 24.992 -6.061 -13.392 1.00 49.19 387 MET A N 1
ATOM 2886 C CA . MET A 1 387 ? 24.640 -4.645 -13.271 1.00 49.19 387 MET A CA 1
ATOM 2887 C C . MET A 1 387 ? 25.032 -3.940 -14.562 1.00 49.19 387 MET A C 1
ATOM 2889 O O . MET A 1 387 ? 26.121 -4.274 -15.093 1.00 49.19 387 MET A O 1
#